Protein AF-A0A8H5FW71-F1 (afdb_monomer)

Sequence (591 aa):
MSFTSYFLPWLNINLIHSKQSQPHPTPDPNVADSILDLLQVSSNEIISQVILNPQKADPLESIQSLLISSVWAPITYGPSADGMRDGYLLLAAALSLASEIQLDKAPEKLIALRKLQAGTTDGQTTVEDDELKEAEDLTRLWVALLNTDSLLCAGARRNPSSHGGRRRGMLAKYFEIFPLSIDVLSPDVMKCRDARLHLFGRVLEEMNLGVSASLNAPGDVDGWYKQIFDALDFLRISKRLVSPLPILVEHDQFYFRMLEIVLCCCRLIVLQQSLHAARLLFTQFAESDASRASLISPSNSHSSKTPNKHDIMYLWGGDARPLSGNILILLLDADPALLGTSPDYVFHMISFTALFLITYKLVVWNAKGPEILEAEDILLKKVMELLEKTSRVRGFRTGLTAGIEHPAKRSSMLIGGVLGLWKNKEKLAHNRRQKDRNSKDGHADMGTSARVHPSQPSQSYTEAVDVTPGTSSESPSEYQLHAHNMHTPAGQFSTHPGLAYDLQTTPSSDLYTSLSPPTPQLPQNPQSIYHPQTGLSQTNHLDMDQTLSNYTAHTENYAANGWMESALFQDPHFWNEMWNYQAPPSDDFTS

Mean predicted aligned error: 14.96 Å

Foldseek 3Di:
DDCVVQQVLLLLADQDDPDDDDDDDDDDPVCPPVVLVVVVVVLVVVLVCCLVPVVVDDLSNNLVSLLSCLQAPRQFDDVPVPVPPHSLVSLVSSVVSCVVVPLLCLLVVLVVLVVVVVVPPPPPDPSPPVSNVVSVNSLSSVLSSQLSQLLSCQLVPDDRPQVDPVNLVVLVSLCVSLPPDPCCQPLDPSNVSSNLSNLSSQLSSLLSQLLPLDDDDPVCCVVSVVSLVVSLVSLVVSLVVLVCSLVSHPPPSLVSLLSSLVSLLSSLSSLVSVLVNLVVVLVVQPPDVVRNCVLQPPPPDPPDDDPPSDLSNCVSVVVNQVSLLVSLVSVLPHDLLSVLSGGLSSLVSNLVSLLVNLVSVLLVCLAVNDPDDCVSVVSLVSQLVSLVSSQVSPVPVDPPRPGRGRSSNVSSVSSVVSVVCSVCVVVVVVVVVVVVVVVVVVVVPPPDDDDDDDDDDDDDDDDDDDDDDDDDDDDDDDDDDDDDDDDDDDDDDDDDDDDDDDDDDDDDDDDDDDDDDDDDDDDDDDDDDDDDDDDDDDDPPVVVVVVVVVVVVVVCVVCVVCPVVPCVSVDNVVSNSNVVPDPDPDDDPPD

Secondary structure (DSSP, 8-state):
--HHHHTGGGTT-----SS----PPPPPGGGHHHHHHHHHHHHHHHHHHHHH-GGGS-HHHHHHHHHHHHHS--S---TT------HHHHHHHHHHHHHHTTGGGHHHHHHHHHHHHHH--SSS----HHHHHHHHHHHHHHHHHHHHHHHHHTTTTPPPGGGSHHHHHHHHHHHHHS---GGGGSS-HHHHHHHHHHHHHHHHHHHHHHHT----SGGGHHHHHHHHHHHHHHHHHHHHHHTTHHHH-SS-HHHHHHHHHHHHHHHHHHHHHHHHHHHHHHHHSTTSHHHHHHHH--SS--S---TT-S-HHHHHHHHHHHHHHHHHHHHHTS-HHHHTTS-HHHHHHHHHHHHHHHHHHHHHHHHH-S---THHHHHHHHHHHHHHHHHTSS----TT-TT---HHHHHHHHHHHHHHHHHTHHHHHHHHHHHHHHHHHTTTSSS----------------------------------------------------------------------PPPPPPP----------------SSHHHHHHHHHHHHHHHHHTT--SS-GGGG-HHHHHHHHS-PPPP------

pLDDT: mean 70.66, std 24.93, range [24.73, 98.5]

Organism: NCBI:txid182062

Structure (mmCIF, N/CA/C/O backbone):
data_AF-A0A8H5FW71-F1
#
_entry.id   AF-A0A8H5FW71-F1
#
loop_
_atom_site.group_PDB
_atom_site.id
_atom_site.type_symbol
_atom_site.label_atom_id
_atom_site.label_alt_id
_atom_site.label_comp_id
_atom_site.label_asym_id
_atom_site.label_entity_id
_atom_site.label_seq_id
_atom_site.pdbx_PDB_ins_code
_atom_site.Cartn_x
_atom_site.Cartn_y
_atom_site.Cartn_z
_atom_site.occupancy
_atom_site.B_iso_or_equiv
_atom_site.auth_seq_id
_atom_site.auth_comp_id
_atom_site.auth_asym_id
_atom_site.auth_atom_id
_atom_site.pdbx_PDB_model_num
ATOM 1 N N . MET A 1 1 ? -24.594 -6.107 0.779 1.00 60.53 1 MET A N 1
ATOM 2 C CA . MET A 1 1 ? -23.332 -6.442 1.480 1.00 60.53 1 MET A CA 1
ATOM 3 C C . MET A 1 1 ? -23.178 -5.488 2.655 1.00 60.53 1 MET A C 1
ATOM 5 O O . MET A 1 1 ? -23.439 -4.309 2.464 1.00 60.53 1 MET A O 1
ATOM 9 N N . SER A 1 2 ? -22.836 -5.975 3.853 1.00 78.25 2 SER A N 1
ATOM 10 C CA . SER A 1 2 ? -22.676 -5.123 5.048 1.00 78.25 2 SER A CA 1
ATOM 11 C C . SER A 1 2 ? -21.324 -4.399 5.040 1.00 78.25 2 SER A C 1
ATOM 13 O O . SER A 1 2 ? -20.301 -5.030 4.784 1.00 78.25 2 SER A O 1
ATOM 15 N N . PHE A 1 3 ? -21.290 -3.099 5.355 1.00 81.56 3 PHE A N 1
ATOM 16 C CA . PHE A 1 3 ? -20.041 -2.330 5.454 1.00 81.56 3 PHE A CA 1
ATOM 17 C C . PHE A 1 3 ? -19.031 -2.996 6.408 1.00 81.56 3 PHE A C 1
ATOM 19 O O . PHE A 1 3 ? -17.863 -3.181 6.064 1.00 81.56 3 PHE A O 1
ATOM 26 N N . THR A 1 4 ? -19.511 -3.468 7.559 1.00 85.31 4 THR A N 1
ATOM 27 C CA . THR A 1 4 ? -18.709 -4.122 8.604 1.00 85.31 4 THR A CA 1
ATOM 28 C C . THR A 1 4 ? -18.036 -5.411 8.133 1.00 85.31 4 THR A C 1
ATOM 30 O O . THR A 1 4 ? -16.944 -5.736 8.588 1.00 85.31 4 THR A O 1
ATOM 33 N N . SER A 1 5 ? -18.667 -6.149 7.217 1.00 84.69 5 SER A N 1
ATOM 34 C CA . SER A 1 5 ? -18.154 -7.444 6.750 1.00 84.69 5 SER A CA 1
ATOM 35 C C . SER A 1 5 ? -17.168 -7.321 5.592 1.00 84.69 5 SER A C 1
ATOM 37 O O . SER A 1 5 ? -16.346 -8.210 5.421 1.00 84.69 5 SER A O 1
ATOM 39 N N . TYR A 1 6 ? -17.252 -6.250 4.794 1.00 87.31 6 TYR A N 1
ATOM 40 C CA . TYR A 1 6 ? -16.520 -6.160 3.525 1.00 87.31 6 TYR A CA 1
ATOM 41 C C . TYR A 1 6 ? -15.562 -4.968 3.420 1.00 87.31 6 TYR A C 1
ATOM 43 O O . TYR A 1 6 ? -14.581 -5.054 2.680 1.00 87.31 6 TYR A O 1
ATOM 51 N N . PHE A 1 7 ? -15.829 -3.867 4.129 1.00 89.56 7 PHE A N 1
ATOM 52 C CA . PHE A 1 7 ? -15.017 -2.644 4.085 1.00 89.56 7 PHE A CA 1
ATOM 53 C C . PHE A 1 7 ? -14.143 -2.516 5.324 1.00 89.56 7 PHE A C 1
ATOM 55 O O . PHE A 1 7 ? -12.932 -2.356 5.217 1.00 89.56 7 PHE A O 1
ATOM 62 N N . LEU A 1 8 ? -14.742 -2.659 6.505 1.00 89.44 8 LEU A N 1
ATOM 63 C CA . LEU A 1 8 ? -14.032 -2.493 7.770 1.00 89.44 8 LEU A CA 1
ATOM 64 C C . LEU A 1 8 ? -12.803 -3.414 7.946 1.00 89.44 8 LEU A C 1
ATOM 66 O O . LEU A 1 8 ? -11.799 -2.936 8.480 1.00 89.44 8 LEU A O 1
ATOM 70 N N . PRO A 1 9 ? -12.788 -4.676 7.457 1.00 92.88 9 PRO A N 1
ATOM 71 C CA . PRO A 1 9 ? -11.599 -5.517 7.582 1.00 92.88 9 PRO A CA 1
ATOM 72 C C . PRO A 1 9 ? -10.356 -4.944 6.883 1.00 92.88 9 PRO A C 1
ATOM 74 O O . PRO A 1 9 ? -9.245 -5.254 7.308 1.00 92.88 9 PRO A O 1
ATOM 77 N N . TRP A 1 10 ? -10.506 -4.069 5.879 1.00 92.75 10 TRP A N 1
ATOM 78 C CA . TRP A 1 10 ? -9.373 -3.383 5.241 1.00 92.75 10 TRP A CA 1
ATOM 79 C C . TRP A 1 10 ? -8.625 -2.440 6.184 1.00 92.75 10 TRP A C 1
ATOM 81 O O . TRP A 1 10 ? -7.425 -2.237 6.013 1.00 92.75 10 TRP A O 1
ATOM 91 N N . LEU A 1 11 ? -9.322 -1.876 7.172 1.00 92.56 11 LEU A N 1
ATOM 92 C CA . LEU A 1 11 ? -8.743 -0.961 8.155 1.00 92.56 11 LEU A CA 1
ATOM 93 C C . LEU A 1 11 ? -8.206 -1.683 9.398 1.00 92.56 11 LEU A C 1
ATOM 95 O O . LEU A 1 11 ? -7.418 -1.101 10.132 1.00 92.56 11 LEU A O 1
ATOM 99 N N . ASN A 1 12 ? -8.593 -2.945 9.621 1.00 91.44 12 ASN A N 1
ATOM 100 C CA . ASN A 1 12 ? -8.240 -3.735 10.812 1.00 91.44 12 ASN A CA 1
ATOM 101 C C . ASN A 1 12 ? -8.678 -3.096 12.143 1.00 91.44 12 ASN A C 1
ATOM 103 O O . ASN A 1 12 ? -8.022 -3.275 13.164 1.00 91.44 12 ASN A O 1
ATOM 107 N N . ILE A 1 13 ? -9.788 -2.355 12.134 1.00 91.88 13 ILE A N 1
ATOM 108 C CA . ILE A 1 13 ? -10.358 -1.719 13.328 1.00 91.88 13 ILE A CA 1
ATOM 109 C C . ILE A 1 13 ? -11.765 -2.245 13.608 1.00 91.88 13 ILE A C 1
ATOM 111 O O . ILE A 1 13 ? -12.431 -2.782 12.719 1.00 91.88 13 ILE A O 1
ATOM 115 N N . ASN A 1 14 ? -12.234 -2.028 14.832 1.00 90.31 14 ASN A N 1
ATOM 116 C CA . ASN A 1 14 ? -13.653 -2.063 15.169 1.00 90.31 14 ASN A CA 1
ATOM 117 C C . ASN A 1 14 ? -14.215 -0.639 15.138 1.00 90.31 14 ASN A C 1
ATOM 119 O O . ASN A 1 14 ? -13.496 0.317 15.429 1.00 90.31 14 ASN A O 1
ATOM 123 N N . LEU A 1 15 ? -15.493 -0.486 14.783 1.00 89.56 15 LEU A N 1
ATOM 124 C CA . LEU A 1 15 ? -16.175 0.797 14.959 1.00 89.56 15 LEU A CA 1
ATOM 125 C C . LEU A 1 15 ? -16.399 1.027 16.454 1.00 89.56 15 LEU A C 1
ATOM 127 O O . LEU A 1 15 ? -16.901 0.139 17.142 1.00 89.56 15 LEU A O 1
ATOM 131 N N . ILE A 1 16 ? -15.998 2.200 16.938 1.00 87.69 16 ILE A N 1
ATOM 132 C CA . ILE A 1 16 ? -16.117 2.583 18.342 1.00 87.69 16 ILE A CA 1
ATOM 133 C C . ILE A 1 16 ? -17.268 3.577 18.391 1.00 87.69 16 ILE A C 1
ATOM 135 O O . ILE A 1 16 ? -17.146 4.707 17.928 1.00 87.69 16 ILE A O 1
ATOM 139 N N . HIS A 1 17 ? -18.417 3.121 18.877 1.00 82.12 17 HIS A N 1
ATOM 140 C CA . HIS A 1 17 ? -19.609 3.952 18.960 1.00 82.12 17 HIS A CA 1
ATOM 141 C C . HIS A 1 17 ? -19.671 4.634 20.318 1.00 82.12 17 HIS A C 1
ATOM 143 O O . HIS A 1 17 ? -19.627 3.972 21.353 1.00 82.12 17 HIS A O 1
ATOM 149 N N . SER A 1 18 ? -19.833 5.952 20.300 1.00 57.56 18 SER A N 1
ATOM 150 C CA . SER A 1 18 ? -19.998 6.751 21.515 1.00 57.56 18 SER A CA 1
ATOM 151 C C . SER A 1 18 ? -21.371 6.550 22.163 1.00 57.56 18 SER A C 1
ATOM 153 O O . SER A 1 18 ? -21.540 6.717 23.372 1.00 57.56 18 SER A O 1
ATOM 155 N N . LYS A 1 19 ? -22.377 6.194 21.349 1.00 55.69 19 LYS A N 1
ATOM 156 C CA . LYS A 1 19 ? -23.772 5.991 21.750 1.00 55.69 19 LYS A CA 1
ATOM 157 C C . LYS A 1 19 ? -24.402 4.870 20.931 1.00 55.69 19 LYS A C 1
ATOM 159 O O . LYS A 1 19 ? -24.166 4.747 19.733 1.00 55.69 19 LYS A O 1
ATOM 164 N N . GLN A 1 20 ? -25.245 4.071 21.582 1.00 45.41 20 GLN A N 1
ATOM 165 C CA . GLN A 1 20 ? -26.021 3.000 20.960 1.00 45.41 20 GLN A CA 1
ATOM 166 C C . GLN A 1 20 ? -27.041 3.616 19.986 1.00 45.41 20 GLN A C 1
ATOM 168 O O . GLN A 1 20 ? -28.139 4.014 20.375 1.00 45.41 20 GLN A O 1
ATOM 173 N N . SER A 1 21 ? -26.650 3.788 18.725 1.00 48.22 21 SER A N 1
ATOM 174 C CA . SER A 1 21 ? -27.516 4.348 17.692 1.00 48.22 21 SER A CA 1
ATOM 175 C C . SER A 1 21 ? -28.618 3.348 17.337 1.00 48.22 21 SER A C 1
ATOM 177 O O . SER A 1 21 ? -28.381 2.146 17.196 1.00 48.22 21 SER A O 1
ATOM 179 N N . GLN A 1 22 ? -29.860 3.834 17.242 1.00 44.75 22 GLN A N 1
ATOM 180 C CA . GLN A 1 22 ? -30.978 2.994 16.819 1.00 44.75 22 GLN A CA 1
ATOM 181 C C . GLN A 1 22 ? -30.773 2.542 15.366 1.00 44.75 22 GLN A C 1
ATOM 183 O O . GLN A 1 22 ? -30.329 3.340 14.537 1.00 44.75 22 GLN A O 1
ATOM 188 N N . PRO A 1 23 ? -31.109 1.285 15.026 1.00 46.34 23 PRO A N 1
ATOM 189 C CA . PRO A 1 23 ? -31.004 0.802 13.658 1.00 46.34 23 PRO A CA 1
ATOM 190 C C . PRO A 1 23 ? -31.942 1.607 12.753 1.00 46.34 23 PRO A C 1
ATOM 192 O O . PRO A 1 23 ? -33.165 1.538 12.883 1.00 46.34 23 PRO A O 1
ATOM 195 N N . HIS A 1 24 ? -31.370 2.378 11.828 1.00 49.53 24 HIS A N 1
ATOM 196 C CA . HIS A 1 24 ? -32.147 3.050 10.793 1.00 49.53 24 HIS A CA 1
ATOM 197 C C . HIS A 1 24 ? -32.652 2.030 9.757 1.00 49.53 24 HIS A C 1
ATOM 199 O O . HIS A 1 24 ? -31.911 1.112 9.390 1.00 49.53 24 HIS A O 1
ATOM 205 N N . PRO A 1 25 ? -33.901 2.168 9.275 1.00 48.47 25 PRO A N 1
ATOM 206 C CA . PRO A 1 25 ? -34.451 1.286 8.255 1.00 48.47 25 PRO A CA 1
ATOM 207 C C . PRO A 1 25 ? -33.627 1.366 6.967 1.00 48.47 25 PRO A C 1
ATOM 209 O O . PRO A 1 25 ? -33.198 2.441 6.545 1.00 48.47 25 PRO A O 1
ATOM 212 N N . THR A 1 26 ? -33.409 0.212 6.339 1.00 53.88 26 THR A N 1
ATOM 213 C CA . THR A 1 26 ? -32.715 0.105 5.057 1.00 53.88 26 THR A CA 1
ATOM 214 C C . THR A 1 26 ? -33.543 0.784 3.959 1.00 53.88 26 THR A C 1
ATOM 216 O O . THR A 1 26 ? -34.717 0.448 3.797 1.00 53.88 26 THR A O 1
ATOM 219 N N . PRO A 1 27 ? -32.978 1.752 3.212 1.00 53.16 27 PRO A N 1
ATOM 220 C CA . PRO A 1 27 ? -33.708 2.437 2.153 1.00 53.16 27 PRO A CA 1
ATOM 221 C C . PRO A 1 27 ? -34.037 1.489 0.991 1.00 53.16 27 PRO A C 1
ATOM 223 O O . PRO A 1 27 ? -33.273 0.578 0.666 1.00 53.16 27 PRO A O 1
ATOM 226 N N . ASP A 1 28 ? -35.191 1.731 0.371 1.00 55.28 28 ASP A N 1
ATOM 227 C CA . ASP A 1 28 ? -35.729 0.983 -0.766 1.00 55.28 28 ASP A CA 1
ATOM 228 C C . ASP A 1 28 ? -34.786 1.109 -1.993 1.00 55.28 28 ASP A C 1
ATOM 230 O O . ASP A 1 28 ? -34.424 2.234 -2.364 1.00 55.28 28 ASP A O 1
ATOM 234 N N . PRO A 1 29 ? -34.356 0.009 -2.649 1.00 55.84 29 PRO A N 1
ATOM 235 C CA . PRO A 1 29 ? -33.345 0.027 -3.717 1.00 55.84 29 PRO A CA 1
ATOM 236 C C . PRO A 1 29 ? -33.683 0.893 -4.942 1.00 55.84 29 PRO A C 1
ATOM 238 O O . PRO A 1 29 ? -32.777 1.256 -5.688 1.00 55.84 29 PRO A O 1
ATOM 241 N N . ASN A 1 30 ? -34.951 1.262 -5.149 1.00 53.75 30 ASN A N 1
ATOM 242 C CA . ASN A 1 30 ? -35.383 2.097 -6.278 1.00 53.75 30 ASN A CA 1
ATOM 243 C C . ASN A 1 30 ? -35.154 3.609 -6.075 1.00 53.75 30 ASN A C 1
ATOM 245 O O . ASN A 1 30 ? -35.297 4.371 -7.028 1.00 53.75 30 ASN A O 1
ATOM 249 N N . VAL A 1 31 ? -34.778 4.051 -4.869 1.00 57.97 31 VAL A N 1
ATOM 250 C CA . VAL A 1 31 ? -34.456 5.464 -4.553 1.00 57.97 31 VAL A CA 1
ATOM 251 C C . VAL A 1 31 ? -32.935 5.663 -4.377 1.00 57.97 31 VAL A C 1
ATOM 253 O O . VAL A 1 31 ? -32.463 6.736 -4.006 1.00 57.97 31 VAL A O 1
ATOM 256 N N . ALA A 1 32 ? -32.145 4.618 -4.644 1.00 57.88 32 ALA A N 1
ATOM 257 C CA . ALA A 1 32 ? -30.748 4.515 -4.232 1.00 57.88 32 ALA A CA 1
ATOM 258 C C . ALA A 1 32 ? -29.822 5.582 -4.836 1.00 57.88 32 ALA A C 1
ATOM 260 O O . ALA A 1 32 ? -28.936 6.055 -4.132 1.00 57.88 32 ALA A O 1
ATOM 261 N N . ASP A 1 33 ? -30.038 5.999 -6.085 1.00 58.31 33 ASP A N 1
ATOM 262 C CA . ASP A 1 33 ? -29.115 6.919 -6.762 1.00 58.31 33 ASP A CA 1
ATOM 263 C C . ASP A 1 33 ? -29.249 8.356 -6.240 1.00 58.31 33 ASP A C 1
ATOM 265 O O . ASP A 1 33 ? -28.259 8.969 -5.849 1.00 58.31 33 ASP A O 1
ATOM 269 N N . SER A 1 34 ? -30.479 8.872 -6.125 1.00 64.12 34 SER A N 1
ATOM 270 C CA . SER A 1 34 ? -30.722 10.199 -5.538 1.00 64.12 34 SER A CA 1
ATOM 271 C C . SER A 1 34 ? -30.380 10.246 -4.047 1.00 64.12 34 SER A C 1
ATOM 273 O O . SER A 1 34 ? -29.944 11.280 -3.545 1.00 64.12 34 SER A O 1
ATOM 275 N N . ILE A 1 35 ? -30.553 9.126 -3.334 1.00 67.69 35 ILE A N 1
ATOM 276 C CA . ILE A 1 35 ? -30.122 9.002 -1.939 1.00 67.69 35 ILE A CA 1
ATOM 277 C C . ILE A 1 35 ? -28.598 8.976 -1.846 1.00 67.69 35 ILE A C 1
ATOM 279 O O . ILE A 1 35 ? -28.064 9.564 -0.914 1.00 67.69 35 ILE A O 1
ATOM 283 N N . LEU A 1 36 ? -27.881 8.337 -2.775 1.00 67.31 36 LEU A N 1
ATOM 284 C CA . LEU A 1 36 ? -26.423 8.278 -2.704 1.00 67.31 36 LEU A CA 1
ATOM 285 C C . LEU A 1 36 ? -25.789 9.654 -2.905 1.00 67.31 36 LEU A C 1
ATOM 287 O O . LEU A 1 36 ? -24.915 10.024 -2.123 1.00 67.31 36 LEU A O 1
ATOM 291 N N . ASP A 1 37 ? -26.257 10.417 -3.894 1.00 67.94 37 ASP A N 1
ATOM 292 C CA . ASP A 1 37 ? -25.783 11.787 -4.113 1.00 67.94 37 ASP A CA 1
ATOM 293 C C . ASP A 1 37 ? -26.062 12.660 -2.881 1.00 67.94 37 ASP A C 1
ATOM 295 O O . ASP A 1 37 ? -25.179 13.379 -2.411 1.00 67.94 37 ASP A O 1
ATOM 299 N N . LEU A 1 38 ? -27.258 12.537 -2.291 1.00 71.50 38 LEU A N 1
ATOM 300 C CA . LEU A 1 38 ? -27.616 13.247 -1.064 1.00 71.50 38 LEU A CA 1
ATOM 301 C C . LEU A 1 38 ? -26.732 12.832 0.120 1.00 71.50 38 LEU A C 1
ATOM 303 O O . LEU A 1 38 ? -26.179 13.692 0.799 1.00 71.50 38 LEU A O 1
ATOM 307 N N . LEU A 1 39 ? -26.558 11.527 0.349 1.00 73.88 39 LEU A N 1
ATOM 308 C CA . LEU A 1 39 ? -25.701 10.993 1.408 1.00 73.88 39 LEU A CA 1
ATOM 309 C C . LEU A 1 39 ? -24.259 11.458 1.239 1.00 73.88 39 LEU A C 1
ATOM 311 O O . LEU A 1 39 ? -23.593 11.740 2.230 1.00 73.88 39 LEU A O 1
ATOM 315 N N . GLN A 1 40 ? -23.776 11.563 0.004 1.00 74.00 40 GLN A N 1
ATOM 316 C CA . GLN A 1 40 ? -22.437 12.054 -0.261 1.00 74.00 40 GLN A CA 1
ATOM 317 C C . GLN A 1 40 ? -22.310 13.551 0.021 1.00 74.00 40 GLN A C 1
ATOM 319 O O . GLN A 1 40 ? -21.344 13.957 0.668 1.00 74.00 40 GLN A O 1
ATOM 324 N N . VAL A 1 41 ? -23.254 14.370 -0.449 1.00 77.19 41 VAL A N 1
ATOM 325 C CA . VAL A 1 41 ? -23.265 15.813 -0.161 1.00 77.19 41 VAL A CA 1
ATOM 326 C C . VAL A 1 41 ? -23.315 16.037 1.347 1.00 77.19 41 VAL A C 1
ATOM 328 O O . VAL A 1 41 ? -22.468 16.752 1.880 1.00 77.19 41 VAL A O 1
ATOM 331 N N . SER A 1 42 ? -24.218 15.350 2.047 1.00 77.38 42 SER A N 1
ATOM 332 C CA . SER A 1 42 ? -24.314 15.409 3.507 1.00 77.38 42 SER A CA 1
ATOM 333 C C . SER A 1 42 ? -23.046 14.899 4.193 1.00 77.38 42 SER A C 1
ATOM 335 O O . SER A 1 42 ? -22.587 15.511 5.150 1.00 77.38 42 SER A O 1
ATOM 337 N N . SER A 1 43 ? -22.433 13.819 3.703 1.00 80.38 43 SER A N 1
ATOM 338 C CA . SER A 1 43 ? -21.175 13.297 4.247 1.00 80.38 43 SER A CA 1
ATOM 339 C C . SER A 1 43 ? -20.042 14.314 4.104 1.00 80.38 43 SER A C 1
ATOM 341 O O . SER A 1 43 ? -19.329 14.576 5.072 1.00 80.38 43 SER A O 1
ATOM 343 N N . ASN A 1 44 ? -19.907 14.940 2.933 1.00 80.75 44 ASN A N 1
ATOM 344 C CA . ASN A 1 44 ? -18.914 15.984 2.698 1.00 80.75 44 ASN A CA 1
ATOM 345 C C . ASN A 1 44 ? -19.162 17.210 3.583 1.00 80.75 44 ASN A C 1
ATOM 347 O O . ASN A 1 44 ? -18.212 17.730 4.161 1.00 80.75 44 ASN A O 1
ATOM 351 N N . GLU A 1 45 ? -20.417 17.635 3.740 1.00 83.12 45 GLU A N 1
ATOM 352 C CA . GLU A 1 45 ? -20.773 18.740 4.631 1.00 83.12 45 GLU A CA 1
ATOM 353 C C . GLU A 1 45 ? -20.414 18.424 6.089 1.00 83.12 45 GLU A C 1
ATOM 355 O O . GLU A 1 45 ? -19.754 19.229 6.744 1.00 83.12 45 GLU A O 1
ATOM 360 N N . ILE A 1 46 ? -20.769 17.231 6.578 1.00 82.69 46 ILE A N 1
ATOM 361 C CA . ILE A 1 46 ? -20.433 16.775 7.933 1.00 82.69 46 ILE A CA 1
ATOM 362 C C . ILE A 1 46 ? -18.916 16.731 8.120 1.00 82.69 46 ILE A C 1
ATOM 364 O O . ILE A 1 46 ? -18.408 17.229 9.118 1.00 82.69 46 ILE A O 1
ATOM 368 N N . ILE A 1 47 ? -18.169 16.199 7.153 1.00 85.25 47 ILE A N 1
ATOM 369 C CA . ILE A 1 47 ? -16.702 16.168 7.204 1.00 85.25 47 ILE A CA 1
ATOM 370 C C . ILE A 1 47 ? -16.122 17.580 7.254 1.00 85.25 47 ILE A C 1
ATOM 372 O O . ILE A 1 47 ? -15.230 17.844 8.058 1.00 85.25 47 ILE A O 1
ATOM 376 N N . SER A 1 48 ? -16.619 18.501 6.428 1.00 85.31 48 SER A N 1
ATOM 377 C CA . SER A 1 48 ? -16.192 19.900 6.471 1.00 85.31 48 SER A CA 1
ATOM 378 C C . SER A 1 48 ? -16.505 20.532 7.826 1.00 85.31 48 SER A C 1
ATOM 380 O O . SER A 1 48 ? -15.661 21.238 8.373 1.00 85.31 48 SER A O 1
ATOM 382 N N . GLN A 1 49 ? -17.671 20.245 8.408 1.00 85.81 49 GLN A N 1
ATOM 383 C CA . GLN A 1 49 ? -18.022 20.713 9.747 1.00 85.81 49 GLN A CA 1
ATOM 384 C C . GLN A 1 49 ? -17.105 20.127 10.824 1.00 85.81 49 GLN A C 1
ATOM 386 O O . GLN A 1 49 ? -16.677 20.879 11.693 1.00 85.81 49 GLN A O 1
ATOM 391 N N . VAL A 1 50 ? -16.759 18.839 10.751 1.00 86.69 50 VAL A N 1
ATOM 392 C CA . VAL A 1 50 ? -15.810 18.182 11.667 1.00 86.69 50 VAL A CA 1
ATOM 393 C C . VAL A 1 50 ? -14.428 18.828 11.574 1.00 86.69 50 VAL A C 1
ATOM 395 O O . VAL A 1 50 ? -13.817 19.114 12.598 1.00 86.69 50 VAL A O 1
ATOM 398 N N . ILE A 1 51 ? -13.947 19.112 10.361 1.00 85.19 51 ILE A N 1
ATOM 399 C CA . ILE A 1 51 ? -12.638 19.749 10.150 1.00 85.19 51 ILE A CA 1
ATOM 400 C C . ILE A 1 51 ? -12.635 21.197 10.665 1.00 85.19 51 ILE A C 1
ATOM 402 O O . ILE A 1 51 ? -11.662 21.627 11.279 1.00 85.19 51 ILE A O 1
ATOM 406 N N . LEU A 1 52 ? -13.710 21.957 10.426 1.00 87.56 52 LEU A N 1
ATOM 407 C CA . LEU A 1 52 ? -13.797 23.375 10.801 1.00 87.56 52 LEU A CA 1
ATOM 408 C C . LEU A 1 52 ? -14.199 23.598 12.268 1.00 87.56 52 LEU A C 1
ATOM 410 O O . LEU A 1 52 ? -13.854 24.626 12.843 1.00 87.56 52 LEU A O 1
ATOM 414 N N . ASN A 1 53 ? -14.958 22.676 12.864 1.00 87.44 53 ASN A N 1
ATOM 415 C CA . ASN A 1 53 ? -15.532 22.789 14.209 1.00 87.44 53 ASN A CA 1
ATOM 416 C C . ASN A 1 53 ? -15.498 21.440 14.957 1.00 87.44 53 ASN A C 1
ATOM 418 O O . ASN A 1 53 ? -16.557 20.911 15.319 1.00 87.44 53 ASN A O 1
ATOM 422 N N . PRO A 1 54 ? -14.310 20.888 15.245 1.00 83.19 54 PRO A N 1
ATOM 423 C CA . PRO A 1 54 ? -14.186 19.543 15.807 1.00 83.19 54 PRO A CA 1
ATOM 424 C C . PRO A 1 54 ? -14.847 19.366 17.178 1.00 83.19 54 PRO A C 1
ATOM 426 O O . PRO A 1 54 ? -15.353 18.295 17.483 1.00 83.19 54 PRO A O 1
ATOM 429 N N . GLN A 1 55 ? -14.949 20.442 17.964 1.00 83.19 55 GLN A N 1
ATOM 430 C CA . GLN A 1 55 ? -15.546 20.445 19.308 1.00 83.19 55 GLN A CA 1
ATOM 431 C C . GLN A 1 55 ? -17.040 20.073 19.345 1.00 83.19 55 GLN A C 1
ATOM 433 O O . GLN A 1 55 ? -17.587 19.821 20.416 1.00 83.19 55 GLN A O 1
ATOM 438 N N . LYS A 1 56 ? -17.739 20.108 18.202 1.00 81.62 56 LYS A N 1
ATOM 439 C CA . LYS A 1 56 ? -19.186 19.840 18.130 1.00 81.62 56 LYS A CA 1
ATOM 440 C C . LYS A 1 56 ? -19.525 18.382 17.827 1.00 81.62 56 LYS A C 1
ATOM 442 O O . LYS A 1 56 ? -20.681 17.999 17.991 1.00 81.62 56 LYS A O 1
ATOM 447 N N . ALA A 1 57 ? -18.561 17.606 17.344 1.00 83.94 57 ALA A N 1
ATOM 448 C CA . ALA A 1 57 ? -18.765 16.228 16.927 1.00 83.94 57 ALA A CA 1
ATOM 449 C C . ALA A 1 57 ? -18.184 15.260 17.960 1.00 83.94 57 ALA A C 1
ATOM 451 O O . ALA A 1 57 ? -17.310 15.626 18.744 1.00 83.94 57 ALA A O 1
ATOM 452 N N . ASP A 1 58 ? -18.656 14.013 17.950 1.00 89.38 58 ASP A N 1
ATOM 453 C CA . ASP A 1 58 ? -17.983 12.970 18.714 1.00 89.38 58 ASP A CA 1
ATOM 454 C C . ASP A 1 58 ? -16.574 12.750 18.135 1.00 89.38 58 ASP A C 1
ATOM 456 O O . ASP A 1 58 ? -16.447 12.513 16.925 1.00 89.38 58 ASP A O 1
ATOM 460 N N . PRO A 1 59 ? -15.508 12.852 18.947 1.00 91.12 59 PRO A N 1
ATOM 461 C CA . PRO A 1 59 ? -14.151 12.825 18.428 1.00 91.12 59 PRO A CA 1
ATOM 462 C C . PRO A 1 59 ? -13.771 11.455 17.856 1.00 91.12 59 PRO A C 1
ATOM 464 O O . PRO A 1 59 ? -13.093 11.404 16.830 1.00 91.12 59 PRO A O 1
ATOM 467 N N . LEU A 1 60 ? -14.221 10.346 18.454 1.00 94.25 60 LEU A N 1
ATOM 468 C CA . LEU A 1 60 ? -13.856 9.001 18.000 1.00 94.25 60 LEU A CA 1
ATOM 469 C C . LEU A 1 60 ? -14.557 8.661 16.686 1.00 94.25 60 LEU A C 1
ATOM 471 O O . LEU A 1 60 ? -13.901 8.231 15.734 1.00 94.25 60 LEU A O 1
ATOM 475 N N . GLU A 1 61 ? -15.857 8.938 16.590 1.00 91.38 61 GLU A N 1
ATOM 476 C CA . GLU A 1 61 ? -16.610 8.729 15.346 1.00 91.38 61 GLU A CA 1
ATOM 477 C C . GLU A 1 61 ? -16.088 9.632 14.219 1.00 91.38 61 GLU A C 1
ATOM 479 O O . GLU A 1 61 ? -15.991 9.203 13.063 1.00 91.38 61 GLU A O 1
ATOM 484 N N . SER A 1 62 ? -15.672 10.858 14.554 1.00 93.31 62 SER A N 1
ATOM 485 C CA . SER A 1 62 ? -15.039 11.791 13.617 1.00 93.31 62 SER A CA 1
ATOM 486 C C . SER A 1 62 ? -13.708 11.260 13.088 1.00 93.31 62 SER A C 1
ATOM 488 O O . SER A 1 62 ? -13.492 11.245 11.874 1.00 93.31 62 SER A O 1
ATOM 490 N N . ILE A 1 63 ? -12.831 10.770 13.971 1.00 95.38 63 ILE A N 1
ATOM 491 C CA . ILE A 1 63 ? -11.542 10.173 13.593 1.00 95.38 63 ILE A CA 1
ATOM 492 C C . ILE A 1 63 ? -11.761 8.967 12.672 1.00 95.38 63 ILE A C 1
ATOM 494 O O . ILE A 1 63 ? -11.130 8.880 11.616 1.00 95.38 63 ILE A O 1
ATOM 498 N N . GLN A 1 64 ? -12.678 8.060 13.028 1.00 94.12 64 GLN A N 1
ATOM 499 C CA . GLN A 1 64 ? -12.986 6.876 12.219 1.00 94.12 64 GLN A CA 1
ATOM 500 C C . GLN A 1 64 ? -13.560 7.252 10.849 1.00 94.12 64 GLN A C 1
ATOM 502 O O . GLN A 1 64 ? -13.147 6.695 9.830 1.00 94.12 64 GLN A O 1
ATOM 507 N N . SER A 1 65 ? -14.457 8.236 10.802 1.00 91.69 65 SER A N 1
ATOM 508 C CA . SER A 1 65 ? -15.065 8.716 9.557 1.00 91.69 65 SER A CA 1
ATOM 509 C C . SER A 1 65 ? -14.043 9.370 8.626 1.00 91.69 65 SER A C 1
ATOM 511 O O . SER A 1 65 ? -14.056 9.123 7.415 1.00 91.69 65 SER A O 1
ATOM 513 N N . LEU A 1 66 ? -13.130 10.177 9.177 1.00 93.50 66 LEU A N 1
ATOM 514 C CA . LEU A 1 66 ? -12.043 10.798 8.418 1.00 93.50 66 LEU A CA 1
ATOM 515 C C . LEU A 1 66 ? -11.040 9.757 7.906 1.00 93.50 66 LEU A C 1
ATOM 517 O O . LEU A 1 66 ? -10.625 9.853 6.753 1.00 93.50 66 LEU A O 1
ATOM 521 N N . LEU A 1 67 ? -10.706 8.743 8.714 1.00 94.69 67 LEU A N 1
ATOM 522 C CA . LEU A 1 67 ? -9.861 7.616 8.305 1.00 94.69 67 LEU A CA 1
ATOM 523 C C . LEU A 1 67 ? -10.494 6.802 7.167 1.00 94.69 67 LEU A C 1
ATOM 525 O O . LEU A 1 67 ? -9.835 6.514 6.174 1.00 94.69 67 LEU A O 1
ATOM 529 N N . ILE A 1 68 ? -11.776 6.447 7.272 1.00 92.75 68 ILE A N 1
ATOM 530 C CA . ILE A 1 68 ? -12.489 5.750 6.188 1.00 92.75 68 ILE A CA 1
ATOM 531 C C . ILE A 1 68 ? -12.455 6.616 4.922 1.00 92.75 68 ILE A C 1
ATOM 533 O O . ILE A 1 68 ? -12.099 6.157 3.838 1.00 92.75 68 ILE A O 1
ATOM 537 N N . SER A 1 69 ? -12.762 7.901 5.057 1.00 90.25 69 SER A N 1
ATOM 538 C CA . SER A 1 69 ? -12.833 8.793 3.902 1.00 90.25 69 SER A CA 1
ATOM 539 C C . SER A 1 69 ? -11.477 9.142 3.283 1.00 90.25 69 SER A C 1
ATOM 541 O O . SER A 1 69 ? -11.446 9.648 2.164 1.00 90.25 69 SER A O 1
ATOM 543 N N . SER A 1 70 ? -10.362 8.934 3.990 1.00 91.56 70 SER A N 1
ATOM 544 C CA . SER A 1 70 ? -9.025 9.197 3.446 1.00 91.56 70 SER A CA 1
ATOM 545 C C . SER A 1 70 ? -8.551 8.108 2.488 1.00 91.56 70 SER A C 1
ATOM 547 O O . SER A 1 70 ? -7.708 8.384 1.635 1.00 91.56 70 SER A O 1
ATOM 549 N N . VAL A 1 71 ? -9.102 6.893 2.594 1.00 91.31 71 VAL A N 1
ATOM 550 C CA . VAL A 1 71 ? -8.676 5.738 1.786 1.00 91.31 71 VAL A CA 1
ATOM 551 C C . VAL A 1 71 ? -9.686 5.31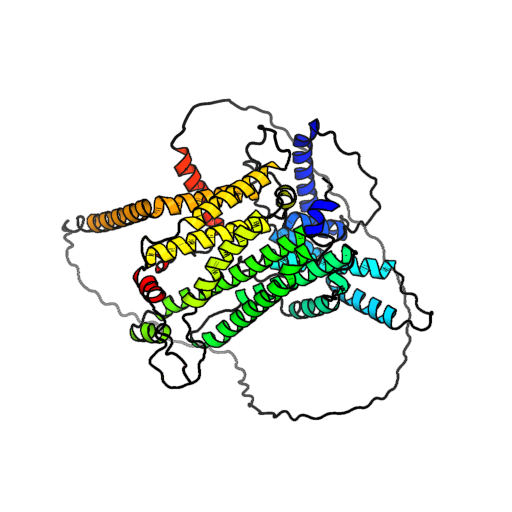0 0.721 1.00 91.31 71 VAL A C 1
ATOM 553 O O . VAL A 1 71 ? -9.304 4.618 -0.223 1.00 91.31 71 VAL A O 1
ATOM 556 N N . TRP A 1 72 ? -10.947 5.729 0.839 1.00 89.62 72 TRP A N 1
ATOM 557 C CA . TRP A 1 72 ? -11.965 5.580 -0.202 1.00 89.62 72 TRP A CA 1
ATOM 558 C C . TRP A 1 72 ? -12.387 6.961 -0.690 1.00 89.62 72 TRP A C 1
ATOM 560 O O . TRP A 1 72 ? -13.065 7.691 0.041 1.00 89.62 72 TRP A O 1
ATOM 570 N N . ALA A 1 73 ? -12.021 7.324 -1.924 1.00 77.12 73 ALA A N 1
ATOM 571 C CA . ALA A 1 73 ? -12.551 8.548 -2.498 1.00 77.12 73 ALA A CA 1
ATOM 572 C C . ALA A 1 73 ? -14.072 8.412 -2.682 1.00 77.12 73 ALA A C 1
ATOM 574 O O . ALA A 1 73 ? -14.578 7.320 -2.981 1.00 77.12 73 ALA A O 1
ATOM 575 N N . PRO A 1 74 ? -14.824 9.515 -2.531 1.00 66.38 74 PRO A N 1
ATOM 576 C CA . PRO A 1 74 ? -16.224 9.527 -2.903 1.00 66.38 74 PRO A CA 1
ATOM 577 C C . PRO A 1 74 ? -16.385 9.093 -4.362 1.00 66.38 74 PRO A C 1
ATOM 579 O O . PRO A 1 74 ? -15.567 9.410 -5.221 1.00 66.38 74 PRO A O 1
ATOM 582 N N . ILE A 1 75 ? -17.454 8.357 -4.644 1.00 58.41 75 ILE A N 1
ATOM 583 C CA . ILE A 1 75 ? -17.632 7.665 -5.925 1.00 58.41 75 ILE A CA 1
ATOM 584 C C . ILE A 1 75 ? -18.018 8.627 -7.067 1.00 58.41 75 ILE A C 1
ATOM 586 O O . ILE A 1 75 ? -18.099 8.200 -8.212 1.00 58.41 75 ILE A O 1
ATOM 590 N N . THR A 1 76 ? -18.195 9.929 -6.827 1.00 53.69 76 THR A N 1
ATOM 591 C CA . THR A 1 76 ? -18.724 10.849 -7.845 1.00 53.69 76 THR A CA 1
ATOM 592 C C . THR A 1 76 ? -17.733 11.898 -8.331 1.00 53.69 76 THR A C 1
ATOM 594 O O . THR A 1 76 ? -17.027 12.538 -7.554 1.00 53.69 76 THR A O 1
ATOM 597 N N . TYR A 1 77 ? -17.762 12.107 -9.649 1.00 51.50 77 TYR A N 1
ATOM 598 C CA . TYR A 1 77 ? -17.279 13.309 -10.309 1.00 51.50 77 TYR A CA 1
ATOM 599 C C . TYR A 1 77 ? -18.426 13.891 -11.136 1.00 51.50 77 TYR A C 1
ATOM 601 O O . TYR A 1 77 ? -18.898 13.290 -12.101 1.00 51.50 77 TYR A O 1
ATOM 609 N N . GLY A 1 78 ? -18.884 15.073 -10.734 1.00 51.12 78 GLY A N 1
ATOM 610 C CA . GLY A 1 78 ? -19.533 16.013 -11.639 1.00 51.12 78 GLY A CA 1
ATOM 611 C C . GLY A 1 78 ? -18.493 17.022 -12.140 1.00 51.12 78 GLY A C 1
ATOM 612 O O . GLY A 1 78 ? -17.492 17.237 -11.456 1.00 51.12 78 GLY A O 1
ATOM 613 N N . PRO A 1 79 ? -18.726 17.697 -13.277 1.00 45.91 79 PRO A N 1
ATOM 614 C CA . PRO A 1 79 ? -17.828 18.725 -13.824 1.00 45.91 79 PRO A CA 1
ATOM 615 C C . PRO A 1 79 ? -17.603 19.936 -12.893 1.00 45.91 79 PRO A C 1
ATOM 617 O O . PRO A 1 79 ? -16.818 20.817 -13.209 1.00 45.91 79 PRO A O 1
ATOM 620 N N . SER A 1 80 ? -18.288 19.994 -11.746 1.00 46.88 80 SER A N 1
ATOM 621 C CA . SER A 1 80 ? -18.138 21.024 -10.707 1.00 46.88 80 SER A CA 1
ATOM 622 C C . SER A 1 80 ? -17.350 20.549 -9.475 1.00 46.88 80 SER A C 1
ATOM 624 O O . SER A 1 80 ? -17.164 21.322 -8.540 1.00 46.88 80 SER A O 1
ATOM 626 N N . ALA A 1 81 ? -16.898 19.291 -9.445 1.00 51.56 81 ALA A N 1
ATOM 627 C CA . ALA A 1 81 ? -16.159 18.688 -8.332 1.00 51.56 81 ALA A CA 1
ATOM 628 C C . ALA A 1 81 ? -14.631 18.771 -8.529 1.00 51.56 81 ALA A C 1
ATOM 630 O O . ALA A 1 81 ? -13.904 17.836 -8.202 1.00 51.56 81 ALA A O 1
ATOM 631 N N . ASP A 1 82 ? -14.144 19.904 -9.043 1.00 45.28 82 ASP A N 1
ATOM 632 C CA . ASP A 1 82 ? -12.712 20.204 -9.238 1.00 45.28 82 ASP A CA 1
ATOM 633 C C . ASP A 1 82 ? -11.915 20.282 -7.919 1.00 45.28 82 ASP A C 1
ATOM 635 O O . ASP A 1 82 ? -10.687 20.350 -7.907 1.00 45.28 82 ASP A O 1
ATOM 639 N N . GLY A 1 83 ? -12.599 20.228 -6.774 1.00 53.72 83 GLY A N 1
ATOM 640 C CA . GLY A 1 83 ? -11.972 20.042 -5.473 1.00 53.72 83 GLY A CA 1
ATOM 641 C C . GLY A 1 83 ? -11.569 18.586 -5.275 1.00 53.72 83 GLY A C 1
ATOM 642 O O . GLY A 1 83 ? -12.267 17.853 -4.574 1.00 53.72 83 GLY A O 1
ATOM 643 N N . MET A 1 84 ? -10.454 18.164 -5.879 1.00 57.44 84 MET A N 1
ATOM 644 C CA . MET A 1 84 ? -9.814 16.882 -5.577 1.00 57.44 84 MET A CA 1
ATOM 645 C C . MET A 1 84 ? -9.600 16.799 -4.060 1.00 57.44 84 MET A C 1
ATOM 647 O O . MET A 1 84 ? -8.731 17.462 -3.495 1.00 57.44 84 MET A O 1
ATOM 651 N N . ARG A 1 85 ? -10.459 16.036 -3.380 1.00 71.19 85 ARG A N 1
ATOM 652 C CA . ARG A 1 85 ? -10.404 15.856 -1.932 1.00 71.19 85 ARG A CA 1
ATOM 653 C C . ARG A 1 85 ? -9.094 15.147 -1.604 1.00 71.19 85 ARG A C 1
ATOM 655 O O . ARG A 1 85 ? -8.940 13.968 -1.908 1.00 71.19 85 ARG A O 1
ATOM 662 N N . ASP A 1 86 ? -8.146 15.874 -1.021 1.00 80.31 86 ASP A N 1
ATOM 663 C CA . ASP A 1 86 ? -6.851 15.310 -0.658 1.00 80.31 86 ASP A CA 1
ATOM 664 C C . ASP A 1 86 ? -7.030 14.355 0.532 1.00 80.31 86 ASP A C 1
ATOM 666 O O . ASP A 1 86 ? -7.269 14.783 1.665 1.00 80.31 86 ASP A O 1
ATOM 670 N N . GLY A 1 87 ? -6.938 13.046 0.275 1.00 86.56 87 GLY A N 1
ATOM 671 C CA . GLY A 1 87 ? -7.014 12.013 1.311 1.00 86.56 87 GLY A CA 1
ATOM 672 C C . GLY A 1 87 ? -5.984 12.232 2.420 1.00 86.56 87 GLY A C 1
ATOM 673 O O . GLY A 1 87 ? -6.275 11.987 3.592 1.00 86.56 87 GLY A O 1
ATOM 674 N N . TYR A 1 88 ? -4.822 12.797 2.079 1.00 87.50 88 TYR A N 1
ATOM 675 C CA . TYR A 1 88 ? -3.800 13.160 3.053 1.00 87.50 88 TYR A CA 1
ATOM 676 C C . TYR A 1 88 ? -4.276 14.266 4.000 1.00 87.50 88 TYR A C 1
ATOM 678 O O . TYR A 1 88 ? -4.052 14.171 5.203 1.00 87.50 88 TYR A O 1
ATOM 686 N N . LEU A 1 89 ? -4.986 15.282 3.498 1.00 88.44 89 LEU A N 1
ATOM 687 C CA . LEU A 1 89 ? -5.529 16.359 4.332 1.00 88.44 89 LEU A CA 1
ATOM 688 C C . LEU A 1 89 ? -6.557 15.827 5.341 1.00 88.44 89 LEU A C 1
ATOM 690 O O . LEU A 1 89 ? -6.541 16.218 6.508 1.00 88.44 89 LEU A O 1
ATOM 694 N N . LEU A 1 90 ? -7.425 14.908 4.912 1.00 91.56 90 LEU A N 1
ATOM 695 C CA . LEU A 1 90 ? -8.398 14.265 5.802 1.00 91.56 90 LEU A CA 1
ATOM 696 C C . LEU A 1 90 ? -7.716 13.448 6.891 1.00 91.56 90 LEU A C 1
ATOM 698 O O . LEU A 1 90 ? -8.115 13.505 8.053 1.00 91.56 90 LEU A O 1
ATOM 702 N N . LEU A 1 91 ? -6.685 12.692 6.516 1.00 93.12 91 LEU A N 1
ATOM 703 C CA . LEU A 1 91 ? -5.930 11.902 7.470 1.00 93.12 91 LEU A CA 1
ATOM 704 C C . LEU A 1 91 ? -5.137 12.789 8.435 1.00 93.12 91 LEU A C 1
ATOM 706 O O . LEU A 1 91 ? -5.099 12.499 9.627 1.00 93.12 91 LEU A O 1
ATOM 710 N N . ALA A 1 92 ? -4.546 13.883 7.955 1.00 91.56 92 ALA A N 1
ATOM 711 C CA . ALA A 1 92 ? -3.871 14.862 8.799 1.00 91.56 92 ALA A CA 1
ATOM 712 C C . ALA A 1 92 ? -4.842 15.475 9.821 1.00 91.56 92 ALA A C 1
ATOM 714 O O . ALA A 1 92 ? -4.498 15.588 10.998 1.00 91.56 92 ALA A O 1
ATOM 715 N N . ALA A 1 93 ? -6.078 15.785 9.408 1.00 92.88 93 ALA A N 1
ATOM 716 C CA . ALA A 1 93 ? -7.133 16.211 10.325 1.00 92.88 93 ALA A CA 1
ATOM 717 C C . ALA A 1 93 ? -7.474 15.111 11.350 1.00 92.88 93 ALA A C 1
ATOM 719 O O . ALA A 1 93 ? -7.526 15.393 12.546 1.00 92.88 93 ALA A O 1
ATOM 720 N N . ALA A 1 94 ? -7.616 13.852 10.919 1.00 94.81 94 ALA A N 1
ATOM 721 C CA . ALA A 1 94 ? -7.863 12.721 11.819 1.00 94.81 94 ALA A CA 1
ATOM 722 C C . ALA A 1 94 ? -6.735 12.536 12.850 1.00 94.81 94 ALA A C 1
ATOM 724 O O . ALA A 1 94 ? -7.002 12.349 14.033 1.00 94.81 94 ALA A O 1
ATOM 725 N N . LEU A 1 95 ? -5.473 12.635 12.422 1.00 93.62 95 LEU A N 1
ATOM 726 C CA . LEU A 1 95 ? -4.296 12.557 13.292 1.00 93.62 95 LEU A CA 1
ATOM 727 C C . LEU A 1 95 ? -4.224 13.729 14.279 1.00 93.62 95 LEU A C 1
ATOM 729 O O . LEU A 1 95 ? -3.790 13.538 15.419 1.00 93.62 95 LEU A O 1
ATOM 733 N N . SER A 1 96 ? -4.643 14.926 13.860 1.00 92.88 96 SER A N 1
ATOM 734 C CA . SER A 1 96 ? -4.732 16.097 14.736 1.00 92.88 96 SER A CA 1
ATOM 735 C C . SER A 1 96 ? -5.767 15.875 15.839 1.00 92.88 96 SER A C 1
ATOM 737 O O . SER A 1 96 ? -5.439 16.041 17.012 1.00 92.88 96 SER A O 1
ATOM 739 N N . LEU A 1 97 ? -6.972 15.416 15.484 1.00 94.06 97 LEU A N 1
ATOM 740 C CA . LEU A 1 97 ? -8.030 15.099 16.453 1.00 94.06 97 LEU A CA 1
ATOM 741 C C . LEU A 1 97 ? -7.634 13.959 17.388 1.00 94.06 97 LEU A C 1
ATOM 743 O O . LEU A 1 97 ? -7.831 14.049 18.596 1.00 94.06 97 LEU A O 1
ATOM 747 N N . ALA A 1 98 ? -7.010 12.915 16.845 1.00 94.81 98 ALA A N 1
ATOM 748 C CA . ALA A 1 98 ? -6.480 11.810 17.630 1.00 94.81 98 ALA A CA 1
ATOM 749 C C . ALA A 1 98 ? -5.438 12.283 18.656 1.00 94.81 98 ALA A C 1
ATOM 751 O O . ALA A 1 98 ? -5.441 11.819 19.793 1.00 94.81 98 ALA A O 1
ATOM 752 N N . SER A 1 99 ? -4.577 13.232 18.279 1.00 92.56 99 SER A N 1
ATOM 753 C CA . SER A 1 99 ? -3.589 13.810 19.199 1.00 92.56 99 SER A CA 1
ATOM 754 C C . SER A 1 99 ? -4.252 14.669 20.287 1.00 92.56 99 SER A C 1
ATOM 756 O O . SER A 1 99 ? -3.807 14.648 21.431 1.00 92.56 99 SER A O 1
ATOM 758 N N . GLU A 1 100 ? -5.330 15.392 19.962 1.00 93.56 100 GLU A N 1
ATOM 759 C CA . GLU A 1 100 ? -6.088 16.211 20.922 1.00 93.56 100 GLU A CA 1
ATOM 760 C C . GLU A 1 100 ? -6.723 15.360 22.032 1.00 93.56 100 GLU A C 1
ATOM 762 O O . GLU A 1 100 ? -6.605 15.695 23.212 1.00 93.56 100 GLU A O 1
ATOM 767 N N . ILE A 1 101 ? -7.303 14.208 21.678 1.00 94.75 101 ILE A N 1
ATOM 768 C CA . ILE A 1 101 ? -7.867 13.254 22.651 1.00 94.75 101 ILE A CA 1
ATOM 769 C C . ILE A 1 101 ? -6.824 12.303 23.263 1.00 94.75 101 ILE A C 1
ATOM 771 O O . ILE A 1 101 ? -7.187 11.366 23.970 1.00 94.75 101 ILE A O 1
ATOM 775 N N . GLN A 1 102 ? -5.533 12.530 22.999 1.00 94.56 102 GLN A N 1
ATOM 776 C CA . GLN A 1 102 ? -4.415 11.717 23.493 1.00 94.56 102 GLN A CA 1
ATOM 777 C C . GLN A 1 102 ? -4.499 10.234 23.095 1.00 94.56 102 GLN A C 1
ATOM 779 O O . GLN A 1 102 ? -4.069 9.347 23.840 1.00 94.56 102 GLN A O 1
ATOM 784 N N . LEU A 1 103 ? -5.042 9.948 21.908 1.00 94.25 103 LEU A N 1
ATOM 785 C CA . LEU A 1 103 ? -5.135 8.588 21.372 1.00 94.25 103 LEU A CA 1
ATOM 786 C C . LEU A 1 103 ? -3.746 7.946 21.206 1.00 94.25 103 LEU A C 1
ATOM 788 O O . LEU A 1 103 ? -3.605 6.729 21.309 1.00 94.25 103 LEU A O 1
ATOM 792 N N . ASP A 1 104 ? -2.704 8.763 21.041 1.00 92.50 104 ASP A N 1
ATOM 793 C CA . ASP A 1 104 ? -1.303 8.343 21.003 1.00 92.50 104 ASP A CA 1
ATOM 794 C C . ASP A 1 104 ? -0.810 7.691 22.307 1.00 92.50 104 ASP A C 1
ATOM 796 O O . ASP A 1 104 ? 0.179 6.956 22.284 1.00 92.50 104 ASP A O 1
ATOM 800 N N . LYS A 1 105 ? -1.519 7.896 23.427 1.00 92.88 105 LYS A N 1
ATOM 801 C CA . LYS A 1 105 ? -1.233 7.264 24.727 1.00 92.88 105 LYS A CA 1
ATOM 802 C C . LYS A 1 105 ? -1.985 5.953 24.963 1.00 92.88 105 LYS A C 1
ATOM 804 O O . LYS A 1 105 ? -1.623 5.215 25.882 1.00 92.88 105 LYS A O 1
ATOM 809 N N . ALA A 1 106 ? -3.000 5.627 24.155 1.00 93.69 106 ALA A N 1
ATOM 810 C CA . ALA A 1 106 ? -3.756 4.374 24.285 1.00 93.69 106 ALA A CA 1
ATOM 811 C C . ALA A 1 106 ? -2.869 3.106 24.294 1.00 93.69 106 ALA A C 1
ATOM 813 O O . ALA A 1 106 ? -3.086 2.242 25.147 1.00 93.69 106 ALA A O 1
ATOM 814 N N . PRO A 1 107 ? -1.810 3.016 23.465 1.00 91.81 107 PRO A N 1
ATOM 815 C CA . PRO A 1 107 ? -0.882 1.889 23.494 1.00 91.81 107 PRO A CA 1
ATOM 816 C C . PRO A 1 107 ? -0.166 1.724 24.846 1.00 91.81 107 PRO A C 1
ATOM 818 O O . PRO A 1 107 ? -0.007 0.611 25.345 1.00 91.81 107 PRO A O 1
ATOM 821 N N . GLU A 1 108 ? 0.245 2.828 25.476 1.00 91.88 108 GLU A N 1
ATOM 822 C CA . GLU A 1 108 ? 0.914 2.798 26.783 1.00 91.88 108 GLU A CA 1
ATOM 823 C C . GLU A 1 108 ? -0.060 2.396 27.899 1.00 91.88 108 GLU A C 1
ATOM 825 O O . GLU A 1 108 ? 0.301 1.587 28.761 1.00 91.88 108 GLU A O 1
ATOM 830 N N . LYS A 1 109 ? -1.311 2.880 27.835 1.00 93.50 109 LYS A N 1
ATOM 831 C CA . LYS A 1 109 ? -2.405 2.450 28.724 1.00 93.50 109 LYS A CA 1
ATOM 832 C C . LYS A 1 109 ? -2.623 0.939 28.620 1.00 93.50 109 LYS A C 1
ATOM 834 O O . LYS A 1 109 ? -2.657 0.258 29.641 1.00 93.50 109 LYS A O 1
ATOM 839 N N . LEU A 1 110 ? -2.695 0.400 27.403 1.00 93.19 110 LEU A N 1
ATOM 840 C CA . LEU A 1 110 ? -2.893 -1.031 27.173 1.00 93.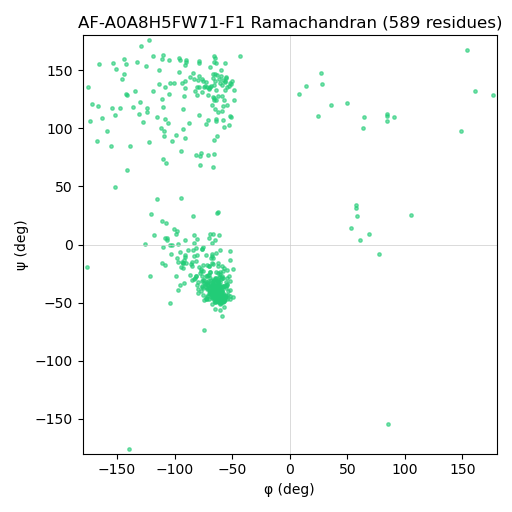19 110 LEU A CA 1
ATOM 841 C C . LEU A 1 110 ? -1.748 -1.885 27.742 1.00 93.19 110 LEU A C 1
ATOM 843 O O . LEU A 1 110 ? -2.000 -2.898 28.396 1.00 93.19 110 LEU A O 1
ATOM 847 N N . ILE A 1 111 ? -0.490 -1.469 27.552 1.00 91.38 111 ILE A N 1
ATOM 848 C CA . ILE A 1 111 ? 0.668 -2.158 28.150 1.00 91.38 111 ILE A CA 1
ATOM 849 C C . ILE A 1 111 ? 0.561 -2.167 29.679 1.00 91.38 111 ILE A C 1
ATOM 851 O O . ILE A 1 111 ? 0.825 -3.195 30.306 1.00 91.38 111 ILE A O 1
ATOM 855 N N . ALA A 1 112 ? 0.192 -1.036 30.287 1.00 92.31 112 ALA A N 1
ATOM 856 C CA . ALA A 1 112 ? 0.038 -0.936 31.734 1.00 92.31 112 ALA A CA 1
ATOM 857 C C . ALA A 1 112 ? -1.072 -1.865 32.252 1.00 92.31 112 ALA A C 1
ATOM 859 O O . ALA A 1 112 ? -0.832 -2.620 33.193 1.00 92.31 112 ALA A O 1
ATOM 860 N N . LEU A 1 113 ? -2.236 -1.883 31.593 1.00 92.81 113 LEU A N 1
ATOM 861 C CA . LEU A 1 113 ? -3.357 -2.758 31.952 1.00 92.81 113 LEU A CA 1
ATOM 862 C C . LEU A 1 113 ? -2.985 -4.242 31.858 1.00 92.81 113 LEU A C 1
ATOM 864 O O . LEU A 1 113 ? -3.248 -4.998 32.790 1.00 92.81 113 LEU A O 1
ATOM 868 N N . ARG A 1 114 ? -2.290 -4.662 30.794 1.00 91.00 114 ARG A N 1
ATOM 869 C CA . ARG A 1 114 ? -1.830 -6.056 30.655 1.00 91.00 114 ARG A CA 1
ATOM 870 C C . ARG A 1 114 ? -0.794 -6.451 31.703 1.00 91.00 114 ARG A C 1
ATOM 872 O O . ARG A 1 114 ? -0.807 -7.582 32.179 1.00 91.00 114 ARG A O 1
ATOM 879 N N . LYS A 1 115 ? 0.095 -5.532 32.095 1.00 90.12 115 LYS A N 1
ATOM 880 C CA . LYS A 1 115 ? 1.052 -5.771 33.191 1.00 90.12 115 LYS A CA 1
ATOM 881 C C . LYS A 1 115 ? 0.349 -5.928 34.534 1.00 90.12 115 LYS A C 1
ATOM 883 O O . LYS A 1 115 ? 0.729 -6.807 35.300 1.00 90.12 115 LYS A O 1
ATOM 888 N N . LEU A 1 116 ? -0.668 -5.108 34.803 1.00 90.06 116 LEU A N 1
ATOM 889 C CA . LEU A 1 116 ? -1.502 -5.251 35.995 1.00 90.06 116 LEU A CA 1
ATOM 890 C C . LEU A 1 116 ? -2.220 -6.603 35.980 1.00 90.06 116 LEU A C 1
ATOM 892 O O . LEU A 1 116 ? -2.099 -7.349 36.943 1.00 90.06 116 LEU A O 1
ATOM 896 N N . GLN A 1 117 ? -2.845 -6.971 34.859 1.00 88.44 117 GLN A N 1
ATOM 897 C CA . GLN A 1 117 ? -3.523 -8.260 34.695 1.00 88.44 117 GLN A CA 1
ATOM 898 C C . GLN A 1 117 ? -2.582 -9.459 34.915 1.00 88.44 117 GLN A C 1
ATOM 900 O O . GLN A 1 117 ? -2.963 -10.418 35.580 1.00 88.44 117 GLN A O 1
ATOM 905 N N . ALA A 1 118 ? -1.345 -9.401 34.411 1.00 86.81 118 ALA A N 1
ATOM 906 C CA . ALA A 1 118 ? -0.344 -10.451 34.618 1.00 86.81 118 ALA A CA 1
ATOM 907 C C . ALA A 1 118 ? 0.215 -10.496 36.055 1.00 86.81 118 ALA A C 1
ATOM 909 O O . ALA A 1 118 ? 0.674 -11.546 36.500 1.00 86.81 118 ALA A O 1
ATOM 910 N N . GLY A 1 119 ? 0.209 -9.363 36.767 1.00 84.38 119 GLY A N 1
ATOM 911 C CA . GLY A 1 119 ? 0.668 -9.243 38.154 1.00 84.38 119 GLY A CA 1
ATOM 912 C C . GLY A 1 119 ? -0.396 -9.577 39.204 1.00 84.38 119 GLY A C 1
ATOM 913 O O . GLY A 1 119 ? -0.047 -9.825 40.358 1.00 84.38 119 GLY A O 1
ATOM 914 N N . THR A 1 120 ? -1.680 -9.611 38.836 1.00 76.12 120 THR A N 1
ATOM 915 C CA . THR A 1 120 ? -2.776 -9.990 39.737 1.00 76.12 120 THR A CA 1
ATOM 916 C C . THR A 1 120 ? -2.834 -11.514 39.914 1.00 76.12 120 THR A C 1
ATOM 918 O O . THR A 1 120 ? -3.705 -12.186 39.369 1.00 76.12 120 THR A O 1
ATOM 921 N N . THR A 1 121 ? -1.925 -12.083 40.706 1.00 66.06 121 THR A N 1
ATOM 922 C CA . THR A 1 121 ? -2.024 -13.483 41.168 1.00 66.06 121 THR A CA 1
ATOM 923 C C . THR A 1 121 ? -2.895 -13.659 42.421 1.00 66.06 121 THR A C 1
ATOM 925 O O . THR A 1 121 ? -3.377 -14.761 42.654 1.00 66.06 121 THR A O 1
ATOM 928 N N . ASP A 1 122 ? -3.165 -12.586 43.181 1.00 58.19 122 ASP A N 1
ATOM 929 C CA . ASP A 1 122 ? -3.783 -12.654 44.525 1.00 58.19 122 ASP A CA 1
ATOM 930 C C . ASP A 1 122 ? -5.223 -12.094 44.626 1.00 58.19 122 ASP A C 1
ATOM 932 O O . ASP A 1 122 ? -5.715 -11.780 45.707 1.00 58.19 122 ASP A O 1
ATOM 936 N N . GLY A 1 123 ? -5.950 -11.987 43.508 1.00 59.38 123 GLY A N 1
ATOM 937 C CA . GLY A 1 123 ? -7.410 -11.784 43.522 1.00 59.38 123 GLY A CA 1
ATOM 938 C C . GLY A 1 123 ? -7.936 -10.426 44.022 1.00 59.38 123 GLY A C 1
ATOM 939 O O . GLY A 1 123 ? -9.146 -10.288 44.182 1.00 59.38 123 GLY A O 1
ATOM 940 N N . GLN A 1 124 ? -7.079 -9.423 44.255 1.00 56.59 124 GLN A N 1
ATOM 941 C CA . GLN A 1 124 ? -7.484 -8.127 44.835 1.00 56.59 124 GLN A CA 1
ATOM 942 C C . GLN A 1 124 ? -7.599 -6.951 43.848 1.00 56.59 124 GLN A C 1
ATOM 944 O O . GLN A 1 124 ? -8.138 -5.910 44.215 1.00 56.59 124 GLN A O 1
ATOM 949 N N . THR A 1 125 ? -7.183 -7.116 42.591 1.00 58.84 125 THR A N 1
ATOM 950 C CA . THR A 1 125 ? -7.327 -6.087 41.544 1.00 58.84 125 THR A CA 1
ATOM 951 C C . THR A 1 125 ? -7.748 -6.736 40.233 1.00 58.84 125 THR A C 1
ATOM 953 O O . THR A 1 125 ? -6.921 -7.080 39.385 1.00 58.84 125 THR A O 1
ATOM 956 N N . THR A 1 126 ? -9.052 -6.950 40.073 1.00 73.56 126 THR A N 1
ATOM 957 C CA . THR A 1 126 ? -9.632 -7.352 38.791 1.00 73.56 126 THR A CA 1
ATOM 958 C C . THR A 1 126 ? -9.604 -6.139 37.870 1.00 73.56 126 THR A C 1
ATOM 960 O O . THR A 1 126 ? -10.384 -5.211 38.059 1.00 73.56 126 THR A O 1
ATOM 963 N N . VAL A 1 127 ? -8.671 -6.117 36.914 1.00 77.94 127 VAL A N 1
ATOM 964 C CA . VAL A 1 127 ? -8.777 -5.214 35.761 1.00 77.94 127 VAL A CA 1
ATOM 965 C C . VAL A 1 127 ? -10.109 -5.531 35.093 1.00 77.94 127 VAL A C 1
ATOM 967 O O . VAL A 1 127 ? -10.367 -6.697 34.796 1.00 77.94 127 VAL A O 1
ATOM 970 N N . GLU A 1 128 ? -10.966 -4.530 34.922 1.00 86.38 128 GLU A N 1
ATOM 971 C CA . GLU A 1 128 ? -12.239 -4.735 34.240 1.00 86.38 128 GLU A CA 1
ATOM 972 C C . GLU A 1 128 ? -11.963 -5.089 32.772 1.00 86.38 128 GLU A C 1
ATOM 974 O O . GLU A 1 128 ? -11.246 -4.371 32.070 1.00 86.38 128 GLU A O 1
ATOM 979 N N . ASP A 1 129 ? -12.522 -6.207 32.301 1.00 87.75 129 ASP A N 1
ATOM 980 C CA . ASP A 1 129 ? -12.317 -6.687 30.926 1.00 87.75 129 ASP A CA 1
ATOM 981 C C . ASP A 1 129 ? -12.752 -5.639 29.880 1.00 87.75 129 ASP A C 1
ATOM 983 O O . ASP A 1 129 ? -12.175 -5.559 28.792 1.00 87.75 129 ASP A O 1
ATOM 987 N N . ASP A 1 130 ? -13.724 -4.790 30.229 1.00 90.81 130 ASP A N 1
ATOM 988 C CA . ASP A 1 130 ? -14.216 -3.700 29.386 1.00 90.81 130 ASP A CA 1
ATOM 989 C C . ASP A 1 130 ? -13.173 -2.584 29.199 1.00 90.81 130 ASP A C 1
ATOM 991 O O . ASP A 1 130 ? -12.979 -2.119 28.073 1.00 90.81 130 ASP A O 1
ATOM 995 N N . GLU A 1 131 ? -12.435 -2.202 30.250 1.00 92.75 131 GLU A N 1
ATOM 996 C CA . GLU A 1 131 ? -11.358 -1.203 30.149 1.00 92.75 131 GLU A CA 1
ATOM 997 C C . GLU A 1 131 ? -10.201 -1.707 29.281 1.00 92.75 131 GLU A C 1
ATOM 999 O O . GLU A 1 131 ? -9.600 -0.947 28.510 1.00 92.75 131 GLU A O 1
ATOM 1004 N N . LEU A 1 132 ? -9.882 -3.000 29.398 1.00 92.00 132 LEU A N 1
ATOM 1005 C CA . LEU A 1 132 ? -8.852 -3.632 28.583 1.00 92.00 132 LEU A CA 1
ATOM 1006 C C . LEU A 1 132 ? -9.266 -3.634 27.110 1.00 92.00 132 LEU A C 1
ATOM 1008 O O . LEU A 1 132 ? -8.486 -3.216 26.252 1.00 92.00 132 LEU A O 1
ATOM 1012 N N . LYS A 1 133 ? -10.502 -4.049 26.821 1.00 92.31 133 LYS A N 1
ATOM 1013 C CA . LYS A 1 133 ? -11.049 -4.084 25.462 1.00 92.31 133 LYS A CA 1
ATOM 1014 C C . LYS A 1 133 ? -11.111 -2.696 24.826 1.00 92.31 133 LYS A C 1
ATOM 1016 O O . LYS A 1 133 ? -10.724 -2.542 23.668 1.00 92.31 133 LYS A O 1
ATOM 1021 N N . GLU A 1 134 ? -11.541 -1.685 25.579 1.00 93.94 134 GLU A N 1
ATOM 1022 C CA . GLU A 1 134 ? -11.533 -0.294 25.123 1.00 93.94 134 GLU A CA 1
ATOM 1023 C C . GLU A 1 134 ? -10.108 0.154 24.760 1.00 93.94 134 GLU A C 1
ATOM 1025 O O . GLU A 1 134 ? -9.874 0.685 23.671 1.00 93.94 134 GLU A O 1
ATOM 1030 N N . ALA A 1 135 ? -9.128 -0.108 25.633 1.00 94.06 135 ALA A N 1
ATOM 1031 C CA . ALA A 1 135 ? -7.733 0.237 25.370 1.00 94.06 135 ALA A CA 1
ATOM 1032 C C . ALA A 1 135 ? -7.175 -0.487 24.129 1.00 94.06 135 ALA A C 1
ATOM 1034 O O . ALA A 1 135 ? -6.390 0.103 23.378 1.00 94.06 135 ALA A O 1
ATOM 1035 N N . GLU A 1 136 ? -7.589 -1.731 23.876 1.00 93.44 136 GLU A N 1
ATOM 1036 C CA . GLU A 1 136 ? -7.247 -2.452 22.648 1.00 93.44 136 GLU A CA 1
ATOM 1037 C C . GLU A 1 136 ? -7.835 -1.807 21.397 1.00 93.44 136 GLU A C 1
ATOM 1039 O O . GLU A 1 136 ? -7.092 -1.560 20.445 1.00 93.44 136 GLU A O 1
ATOM 1044 N N . ASP A 1 137 ? -9.129 -1.495 21.388 1.00 94.44 137 ASP A N 1
ATOM 1045 C CA . ASP A 1 137 ? -9.781 -0.888 20.225 1.00 94.44 137 ASP A CA 1
ATOM 1046 C C . ASP A 1 137 ? -9.220 0.511 19.917 1.00 94.44 137 ASP A C 1
ATOM 1048 O O . ASP A 1 137 ? -8.955 0.830 18.751 1.00 94.44 137 ASP A O 1
ATOM 1052 N N . LEU A 1 138 ? -8.929 1.313 20.946 1.00 95.25 138 LEU A N 1
ATOM 1053 C CA . LEU A 1 138 ? -8.255 2.608 20.796 1.00 95.25 138 LEU A CA 1
ATOM 1054 C C . LEU A 1 138 ? -6.828 2.454 20.246 1.00 95.25 138 LEU A C 1
ATOM 1056 O O . LEU A 1 138 ? -6.416 3.202 19.356 1.00 95.25 138 LEU A O 1
ATOM 1060 N N . THR A 1 139 ? -6.082 1.451 20.717 1.00 93.88 139 THR A N 1
ATOM 1061 C CA . THR A 1 139 ? -4.739 1.145 20.198 1.00 93.88 139 THR A CA 1
ATOM 1062 C C . THR A 1 139 ? -4.805 0.708 18.731 1.00 93.88 139 THR A C 1
ATOM 1064 O O . THR A 1 139 ? -4.016 1.196 17.918 1.00 93.88 139 THR A O 1
ATOM 1067 N N . ARG A 1 140 ? -5.759 -0.156 18.352 1.00 94.12 140 ARG A N 1
ATOM 1068 C CA . ARG A 1 140 ? -5.972 -0.572 16.952 1.00 94.12 140 ARG A CA 1
ATOM 1069 C C . ARG A 1 140 ? -6.265 0.630 16.059 1.00 94.12 140 ARG A C 1
ATOM 1071 O O . ARG A 1 140 ? -5.660 0.755 14.995 1.00 94.12 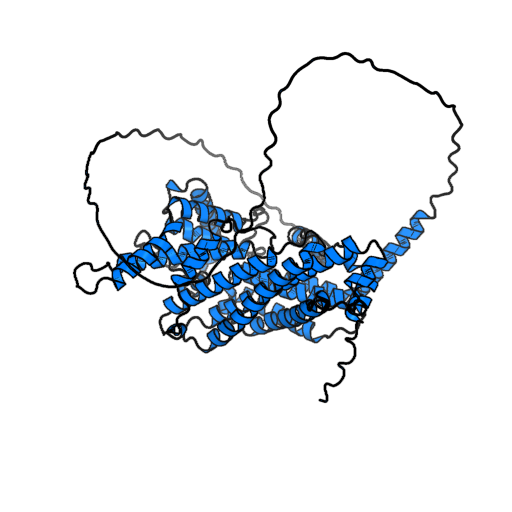140 ARG A O 1
ATOM 1078 N N . LEU A 1 141 ? -7.144 1.534 16.502 1.00 95.75 141 LEU A N 1
ATOM 1079 C CA . LEU A 1 141 ? -7.472 2.756 15.767 1.00 95.75 141 LEU A CA 1
ATOM 1080 C C . LEU A 1 141 ? -6.237 3.639 15.554 1.00 95.75 141 LEU A C 1
ATOM 1082 O O . LEU A 1 141 ? -5.995 4.098 14.436 1.00 95.75 141 LEU A O 1
ATOM 1086 N N . TRP A 1 142 ? -5.430 3.832 16.597 1.00 94.56 142 TRP A N 1
ATOM 1087 C CA . TRP A 1 142 ? -4.190 4.595 16.496 1.00 94.56 142 TRP A CA 1
ATOM 1088 C C . TRP A 1 142 ? -3.213 3.987 15.486 1.00 94.56 142 TRP A C 1
ATOM 1090 O O . TRP A 1 142 ? -2.735 4.679 14.588 1.00 94.56 142 TRP A O 1
ATOM 1100 N N . VAL A 1 143 ? -2.953 2.680 15.573 1.00 92.50 143 VAL A N 1
ATOM 1101 C CA . VAL A 1 143 ? -2.039 1.994 14.646 1.00 92.50 143 VAL A CA 1
ATOM 1102 C C . VAL A 1 143 ? -2.580 2.031 13.212 1.00 92.50 143 VAL A C 1
ATOM 1104 O O . VAL A 1 143 ? -1.813 2.255 12.276 1.00 92.50 143 VAL A O 1
ATOM 1107 N N . ALA A 1 144 ? -3.894 1.896 13.015 1.00 94.81 144 ALA A N 1
ATOM 1108 C CA . ALA A 1 144 ? -4.514 2.018 11.697 1.00 94.81 144 ALA A CA 1
ATOM 1109 C C . ALA A 1 144 ? -4.324 3.416 11.078 1.00 94.81 144 ALA A C 1
ATOM 1111 O O . ALA A 1 144 ? -4.036 3.512 9.881 1.00 94.81 144 ALA A O 1
ATOM 1112 N N . LEU A 1 145 ? -4.409 4.492 11.873 1.00 95.06 145 LEU A N 1
ATOM 1113 C CA . LEU A 1 145 ? -4.104 5.855 11.412 1.00 95.06 145 LEU A CA 1
ATOM 1114 C C . LEU A 1 145 ? -2.645 5.982 10.950 1.00 95.06 145 LEU A C 1
ATOM 1116 O O . LEU A 1 145 ? -2.388 6.518 9.874 1.00 95.06 145 LEU A O 1
ATOM 1120 N N . LEU A 1 146 ? -1.694 5.457 11.729 1.00 92.69 146 LEU A N 1
ATOM 1121 C CA . LEU A 1 146 ? -0.262 5.524 11.403 1.00 92.69 146 LEU A CA 1
ATOM 1122 C C . LEU A 1 146 ? 0.100 4.693 10.165 1.00 92.69 146 LEU A C 1
ATOM 1124 O O . LEU A 1 146 ? 0.890 5.133 9.323 1.00 92.69 146 LEU A O 1
ATOM 1128 N N . ASN A 1 147 ? -0.501 3.511 10.030 1.00 93.25 147 ASN A N 1
ATOM 1129 C CA . ASN A 1 147 ? -0.348 2.676 8.844 1.00 93.25 147 ASN A CA 1
ATOM 1130 C C . ASN A 1 147 ? -0.908 3.393 7.614 1.00 93.25 147 ASN A C 1
ATOM 1132 O O . ASN A 1 147 ? -0.262 3.429 6.571 1.00 93.25 147 ASN A O 1
ATOM 1136 N N . THR A 1 148 ? -2.072 4.027 7.742 1.00 94.12 148 THR A N 1
ATOM 1137 C CA . THR A 1 148 ? -2.676 4.784 6.640 1.00 94.12 148 THR A CA 1
ATOM 1138 C C . THR A 1 148 ? -1.832 6.001 6.253 1.00 94.12 148 THR A C 1
ATOM 1140 O O . THR A 1 148 ? -1.680 6.274 5.067 1.00 94.12 148 THR A O 1
ATOM 1143 N N . ASP A 1 149 ? -1.209 6.685 7.217 1.00 92.62 149 ASP A N 1
ATOM 1144 C CA . ASP A 1 149 ? -0.308 7.825 6.960 1.00 92.62 149 ASP A CA 1
ATOM 1145 C C . ASP A 1 149 ? 0.919 7.378 6.174 1.00 92.62 149 ASP A C 1
ATOM 1147 O O . ASP A 1 149 ? 1.234 7.917 5.114 1.00 92.62 149 ASP A O 1
ATOM 1151 N N . SER A 1 150 ? 1.546 6.298 6.635 1.00 90.19 150 SER A N 1
ATOM 1152 C CA . SER A 1 150 ? 2.693 5.687 5.961 1.00 90.19 150 SER A CA 1
ATOM 1153 C C . SER A 1 150 ? 2.354 5.242 4.539 1.00 90.19 150 SER A C 1
ATOM 1155 O O . SER A 1 150 ? 3.143 5.428 3.615 1.00 90.19 150 SER A O 1
ATOM 1157 N N . LEU A 1 151 ? 1.163 4.679 4.356 1.00 90.44 151 LEU A N 1
ATOM 1158 C CA . LEU A 1 151 ? 0.682 4.175 3.081 1.00 90.44 151 LEU A CA 1
ATOM 1159 C C . LEU A 1 151 ? 0.347 5.286 2.082 1.00 90.44 151 LEU A C 1
ATOM 1161 O O . LEU A 1 151 ? 0.720 5.175 0.918 1.00 90.44 151 LEU A O 1
ATOM 1165 N N . LEU A 1 152 ? -0.331 6.355 2.510 1.00 87.50 152 LEU A N 1
ATOM 1166 C CA . LEU A 1 152 ? -0.637 7.496 1.639 1.00 87.50 152 LEU A CA 1
ATOM 1167 C C . LEU A 1 152 ? 0.624 8.291 1.268 1.00 87.50 152 LEU A C 1
ATOM 1169 O O . LEU A 1 152 ? 0.659 8.942 0.224 1.00 87.50 152 LEU A O 1
ATOM 1173 N N . CYS A 1 153 ? 1.678 8.213 2.082 1.00 83.88 153 CYS A N 1
ATOM 1174 C CA . CYS A 1 153 ? 2.991 8.766 1.757 1.00 83.88 153 CYS A CA 1
ATOM 1175 C C . CYS A 1 153 ? 3.839 7.864 0.844 1.00 83.88 153 CYS A C 1
ATOM 1177 O O . CYS A 1 153 ? 4.821 8.342 0.263 1.00 83.88 153 CYS A O 1
ATOM 1179 N N . ALA A 1 154 ? 3.469 6.589 0.673 1.00 81.31 154 ALA A N 1
ATOM 1180 C CA . ALA A 1 154 ? 4.218 5.636 -0.137 1.00 81.31 154 ALA A CA 1
ATOM 1181 C C . ALA A 1 154 ? 4.357 6.132 -1.587 1.00 81.31 154 ALA A C 1
ATOM 1183 O O . ALA A 1 154 ? 3.376 6.341 -2.297 1.00 81.31 154 ALA A O 1
ATOM 1184 N N . GLY A 1 155 ? 5.597 6.339 -2.037 1.00 69.81 155 GLY A N 1
ATOM 1185 C CA . GLY A 1 155 ? 5.896 6.803 -3.397 1.00 69.81 155 GLY A CA 1
ATOM 1186 C C . GLY A 1 155 ? 5.680 8.302 -3.651 1.00 69.81 155 GLY A C 1
ATOM 1187 O O . GLY A 1 155 ? 6.121 8.796 -4.685 1.00 69.81 155 GLY A O 1
ATOM 1188 N N . ALA A 1 156 ? 5.101 9.057 -2.711 1.00 72.25 156 ALA A N 1
ATOM 1189 C CA . ALA A 1 156 ? 4.869 10.500 -2.859 1.00 72.25 156 ALA A CA 1
ATOM 1190 C C . ALA A 1 156 ? 6.095 11.369 -2.506 1.00 72.25 156 ALA A C 1
ATOM 1192 O O . ALA A 1 156 ? 6.000 12.595 -2.513 1.00 72.25 156 ALA A O 1
ATOM 1193 N N . ARG A 1 157 ? 7.231 10.751 -2.135 1.00 68.94 157 ARG A N 1
ATOM 1194 C CA . ARG A 1 157 ? 8.439 11.413 -1.585 1.00 68.94 157 ARG A CA 1
ATOM 1195 C C . ARG A 1 157 ? 8.169 12.313 -0.370 1.00 68.94 157 ARG A C 1
ATOM 1197 O O . ARG A 1 157 ? 9.018 13.113 0.016 1.00 68.94 157 ARG A O 1
ATOM 1204 N N . ARG A 1 158 ? 6.993 12.186 0.242 1.00 72.50 158 ARG A N 1
ATOM 1205 C CA . ARG A 1 158 ? 6.638 12.853 1.490 1.00 72.50 158 ARG A CA 1
ATOM 1206 C C . ARG A 1 158 ? 7.024 11.929 2.628 1.00 72.50 158 ARG A C 1
ATOM 1208 O O . ARG A 1 158 ? 6.740 10.736 2.578 1.00 72.50 158 ARG A O 1
ATOM 1215 N N . ASN A 1 159 ? 7.654 12.486 3.653 1.00 74.31 159 ASN A N 1
ATOM 1216 C CA . ASN A 1 159 ? 7.804 11.758 4.900 1.00 74.31 159 ASN A CA 1
ATOM 1217 C C . ASN A 1 159 ? 6.441 11.746 5.601 1.00 74.31 159 ASN A C 1
ATOM 1219 O O . ASN A 1 159 ? 5.800 12.801 5.652 1.00 74.31 159 ASN A O 1
ATOM 1223 N N . PRO A 1 160 ? 5.999 10.602 6.142 1.00 73.38 160 PRO A N 1
ATOM 1224 C CA . PRO A 1 160 ? 4.763 10.556 6.905 1.00 73.38 160 PRO A CA 1
ATOM 1225 C C . PRO A 1 160 ? 4.826 11.552 8.064 1.00 73.38 160 PRO A C 1
ATOM 1227 O O . PRO A 1 160 ? 5.859 11.677 8.731 1.00 73.38 160 PRO A O 1
ATOM 1230 N N . SER A 1 161 ? 3.723 12.251 8.335 1.00 71.69 161 SER A N 1
ATOM 1231 C CA . SER A 1 161 ? 3.656 13.198 9.463 1.00 71.69 161 SER A CA 1
ATOM 1232 C C . SER A 1 161 ? 3.904 12.490 10.797 1.00 71.69 161 SER A C 1
ATOM 1234 O O . SER A 1 161 ? 4.444 13.056 11.751 1.00 71.69 161 SER A O 1
ATOM 1236 N N . SER A 1 162 ? 3.561 11.206 10.847 1.00 58.47 162 SER A N 1
ATOM 1237 C CA . SER A 1 162 ? 3.865 10.299 11.941 1.00 58.47 162 SER A CA 1
ATOM 1238 C C . SER A 1 162 ? 5.344 9.965 12.123 1.00 58.47 162 SER A C 1
ATOM 1240 O O . SER A 1 162 ? 5.657 9.368 13.137 1.00 58.47 162 SER A O 1
ATOM 1242 N N . HIS A 1 163 ? 6.259 10.311 11.218 1.00 58.09 163 HIS A N 1
ATOM 1243 C CA . HIS A 1 163 ? 7.659 9.861 11.270 1.00 58.09 163 HIS A CA 1
ATOM 1244 C C . HIS A 1 163 ? 8.649 10.899 11.826 1.00 58.09 163 HIS A C 1
ATOM 1246 O O . HIS A 1 163 ? 9.863 10.700 11.752 1.00 58.09 163 HIS A O 1
ATOM 1252 N N . GLY A 1 164 ? 8.174 11.979 12.459 1.00 58.41 164 GLY A N 1
ATOM 1253 C CA . GLY A 1 164 ? 9.045 12.806 13.302 1.00 58.41 164 GLY A CA 1
ATOM 1254 C C . GLY A 1 164 ? 9.773 11.924 14.328 1.00 58.41 164 GLY A C 1
ATOM 1255 O O . GLY A 1 164 ? 9.149 11.041 14.912 1.00 58.41 164 GLY A O 1
ATOM 1256 N N . GLY A 1 165 ? 11.080 12.127 14.547 1.00 56.75 165 GLY A N 1
ATOM 1257 C CA . GLY A 1 165 ? 11.977 11.165 15.223 1.00 56.75 165 GLY A CA 1
ATOM 1258 C C . GLY A 1 165 ? 11.503 10.583 16.568 1.00 56.75 165 GLY A C 1
ATOM 1259 O O . GLY A 1 165 ? 11.931 9.496 16.942 1.00 56.75 165 GLY A O 1
ATOM 1260 N N . ARG A 1 166 ? 10.564 11.237 17.268 1.00 57.34 166 ARG A N 1
ATOM 1261 C CA . ARG A 1 166 ? 9.906 10.702 18.477 1.00 57.34 166 ARG A CA 1
ATOM 1262 C C . ARG A 1 166 ? 8.980 9.506 18.221 1.00 57.34 166 ARG A C 1
ATOM 1264 O O . ARG A 1 166 ? 8.821 8.673 19.105 1.00 57.34 166 ARG A O 1
ATOM 1271 N N . ARG A 1 167 ? 8.348 9.414 17.051 1.00 60.56 167 ARG A N 1
ATOM 1272 C CA . ARG A 1 167 ? 7.280 8.442 16.760 1.00 60.56 167 ARG A CA 1
ATOM 1273 C C . ARG A 1 167 ? 7.782 7.135 16.128 1.00 60.56 167 ARG A C 1
ATOM 1275 O O . ARG A 1 167 ? 7.120 6.115 16.287 1.00 60.56 167 ARG A O 1
ATOM 1282 N N . ARG A 1 168 ? 8.984 7.106 15.529 1.00 62.06 168 ARG A N 1
ATOM 1283 C CA . ARG A 1 168 ? 9.616 5.853 15.046 1.00 62.06 168 ARG A CA 1
ATOM 1284 C C . ARG A 1 168 ? 9.849 4.854 16.189 1.00 62.06 168 ARG A C 1
ATOM 1286 O O . ARG A 1 168 ? 9.524 3.683 16.061 1.00 62.06 168 ARG A O 1
ATOM 1293 N N . GLY A 1 169 ? 10.315 5.323 17.349 1.00 65.44 169 GLY A N 1
ATOM 1294 C CA . GLY A 1 169 ? 10.459 4.469 18.539 1.00 65.44 169 GLY A CA 1
ATOM 1295 C C . GLY A 1 169 ? 9.126 3.968 19.115 1.00 65.44 169 GLY A C 1
ATOM 1296 O O . GLY A 1 169 ? 9.106 3.019 19.892 1.00 65.44 169 GLY A O 1
ATOM 1297 N N . MET A 1 170 ? 8.008 4.589 18.733 1.00 65.44 170 MET A N 1
ATOM 1298 C CA . MET A 1 170 ? 6.668 4.237 19.200 1.00 65.44 170 MET A CA 1
ATOM 1299 C C . MET A 1 170 ? 6.112 3.023 18.439 1.00 65.44 170 MET A C 1
ATOM 1301 O O . MET A 1 170 ? 5.487 2.165 19.053 1.00 65.44 170 MET A O 1
ATOM 1305 N N . LEU A 1 171 ? 6.429 2.892 17.143 1.00 67.62 171 LEU A N 1
ATOM 1306 C CA . LEU A 1 171 ? 6.098 1.710 16.335 1.00 67.62 171 LEU A CA 1
ATOM 1307 C C . LEU A 1 171 ? 6.712 0.430 16.901 1.00 67.62 171 LEU A C 1
ATOM 1309 O O . LEU A 1 171 ? 6.001 -0.560 17.062 1.00 67.62 171 LEU A O 1
ATOM 1313 N N . ALA A 1 172 ? 7.979 0.484 17.321 1.00 72.25 172 ALA A N 1
ATOM 1314 C CA . ALA A 1 172 ? 8.640 -0.625 18.010 1.00 72.25 172 ALA A CA 1
ATOM 1315 C C . ALA A 1 172 ? 7.826 -1.140 19.213 1.00 72.25 172 ALA A C 1
ATOM 1317 O O . ALA A 1 172 ? 7.619 -2.346 19.334 1.00 72.25 172 ALA A O 1
ATOM 1318 N N . LYS A 1 173 ? 7.286 -0.229 20.037 1.00 73.62 173 LYS A N 1
ATOM 1319 C CA . LYS A 1 173 ? 6.421 -0.581 21.175 1.00 73.62 173 LYS A CA 1
ATOM 1320 C C . LYS A 1 173 ? 5.093 -1.204 20.729 1.00 73.62 173 LYS A C 1
ATOM 1322 O O . LYS A 1 173 ? 4.588 -2.089 21.407 1.00 73.62 173 LYS A O 1
ATOM 1327 N N . TYR A 1 174 ? 4.515 -0.795 19.597 1.00 71.75 174 TYR A N 1
ATOM 1328 C CA . TYR A 1 174 ? 3.255 -1.383 19.107 1.00 71.75 174 TYR A CA 1
ATOM 1329 C C . TYR A 1 174 ? 3.401 -2.838 18.690 1.00 71.75 174 TYR A C 1
ATOM 1331 O O . TYR A 1 174 ? 2.484 -3.635 18.888 1.00 71.75 174 TYR A O 1
ATOM 1339 N N . PHE A 1 175 ? 4.558 -3.201 18.148 1.00 75.06 175 PHE A N 1
ATOM 1340 C CA . PHE A 1 175 ? 4.830 -4.581 17.767 1.00 75.06 175 PHE A CA 1
ATOM 1341 C C . PHE A 1 175 ? 4.968 -5.510 18.977 1.00 75.06 175 PHE A C 1
ATOM 1343 O O . PHE A 1 175 ? 4.700 -6.702 18.850 1.00 75.06 175 PHE A O 1
ATOM 1350 N N . GLU A 1 176 ? 5.316 -4.969 20.148 1.00 79.56 176 GLU A N 1
ATOM 1351 C CA . GLU A 1 176 ? 5.267 -5.697 21.421 1.00 79.56 176 GLU A CA 1
ATOM 1352 C C . GLU A 1 176 ? 3.828 -5.871 21.931 1.00 79.56 176 GLU A C 1
ATOM 1354 O O . GLU A 1 176 ? 3.523 -6.865 22.586 1.00 79.56 176 GLU A O 1
ATOM 1359 N N . ILE A 1 177 ? 2.931 -4.927 21.621 1.00 79.69 177 ILE A N 1
ATOM 1360 C CA . ILE A 1 177 ? 1.527 -4.967 22.051 1.00 79.69 177 ILE A CA 1
ATOM 1361 C C . ILE A 1 177 ? 0.744 -6.027 21.284 1.00 79.69 177 ILE A C 1
ATOM 1363 O O . ILE A 1 177 ? 0.010 -6.800 21.889 1.00 79.69 177 ILE A O 1
ATOM 1367 N N . PHE A 1 178 ? 0.871 -6.091 19.966 1.00 80.62 178 PHE A N 1
ATOM 1368 C CA . PHE A 1 178 ? 0.195 -7.120 19.175 1.00 80.62 178 PHE A CA 1
ATOM 1369 C C . PHE A 1 178 ? 1.238 -8.094 18.645 1.00 80.62 178 PHE A C 1
ATOM 1371 O O . PHE A 1 178 ? 1.580 -8.008 17.467 1.00 80.62 178 PHE A O 1
ATOM 1378 N N . PRO A 1 179 ? 1.817 -8.975 19.483 1.00 75.69 179 PRO A N 1
ATOM 1379 C CA . PRO A 1 179 ? 2.853 -9.876 19.017 1.00 75.69 179 PRO A CA 1
ATOM 1380 C C . PRO A 1 179 ? 2.293 -10.779 17.919 1.00 75.69 179 PRO A C 1
ATOM 1382 O O . PRO A 1 179 ? 1.158 -11.253 17.994 1.00 75.69 179 PRO A O 1
ATOM 1385 N N . LEU A 1 180 ? 3.124 -11.055 16.915 1.00 77.00 180 LEU A N 1
ATOM 1386 C CA . LEU A 1 180 ? 2.911 -12.151 15.976 1.00 77.00 180 LEU A CA 1
ATOM 1387 C C . LEU A 1 180 ? 3.021 -13.475 16.749 1.00 77.00 180 LEU A C 1
ATOM 1389 O O . LEU A 1 180 ? 4.065 -14.123 16.747 1.00 77.00 180 LEU A O 1
ATOM 1393 N N . SER A 1 181 ? 1.972 -13.839 17.486 1.00 67.25 181 SER A N 1
ATOM 1394 C CA . SER A 1 181 ? 1.891 -15.139 18.148 1.00 67.25 181 SER A CA 1
ATOM 1395 C C . SER A 1 181 ? 1.722 -16.238 17.098 1.00 67.25 181 SER A C 1
ATOM 1397 O O . SER A 1 181 ? 1.135 -16.015 16.043 1.00 67.25 181 SER A O 1
ATOM 1399 N N . ILE A 1 182 ? 2.162 -17.460 17.401 1.00 60.94 182 ILE A N 1
ATOM 1400 C CA . ILE A 1 182 ? 1.809 -18.659 16.614 1.00 60.94 182 ILE A CA 1
ATOM 1401 C C . ILE A 1 182 ? 0.274 -18.829 16.545 1.00 60.94 182 ILE A C 1
ATOM 1403 O O . ILE A 1 182 ? -0.254 -19.421 15.604 1.00 60.94 182 ILE A O 1
ATOM 1407 N N . ASP A 1 183 ? -0.451 -18.199 17.473 1.00 65.25 183 ASP A N 1
ATOM 1408 C CA . ASP A 1 183 ? -1.912 -18.130 17.520 1.00 65.25 183 ASP A CA 1
ATOM 1409 C C . ASP A 1 183 ? -2.563 -17.328 16.376 1.00 65.25 183 ASP A C 1
ATOM 1411 O O . ASP A 1 183 ? -3.771 -17.114 16.420 1.00 65.25 183 ASP A O 1
ATOM 1415 N N . VAL A 1 184 ? -1.842 -16.898 15.327 1.00 66.81 184 VAL A N 1
ATOM 1416 C CA . VAL A 1 184 ? -2.496 -16.431 14.078 1.00 66.81 184 VAL A CA 1
ATOM 1417 C C . VAL A 1 184 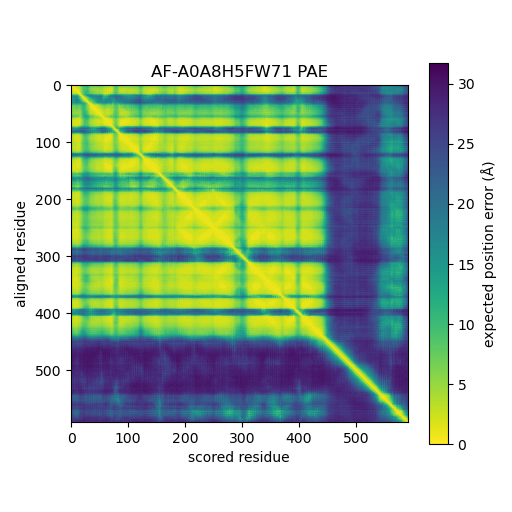? -3.395 -17.524 13.479 1.00 66.81 184 VAL A C 1
ATOM 1419 O O . VAL A 1 184 ? -4.352 -17.219 12.778 1.00 66.81 184 VAL A O 1
ATOM 1422 N N . LEU A 1 185 ? -3.135 -18.795 13.804 1.00 75.69 185 LEU A N 1
ATOM 1423 C CA . LEU A 1 185 ? -3.995 -19.932 13.455 1.00 75.69 185 LEU A CA 1
ATOM 1424 C C . LEU A 1 185 ? -5.204 -20.099 14.393 1.00 75.69 185 LEU A C 1
ATOM 1426 O O . LEU A 1 185 ? -5.933 -21.081 14.292 1.00 75.69 185 LEU A O 1
ATOM 1430 N N . SER A 1 186 ? -5.403 -19.182 15.341 1.00 78.25 186 SER A N 1
ATOM 1431 C CA . SER A 1 186 ? -6.577 -19.183 16.207 1.00 78.25 186 SER A CA 1
ATOM 1432 C C . SER A 1 186 ? -7.839 -18.893 15.382 1.00 78.25 186 SER A C 1
ATOM 1434 O O . SER A 1 186 ? -7.801 -18.027 14.507 1.00 78.25 186 SER A O 1
ATOM 1436 N N . PRO A 1 187 ? -8.985 -19.520 15.705 1.00 80.38 187 PRO A N 1
ATOM 1437 C CA . PRO A 1 187 ? -10.274 -19.196 15.081 1.00 80.38 187 PRO A CA 1
ATOM 1438 C C . PRO A 1 187 ? -10.787 -17.786 15.446 1.00 80.38 187 PRO A C 1
ATOM 1440 O O . PRO A 1 187 ? -11.872 -17.381 15.042 1.00 80.38 187 PRO A O 1
ATOM 1443 N N . ASP A 1 188 ? -10.040 -17.012 16.237 1.00 88.50 188 ASP A N 1
ATOM 1444 C CA . ASP A 1 188 ? -10.407 -15.650 16.600 1.00 88.50 188 ASP A CA 1
ATOM 1445 C C . ASP A 1 188 ? -10.091 -14.655 15.467 1.00 88.50 188 ASP A C 1
ATOM 1447 O O . ASP A 1 188 ? -8.935 -14.328 15.172 1.00 88.50 188 ASP A O 1
ATOM 1451 N N . VAL A 1 189 ? -11.154 -14.121 14.859 1.00 88.50 189 VAL A N 1
ATOM 1452 C CA . VAL A 1 189 ? -11.094 -13.097 13.804 1.00 88.50 189 VAL A CA 1
ATOM 1453 C C . VAL A 1 189 ? -10.315 -11.857 14.255 1.00 88.50 189 VAL A C 1
ATOM 1455 O O . VAL A 1 189 ? -9.604 -11.257 13.444 1.00 88.50 189 VAL A O 1
ATOM 1458 N N . MET A 1 190 ? -10.412 -11.460 15.527 1.00 88.56 190 MET A N 1
ATOM 1459 C CA . MET A 1 190 ? -9.721 -10.265 16.019 1.00 88.56 190 MET A CA 1
ATOM 1460 C C . MET A 1 190 ? -8.210 -10.465 16.064 1.00 88.56 190 MET A C 1
ATOM 1462 O O . MET A 1 190 ? -7.475 -9.587 15.617 1.00 88.56 190 MET A O 1
ATOM 1466 N N . LYS A 1 191 ? -7.737 -11.647 16.469 1.00 87.81 191 LYS A N 1
ATOM 1467 C CA . LYS A 1 191 ? -6.303 -11.976 16.425 1.00 87.81 191 LYS A CA 1
ATOM 1468 C C . LYS A 1 191 ? -5.758 -11.979 15.000 1.00 87.81 191 LYS A C 1
ATOM 1470 O O . LYS A 1 191 ? -4.653 -11.490 14.766 1.00 87.81 191 LYS A O 1
ATOM 1475 N N . CYS A 1 192 ? -6.541 -12.462 14.032 1.00 89.56 192 CYS A N 1
ATOM 1476 C CA . CYS A 1 192 ? -6.176 -12.388 12.614 1.00 89.56 192 CYS A CA 1
ATOM 1477 C C . CYS A 1 192 ? -6.017 -10.932 12.142 1.00 89.56 192 CYS A C 1
ATOM 1479 O O . CYS A 1 192 ? -5.063 -10.607 11.428 1.00 89.56 192 CYS A O 1
ATOM 1481 N N . ARG A 1 193 ? -6.929 -10.044 12.554 1.00 90.81 193 ARG A N 1
ATOM 1482 C CA . ARG A 1 193 ? -6.862 -8.607 12.239 1.00 90.81 193 ARG A CA 1
ATOM 1483 C C . ARG A 1 193 ? -5.678 -7.925 12.910 1.00 90.81 193 ARG A C 1
ATOM 1485 O O . ARG A 1 193 ? -4.993 -7.157 12.241 1.00 90.81 193 ARG A O 1
ATOM 1492 N N . ASP A 1 194 ? -5.394 -8.247 14.167 1.00 91.00 194 ASP A N 1
ATOM 1493 C CA . ASP A 1 194 ? -4.248 -7.707 14.907 1.00 91.00 194 ASP A CA 1
ATOM 1494 C C . ASP A 1 194 ? -2.925 -8.133 14.262 1.00 91.00 194 ASP A C 1
ATOM 1496 O O . ASP A 1 194 ? -2.040 -7.304 14.037 1.00 91.00 194 ASP A O 1
ATOM 1500 N N . ALA A 1 195 ? -2.817 -9.400 13.851 1.00 91.00 195 ALA A N 1
ATOM 1501 C CA . ALA A 1 195 ? -1.667 -9.898 13.104 1.00 91.00 195 ALA A CA 1
ATOM 1502 C C . ALA A 1 195 ? -1.512 -9.194 11.749 1.00 91.00 195 ALA A C 1
ATOM 1504 O O . ALA A 1 195 ? -0.405 -8.790 11.384 1.00 91.00 195 ALA A O 1
ATOM 1505 N N . ARG A 1 196 ? -2.611 -8.996 11.008 1.00 92.44 196 ARG A N 1
ATOM 1506 C CA . ARG A 1 196 ? -2.587 -8.250 9.742 1.00 92.44 196 ARG A CA 1
ATOM 1507 C C . ARG A 1 196 ? -2.176 -6.795 9.963 1.00 92.44 196 ARG A C 1
ATOM 1509 O O . ARG A 1 196 ? -1.333 -6.304 9.219 1.00 92.44 196 ARG A O 1
ATOM 1516 N N . LEU A 1 197 ? -2.709 -6.129 10.987 1.00 91.75 197 LEU A N 1
ATOM 1517 C CA . LEU A 1 197 ? -2.369 -4.751 11.346 1.00 91.75 197 LEU A CA 1
ATOM 1518 C C . LEU A 1 197 ? -0.883 -4.611 11.716 1.00 91.75 197 LEU A C 1
ATOM 1520 O O . LEU A 1 197 ? -0.225 -3.680 11.244 1.00 91.75 197 LEU A O 1
ATOM 1524 N N . HIS A 1 198 ? -0.345 -5.565 12.486 1.00 91.56 198 HIS A N 1
ATOM 1525 C CA . HIS A 1 198 ? 1.079 -5.651 12.818 1.00 91.56 198 HIS A CA 1
ATOM 1526 C C . HIS A 1 198 ? 1.937 -5.801 11.559 1.00 91.56 198 HIS A C 1
ATOM 1528 O O . HIS A 1 198 ? 2.849 -5.005 11.326 1.00 91.56 198 HIS A O 1
ATOM 1534 N N . LEU A 1 199 ? 1.663 -6.829 10.748 1.00 93.12 199 LEU A N 1
ATOM 1535 C CA . LEU A 1 199 ? 2.442 -7.131 9.544 1.00 93.12 199 LEU A CA 1
ATOM 1536 C C . LEU A 1 199 ? 2.402 -5.967 8.558 1.00 93.12 199 LEU A C 1
ATOM 1538 O O . LEU A 1 199 ? 3.425 -5.611 7.980 1.00 93.12 199 LEU A O 1
ATOM 1542 N N . PHE A 1 200 ? 1.234 -5.346 8.406 1.00 93.31 200 PHE A N 1
ATOM 1543 C CA . PHE A 1 200 ? 1.057 -4.184 7.552 1.00 93.31 200 PHE A CA 1
ATOM 1544 C C . PHE A 1 200 ? 1.912 -3.002 8.017 1.00 93.31 200 PHE A C 1
ATOM 1546 O O . PHE A 1 200 ? 2.643 -2.431 7.211 1.00 93.31 200 PHE A O 1
ATOM 1553 N N . GLY A 1 201 ? 1.901 -2.692 9.317 1.00 91.56 201 GLY A N 1
ATOM 1554 C CA . GLY A 1 201 ? 2.742 -1.634 9.879 1.00 91.56 201 GLY A CA 1
ATOM 1555 C C . GLY A 1 201 ? 4.237 -1.891 9.687 1.00 91.56 201 GLY A C 1
ATOM 1556 O O . GLY A 1 201 ? 4.955 -0.996 9.243 1.00 91.56 201 GLY A O 1
ATOM 1557 N N . ARG A 1 202 ? 4.701 -3.128 9.923 1.00 91.56 202 ARG A N 1
ATOM 1558 C CA . ARG A 1 202 ? 6.105 -3.525 9.691 1.00 91.56 202 ARG A CA 1
ATOM 1559 C C . ARG A 1 202 ? 6.534 -3.356 8.239 1.00 91.56 202 ARG A C 1
ATOM 1561 O O . ARG A 1 202 ? 7.596 -2.809 7.965 1.00 91.56 202 ARG A O 1
ATOM 1568 N N . VAL A 1 203 ? 5.704 -3.815 7.305 1.00 94.31 203 VAL A N 1
ATOM 1569 C CA . VAL A 1 203 ? 5.977 -3.695 5.866 1.00 94.31 203 VAL A CA 1
ATOM 1570 C C . VAL A 1 203 ? 6.112 -2.229 5.453 1.00 94.31 203 VAL A C 1
ATOM 1572 O O . VAL A 1 203 ? 7.012 -1.891 4.684 1.00 94.31 203 VAL A O 1
ATOM 1575 N N . LEU A 1 204 ? 5.242 -1.357 5.965 1.00 92.88 204 LEU A N 1
ATOM 1576 C CA . LEU A 1 204 ? 5.263 0.064 5.624 1.00 92.88 204 LEU A CA 1
ATOM 1577 C C . LEU A 1 204 ? 6.453 0.804 6.245 1.00 92.88 204 LEU A C 1
ATOM 1579 O O . LEU A 1 204 ? 7.053 1.645 5.578 1.00 92.88 204 LEU A O 1
ATOM 1583 N N . GLU A 1 205 ? 6.828 0.471 7.482 1.00 90.38 205 GLU A N 1
ATOM 1584 C CA . GLU A 1 205 ? 8.018 1.023 8.143 1.00 90.38 205 GLU A CA 1
ATOM 1585 C C . GLU A 1 205 ? 9.292 0.732 7.337 1.00 90.38 205 GLU A C 1
ATOM 1587 O O . GLU A 1 205 ? 10.101 1.628 7.084 1.00 90.38 205 GLU A O 1
ATOM 1592 N N . GLU A 1 206 ? 9.436 -0.504 6.873 1.00 92.94 206 GLU A N 1
ATOM 1593 C CA . GLU A 1 206 ? 10.632 -0.977 6.169 1.00 92.94 206 GLU A CA 1
ATOM 1594 C C . GLU A 1 206 ? 10.686 -0.469 4.730 1.00 92.94 206 GLU A C 1
ATOM 1596 O O . GLU A 1 206 ? 11.737 -0.063 4.230 1.00 92.94 206 GLU A O 1
ATOM 1601 N N . MET A 1 207 ? 9.527 -0.362 4.080 1.00 94.50 207 MET A N 1
ATOM 1602 C CA . MET A 1 207 ? 9.412 0.383 2.831 1.00 94.50 207 MET A CA 1
ATOM 1603 C C . MET A 1 207 ? 9.865 1.838 3.007 1.00 94.50 207 MET A C 1
ATOM 1605 O O . MET A 1 207 ? 10.658 2.321 2.199 1.00 94.50 207 MET A O 1
ATOM 1609 N N . ASN A 1 208 ? 9.394 2.538 4.044 1.00 90.56 208 ASN A N 1
ATOM 1610 C CA . ASN A 1 208 ? 9.795 3.922 4.302 1.00 90.56 208 ASN A CA 1
ATOM 1611 C C . ASN A 1 208 ? 11.303 4.022 4.566 1.00 90.56 208 ASN A C 1
ATOM 1613 O O . ASN A 1 208 ? 11.957 4.900 4.010 1.00 90.56 208 ASN A O 1
ATOM 1617 N N . LEU A 1 209 ? 11.880 3.100 5.343 1.00 90.31 209 LEU A N 1
ATOM 1618 C CA . LEU A 1 209 ? 13.328 3.014 5.561 1.00 90.31 209 LEU A CA 1
ATOM 1619 C C . LEU A 1 209 ? 14.114 2.892 4.250 1.00 90.31 209 LEU A C 1
ATOM 1621 O O . LEU A 1 209 ? 15.101 3.611 4.076 1.00 90.31 209 LEU A O 1
ATOM 1625 N N . GLY A 1 210 ? 13.668 2.030 3.334 1.00 93.06 210 GLY A N 1
ATOM 1626 C CA . GLY A 1 210 ? 14.299 1.853 2.026 1.00 93.06 210 GLY A CA 1
ATOM 1627 C C . GLY A 1 210 ? 14.127 3.063 1.101 1.00 93.06 210 GLY A C 1
ATOM 1628 O O . GLY A 1 210 ? 15.080 3.481 0.451 1.00 93.06 210 GLY A O 1
ATOM 1629 N N . VAL A 1 211 ? 12.934 3.665 1.058 1.00 91.00 211 VAL A N 1
ATOM 1630 C CA . VAL A 1 211 ? 12.635 4.832 0.202 1.00 91.00 211 VAL A CA 1
ATOM 1631 C C . VAL A 1 211 ? 13.332 6.103 0.696 1.00 91.00 211 VAL A C 1
ATOM 1633 O O . VAL A 1 211 ? 13.753 6.923 -0.121 1.00 91.00 211 VAL A O 1
ATOM 1636 N N . SER A 1 212 ? 13.480 6.269 2.012 1.00 90.00 212 SER A N 1
ATOM 1637 C CA . SER A 1 212 ? 14.184 7.403 2.621 1.00 90.00 212 SER A CA 1
ATOM 1638 C C . SER A 1 212 ? 15.710 7.300 2.529 1.00 90.00 212 SER A C 1
ATOM 1640 O O . SER A 1 212 ? 16.393 8.228 2.959 1.00 90.00 212 SER A O 1
ATOM 1642 N N . ALA A 1 213 ? 16.263 6.204 1.999 1.00 90.75 213 ALA A N 1
ATOM 1643 C CA . ALA A 1 213 ? 17.696 6.087 1.762 1.00 90.75 213 ALA A CA 1
ATOM 1644 C C . ALA A 1 213 ? 18.130 7.128 0.716 1.00 90.75 213 ALA A C 1
ATOM 1646 O O . ALA A 1 213 ? 17.838 7.008 -0.476 1.00 90.75 213 ALA A O 1
ATOM 1647 N N . SER A 1 214 ? 18.818 8.175 1.172 1.00 87.88 214 SER A N 1
ATOM 1648 C CA . SER A 1 214 ? 19.311 9.251 0.314 1.00 87.88 214 SER A CA 1
ATOM 1649 C C . SER A 1 214 ? 20.717 8.957 -0.176 1.00 87.88 214 SER A C 1
ATOM 1651 O O . SER A 1 214 ? 21.563 8.506 0.593 1.00 87.88 214 SER A O 1
ATOM 1653 N N . LEU A 1 215 ? 20.973 9.298 -1.431 1.00 85.44 215 LEU A N 1
ATOM 1654 C CA . LEU A 1 215 ? 22.267 9.146 -2.068 1.00 85.44 215 LEU A CA 1
ATOM 1655 C C . LEU A 1 215 ? 22.722 10.519 -2.559 1.00 85.44 215 LEU A C 1
ATOM 1657 O O . LEU A 1 215 ? 22.369 10.934 -3.660 1.00 85.44 215 LEU A O 1
ATOM 1661 N N . ASN A 1 216 ? 23.412 11.254 -1.684 1.00 85.12 216 ASN A N 1
ATOM 1662 C CA . ASN A 1 216 ? 23.740 12.665 -1.908 1.00 85.12 216 ASN A CA 1
ATOM 1663 C C . ASN A 1 216 ? 25.138 12.836 -2.507 1.00 85.12 216 ASN A C 1
ATOM 1665 O O . ASN A 1 216 ? 25.352 13.731 -3.323 1.00 85.12 216 ASN A O 1
ATOM 1669 N N . ALA A 1 217 ? 26.080 11.974 -2.119 1.00 83.12 217 ALA A N 1
ATOM 1670 C CA . ALA A 1 217 ? 27.438 11.971 -2.637 1.00 83.12 217 ALA A CA 1
ATOM 1671 C C . ALA A 1 217 ? 27.895 10.553 -3.032 1.00 83.12 217 ALA A C 1
ATOM 1673 O O . ALA A 1 217 ? 27.413 9.566 -2.473 1.00 83.12 217 ALA A O 1
ATOM 1674 N N . PRO A 1 218 ? 28.891 10.420 -3.930 1.00 79.44 218 PRO A N 1
ATOM 1675 C CA . PRO A 1 218 ? 29.482 9.124 -4.273 1.00 79.44 218 PRO A CA 1
ATOM 1676 C C . PRO A 1 218 ? 30.088 8.385 -3.071 1.00 79.44 218 PRO A C 1
ATOM 1678 O O . PRO A 1 218 ? 30.148 7.161 -3.067 1.00 79.44 218 PRO A O 1
ATOM 1681 N N . GLY A 1 219 ? 30.524 9.116 -2.038 1.00 82.69 219 GLY A N 1
ATOM 1682 C CA . GLY A 1 219 ? 31.029 8.530 -0.793 1.00 82.69 219 GLY A CA 1
ATOM 1683 C C . GLY A 1 219 ? 29.952 7.854 0.062 1.00 82.69 219 GLY A C 1
ATOM 1684 O O . GLY A 1 219 ? 30.284 7.017 0.896 1.00 82.69 219 GLY A O 1
ATOM 1685 N N . ASP A 1 220 ? 28.672 8.161 -0.173 1.00 86.38 220 ASP A N 1
ATOM 1686 C CA . ASP A 1 220 ? 27.548 7.621 0.601 1.00 86.38 220 ASP A CA 1
ATOM 1687 C C . ASP A 1 220 ? 27.028 6.288 0.039 1.00 86.38 220 ASP A C 1
ATOM 1689 O O . ASP A 1 220 ? 26.139 5.675 0.634 1.00 86.38 220 ASP A O 1
ATOM 1693 N N . VAL A 1 221 ? 27.561 5.827 -1.103 1.00 85.19 221 VAL A N 1
ATOM 1694 C CA . VAL A 1 221 ? 27.052 4.660 -1.847 1.00 85.19 221 VAL A CA 1
ATOM 1695 C C . VAL A 1 221 ? 26.974 3.411 -0.971 1.00 85.19 221 VAL A C 1
ATOM 1697 O O . VAL A 1 221 ? 25.959 2.720 -1.009 1.00 85.19 221 VAL A O 1
ATOM 1700 N N . ASP A 1 222 ? 27.988 3.138 -0.148 1.00 85.88 222 ASP A N 1
ATOM 1701 C CA . ASP A 1 222 ? 28.005 1.947 0.711 1.00 85.88 222 ASP A CA 1
ATOM 1702 C C . ASP A 1 222 ? 26.912 1.993 1.790 1.00 85.88 222 ASP A C 1
ATOM 1704 O O . ASP A 1 222 ? 26.228 0.995 2.034 1.00 85.88 222 ASP A O 1
ATOM 1708 N N . GLY A 1 223 ? 26.721 3.155 2.424 1.00 89.06 223 GLY A N 1
ATOM 1709 C CA . GLY A 1 223 ? 25.695 3.354 3.451 1.00 89.06 223 GLY A CA 1
ATOM 1710 C C . GLY A 1 223 ? 24.285 3.281 2.870 1.00 89.06 223 GLY A C 1
ATOM 1711 O O . GLY A 1 223 ? 23.426 2.577 3.403 1.00 89.06 223 GLY A O 1
ATOM 1712 N N . TRP A 1 224 ? 24.076 3.944 1.733 1.00 91.31 224 TRP A N 1
ATOM 1713 C CA . TRP A 1 224 ? 22.828 3.908 0.977 1.00 91.31 224 TRP A CA 1
ATOM 1714 C C . TRP A 1 224 ? 22.479 2.493 0.497 1.00 91.31 224 TRP A C 1
ATOM 1716 O O . TRP A 1 224 ? 21.360 2.024 0.721 1.00 91.31 224 TRP A O 1
ATOM 1726 N N . TYR A 1 225 ? 23.440 1.786 -0.109 1.00 91.06 225 TYR A N 1
ATOM 1727 C CA . TYR A 1 225 ? 23.248 0.416 -0.583 1.00 91.06 225 TYR A CA 1
ATOM 1728 C C . TYR A 1 225 ? 22.884 -0.512 0.570 1.00 91.06 225 TYR A C 1
ATOM 1730 O O . TYR A 1 225 ? 21.922 -1.270 0.459 1.00 91.06 225 TYR A O 1
ATOM 1738 N N . LYS A 1 226 ? 23.619 -0.430 1.686 1.00 91.88 226 LYS A N 1
ATOM 1739 C CA . LYS A 1 226 ? 23.334 -1.226 2.880 1.00 91.88 226 LYS A CA 1
ATOM 1740 C C . LYS A 1 226 ? 21.917 -0.971 3.392 1.00 91.88 226 LYS A C 1
ATOM 1742 O O . LYS A 1 226 ? 21.187 -1.926 3.616 1.00 91.88 226 LYS A O 1
ATOM 1747 N N . GLN A 1 227 ? 21.509 0.292 3.512 1.00 93.25 227 GLN A N 1
ATOM 1748 C CA . GLN A 1 227 ? 20.170 0.642 3.988 1.00 93.25 227 GLN A CA 1
ATOM 1749 C C . GLN A 1 227 ? 19.063 0.068 3.090 1.00 93.25 227 GLN A C 1
ATOM 1751 O O . GLN A 1 227 ? 18.080 -0.473 3.594 1.00 93.25 227 GLN A O 1
ATOM 1756 N N . ILE A 1 228 ? 19.219 0.149 1.765 1.00 94.06 228 ILE A N 1
ATOM 1757 C CA . ILE A 1 228 ? 18.258 -0.450 0.827 1.00 94.06 228 ILE A CA 1
ATOM 1758 C C . ILE A 1 228 ? 18.283 -1.971 0.905 1.00 94.06 228 ILE A C 1
ATOM 1760 O O . ILE A 1 228 ? 17.225 -2.595 0.901 1.00 94.06 228 ILE A O 1
ATOM 1764 N N . PHE A 1 229 ? 19.470 -2.572 0.959 1.00 94.38 229 PHE A N 1
ATOM 1765 C CA . PHE A 1 229 ? 19.621 -4.018 1.043 1.00 94.38 229 PHE A CA 1
ATOM 1766 C C . PHE A 1 229 ? 18.946 -4.571 2.301 1.00 94.38 229 PHE A C 1
ATOM 1768 O O . PHE A 1 229 ? 18.165 -5.513 2.190 1.00 94.38 229 PHE A O 1
ATOM 1775 N N . ASP A 1 230 ? 19.183 -3.949 3.457 1.00 95.12 230 ASP A N 1
ATOM 1776 C CA . ASP A 1 230 ? 18.583 -4.334 4.736 1.00 95.12 230 ASP A CA 1
ATOM 1777 C C . ASP A 1 230 ? 17.043 -4.247 4.660 1.00 95.12 230 ASP A C 1
ATOM 1779 O O . ASP A 1 230 ? 16.349 -5.209 5.000 1.00 95.12 230 ASP A O 1
ATOM 1783 N N . ALA A 1 231 ? 16.501 -3.157 4.101 1.00 95.62 231 ALA A N 1
ATOM 1784 C CA . ALA A 1 231 ? 15.057 -2.996 3.895 1.00 95.62 231 ALA A CA 1
ATOM 1785 C C . ALA A 1 231 ? 14.473 -4.052 2.930 1.00 95.62 231 ALA A C 1
ATOM 1787 O O . ALA A 1 231 ? 13.422 -4.649 3.186 1.00 95.62 231 ALA A O 1
ATOM 1788 N N . LEU A 1 232 ? 15.149 -4.323 1.808 1.00 96.50 232 LEU A N 1
ATOM 1789 C CA . LEU A 1 232 ? 14.721 -5.335 0.835 1.00 96.50 232 LEU A CA 1
ATOM 1790 C C . LEU A 1 232 ? 14.781 -6.752 1.411 1.00 96.50 232 LEU A C 1
ATOM 1792 O O . LEU A 1 232 ? 13.896 -7.565 1.115 1.00 96.50 232 LEU A O 1
ATOM 1796 N N . ASP A 1 233 ? 15.798 -7.058 2.217 1.00 96.31 233 ASP A N 1
ATOM 1797 C CA . ASP A 1 233 ? 15.927 -8.353 2.877 1.00 96.31 233 ASP A CA 1
ATOM 1798 C C . ASP A 1 233 ? 14.819 -8.560 3.908 1.00 96.31 233 ASP A C 1
ATOM 1800 O O . ASP A 1 233 ? 14.152 -9.601 3.899 1.00 96.31 233 ASP A O 1
ATOM 1804 N N . PHE A 1 234 ? 14.521 -7.537 4.711 1.00 95.88 234 PHE A N 1
ATOM 1805 C CA . PHE A 1 234 ? 13.399 -7.589 5.640 1.00 95.88 234 PHE A CA 1
ATOM 1806 C C . PHE A 1 234 ? 12.069 -7.824 4.914 1.00 95.88 234 PHE A C 1
ATOM 1808 O O . PHE A 1 234 ? 11.293 -8.707 5.296 1.00 95.88 234 PHE A O 1
ATOM 1815 N N . LEU A 1 235 ? 11.795 -7.083 3.836 1.00 97.12 235 LEU A N 1
ATOM 1816 C CA . LEU A 1 235 ? 10.573 -7.267 3.045 1.00 97.12 235 LEU A CA 1
ATOM 1817 C C . LEU A 1 235 ? 10.509 -8.672 2.428 1.00 97.12 235 LEU A C 1
ATOM 1819 O O . LEU A 1 235 ? 9.441 -9.286 2.367 1.00 97.12 235 LEU A O 1
ATOM 1823 N N . ARG A 1 236 ? 11.650 -9.234 2.015 1.00 96.50 236 ARG A N 1
ATOM 1824 C CA . ARG A 1 236 ? 11.745 -10.618 1.530 1.00 96.50 236 ARG A CA 1
ATOM 1825 C C . ARG A 1 236 ? 11.420 -11.635 2.626 1.00 96.50 236 ARG A C 1
ATOM 1827 O O . ARG A 1 236 ? 10.681 -12.584 2.355 1.00 96.50 236 ARG A O 1
ATOM 1834 N N . ILE A 1 237 ? 11.940 -11.450 3.837 1.00 95.19 237 ILE A N 1
ATOM 1835 C CA . ILE A 1 237 ? 11.637 -12.303 4.997 1.00 95.19 237 ILE A CA 1
ATOM 1836 C C . ILE A 1 237 ? 10.154 -12.187 5.361 1.00 95.19 237 ILE A C 1
ATOM 1838 O O . ILE A 1 237 ? 9.472 -13.203 5.495 1.00 95.19 237 ILE A O 1
ATOM 1842 N N . SER A 1 238 ? 9.622 -10.967 5.403 1.00 94.81 238 SER A N 1
ATOM 1843 C CA . SER A 1 238 ? 8.204 -10.702 5.660 1.00 94.81 238 SER A CA 1
ATOM 1844 C C . SER A 1 238 ? 7.304 -11.385 4.634 1.00 94.81 238 SER A C 1
ATOM 1846 O O . SER A 1 238 ? 6.281 -11.958 4.998 1.00 94.81 238 SER A O 1
ATOM 1848 N N . LYS A 1 239 ? 7.702 -11.428 3.353 1.00 95.94 239 LYS A N 1
ATOM 1849 C CA . LYS A 1 239 ? 6.956 -12.176 2.331 1.00 95.94 239 LYS A CA 1
ATOM 1850 C C . LYS A 1 239 ? 6.853 -13.659 2.678 1.00 95.94 239 LYS A C 1
ATOM 1852 O O . LYS A 1 239 ? 5.783 -14.236 2.526 1.00 95.94 239 LYS A O 1
ATOM 1857 N N . ARG A 1 240 ? 7.946 -14.279 3.138 1.00 95.31 240 ARG A N 1
ATOM 1858 C CA . ARG A 1 240 ? 7.948 -15.702 3.530 1.00 95.31 240 ARG A CA 1
ATOM 1859 C C . ARG A 1 240 ? 7.002 -15.970 4.698 1.00 95.31 240 ARG A C 1
ATOM 1861 O O . ARG A 1 240 ? 6.426 -17.049 4.753 1.00 95.31 240 ARG A O 1
ATOM 1868 N N . LEU A 1 241 ? 6.831 -14.990 5.584 1.00 92.56 241 LEU A N 1
ATOM 1869 C CA . LEU A 1 241 ? 5.887 -15.061 6.694 1.00 92.56 241 LEU A CA 1
ATOM 1870 C C . LEU A 1 241 ? 4.432 -14.864 6.240 1.00 92.56 241 LEU A C 1
ATOM 1872 O O . LEU A 1 241 ? 3.561 -15.607 6.674 1.00 92.56 241 LEU A O 1
ATOM 1876 N N . VAL A 1 242 ? 4.167 -13.895 5.357 1.00 95.19 242 VAL A N 1
ATOM 1877 C CA . VAL A 1 242 ? 2.805 -13.540 4.914 1.00 95.19 242 VAL A CA 1
ATOM 1878 C C . VAL A 1 242 ? 2.240 -14.528 3.891 1.00 95.19 242 VAL A C 1
ATOM 1880 O O . VAL A 1 242 ? 1.066 -14.866 3.963 1.00 95.19 242 VAL A O 1
ATOM 1883 N N . SER A 1 243 ? 3.053 -15.011 2.948 1.00 95.88 243 SER A N 1
ATOM 1884 C CA . SER A 1 243 ? 2.607 -15.844 1.819 1.00 95.88 243 SER A CA 1
ATOM 1885 C C . SER A 1 243 ? 1.829 -17.123 2.194 1.00 95.88 243 SER A C 1
ATOM 1887 O O . SER A 1 243 ? 0.864 -17.436 1.493 1.00 95.88 243 SER A O 1
ATOM 1889 N N . PRO A 1 244 ? 2.156 -17.864 3.277 1.00 95.38 244 PRO A N 1
ATOM 1890 C CA . PRO A 1 244 ? 1.350 -19.017 3.681 1.00 95.38 244 PRO A CA 1
ATOM 1891 C C . PRO A 1 244 ? 0.044 -18.636 4.398 1.00 95.38 244 PRO A C 1
ATOM 1893 O O . PRO A 1 244 ? -0.883 -19.445 4.419 1.00 95.38 244 PRO A O 1
ATOM 1896 N N . LEU A 1 245 ? -0.075 -17.427 4.963 1.00 93.94 245 LEU A N 1
ATOM 1897 C CA . LEU A 1 245 ? -1.225 -17.046 5.794 1.00 93.94 245 LEU A CA 1
ATOM 1898 C C . LEU A 1 245 ? -2.573 -17.146 5.072 1.00 93.94 245 LEU A C 1
ATOM 1900 O O . LEU A 1 245 ? -3.456 -17.751 5.662 1.00 93.94 245 LEU A O 1
ATOM 1904 N N . PRO A 1 246 ? -2.757 -16.690 3.814 1.00 94.50 246 PRO A N 1
ATOM 1905 C CA . PRO A 1 246 ? -4.025 -16.839 3.093 1.00 94.50 246 PRO A CA 1
ATOM 1906 C C . PRO A 1 246 ? -4.547 -18.278 3.002 1.00 94.50 246 PRO A C 1
ATOM 1908 O O . PRO A 1 246 ? -5.727 -18.472 2.742 1.00 94.50 246 PRO A O 1
ATOM 1911 N N . ILE A 1 247 ? -3.666 -19.271 3.150 1.00 94.38 247 ILE A N 1
ATOM 1912 C CA . ILE A 1 247 ? -4.000 -20.697 3.082 1.00 94.38 247 ILE A CA 1
ATOM 1913 C C . ILE A 1 247 ? -4.202 -21.270 4.489 1.00 94.38 247 ILE A C 1
ATOM 1915 O O . ILE A 1 247 ? -5.075 -22.108 4.688 1.00 94.38 247 ILE A O 1
ATOM 1919 N N . LEU A 1 248 ? -3.375 -20.846 5.449 1.00 92.75 248 LEU A N 1
ATOM 1920 C CA . LEU A 1 248 ? -3.361 -21.408 6.799 1.00 92.75 248 LEU A CA 1
ATOM 1921 C C . LEU A 1 248 ? -4.456 -20.849 7.715 1.00 92.75 248 LEU A C 1
ATOM 1923 O O . LEU A 1 248 ? -4.852 -21.532 8.654 1.00 92.75 248 LEU A O 1
ATOM 1927 N N . VAL A 1 249 ? -4.921 -19.621 7.481 1.00 91.50 249 VAL A N 1
ATOM 1928 C CA . VAL A 1 249 ? -5.943 -18.992 8.329 1.00 91.50 249 VAL A CA 1
ATOM 1929 C C . VAL A 1 249 ? -7.354 -19.432 7.938 1.00 91.50 249 VAL A C 1
ATOM 1931 O O . VAL A 1 249 ? -7.700 -19.547 6.759 1.00 91.50 249 VAL A O 1
ATOM 1934 N N . GLU A 1 250 ? -8.211 -19.611 8.938 1.00 90.31 250 GLU A N 1
ATOM 1935 C CA . GLU A 1 250 ? -9.630 -19.932 8.728 1.00 90.31 250 GLU A CA 1
ATOM 1936 C C . GLU A 1 250 ? -10.446 -18.701 8.298 1.00 90.31 250 GLU A C 1
ATOM 1938 O O . GLU A 1 250 ? -11.458 -18.815 7.604 1.00 90.31 250 GLU A O 1
ATOM 1943 N N . HIS A 1 251 ? -9.991 -17.505 8.683 1.00 90.38 251 HIS A N 1
ATOM 1944 C CA . HIS A 1 251 ? -10.694 -16.241 8.480 1.00 90.38 251 HIS A CA 1
ATOM 1945 C C . HIS A 1 251 ? -9.837 -15.224 7.734 1.00 90.38 251 HIS A C 1
ATOM 1947 O O . HIS A 1 251 ? -8.615 -15.238 7.804 1.00 90.38 251 HIS A O 1
ATOM 1953 N N . ASP A 1 252 ? -10.486 -14.297 7.028 1.00 91.25 252 ASP A N 1
ATOM 1954 C CA . ASP A 1 252 ? -9.819 -13.189 6.342 1.00 91.25 252 ASP A CA 1
ATOM 1955 C C . ASP A 1 252 ? -8.754 -13.594 5.288 1.00 91.25 252 ASP A C 1
ATOM 1957 O O . ASP A 1 252 ? -7.878 -12.797 4.942 1.00 91.25 252 ASP A O 1
ATOM 1961 N N . GLN A 1 253 ? -8.848 -14.799 4.711 1.00 95.00 253 GLN A N 1
ATOM 1962 C CA . GLN A 1 253 ? -7.911 -15.320 3.696 1.00 95.00 253 GLN A CA 1
ATOM 1963 C C . GLN A 1 253 ? -7.650 -14.326 2.552 1.00 95.00 253 GLN A C 1
ATOM 1965 O O . GLN A 1 253 ? -6.504 -14.061 2.182 1.00 95.00 253 GLN A O 1
ATOM 1970 N N . PHE A 1 254 ? -8.720 -13.714 2.034 1.00 96.19 254 PHE A N 1
ATOM 1971 C CA . PHE A 1 254 ? -8.642 -12.680 1.004 1.00 96.19 254 PHE A CA 1
ATOM 1972 C C . PHE A 1 254 ? -7.812 -11.469 1.459 1.00 96.19 254 PHE A C 1
ATOM 1974 O O . PHE A 1 254 ? -6.952 -10.995 0.723 1.00 96.19 254 PHE A O 1
ATOM 1981 N N . TYR A 1 255 ? -8.005 -10.983 2.684 1.00 95.94 255 TYR A N 1
ATOM 1982 C CA . TYR A 1 255 ? -7.291 -9.807 3.182 1.00 95.94 255 TYR A CA 1
ATOM 1983 C C . TYR A 1 255 ? -5.809 -10.093 3.448 1.00 95.94 255 TYR A C 1
ATOM 1985 O O . TYR A 1 255 ? -4.975 -9.215 3.230 1.00 95.94 255 TYR A O 1
ATOM 1993 N N . PHE A 1 256 ? -5.449 -11.319 3.842 1.00 96.19 256 PHE A N 1
ATOM 1994 C CA . PHE A 1 256 ? -4.043 -11.734 3.876 1.00 96.19 256 PHE A CA 1
ATOM 1995 C C . PHE A 1 256 ? -3.433 -11.826 2.473 1.00 96.19 256 PHE A C 1
ATOM 1997 O O . PHE A 1 256 ? -2.275 -11.448 2.291 1.00 96.19 256 PHE A O 1
ATOM 2004 N N . ARG A 1 257 ? -4.202 -12.254 1.460 1.00 97.00 257 ARG A N 1
ATOM 2005 C CA . ARG A 1 257 ? -3.736 -12.225 0.063 1.00 97.00 257 ARG A CA 1
ATOM 2006 C C . ARG A 1 257 ? -3.476 -10.792 -0.392 1.00 97.00 257 ARG A C 1
ATOM 2008 O O . ARG A 1 257 ? -2.461 -10.513 -1.023 1.00 97.00 257 ARG A O 1
ATOM 2015 N N . MET A 1 258 ? -4.360 -9.868 -0.030 1.00 97.38 258 MET A N 1
ATOM 2016 C CA . MET A 1 258 ? -4.179 -8.453 -0.342 1.00 97.38 258 MET A CA 1
ATOM 2017 C C . MET A 1 258 ? -2.995 -7.842 0.415 1.00 97.38 258 MET A C 1
ATOM 2019 O O . MET A 1 258 ? -2.256 -7.053 -0.169 1.00 97.38 258 MET A O 1
ATOM 2023 N N . LEU A 1 259 ? -2.742 -8.258 1.662 1.00 97.00 259 LEU A N 1
ATOM 2024 C CA . LEU A 1 259 ? -1.521 -7.896 2.388 1.00 97.00 259 LEU A CA 1
ATOM 2025 C C . LEU A 1 259 ? -0.260 -8.386 1.654 1.00 97.00 259 LEU A C 1
ATOM 2027 O O . LEU A 1 259 ? 0.704 -7.631 1.548 1.00 97.00 259 LEU A O 1
ATOM 2031 N N . GLU A 1 260 ? -0.258 -9.608 1.110 1.00 97.62 260 GLU A N 1
ATOM 2032 C CA . GLU A 1 260 ? 0.859 -10.119 0.297 1.00 97.62 260 GLU A CA 1
ATOM 2033 C C . GLU A 1 260 ? 1.098 -9.259 -0.954 1.00 97.62 260 GLU A C 1
ATOM 2035 O O . GLU A 1 260 ? 2.248 -8.946 -1.281 1.00 97.62 260 GLU A O 1
ATOM 2040 N N . ILE A 1 261 ? 0.021 -8.849 -1.633 1.00 97.75 261 ILE A N 1
ATOM 2041 C CA . ILE A 1 261 ? 0.088 -7.939 -2.782 1.00 97.75 261 ILE A CA 1
ATOM 2042 C C . ILE A 1 261 ? 0.699 -6.601 -2.358 1.00 97.75 261 ILE A C 1
ATOM 2044 O O . ILE A 1 261 ? 1.665 -6.165 -2.984 1.00 97.75 261 ILE A O 1
ATOM 2048 N N . VAL A 1 262 ? 0.205 -5.977 -1.280 1.00 96.25 262 VAL A N 1
ATOM 2049 C CA . VAL A 1 262 ? 0.750 -4.695 -0.801 1.00 96.25 262 VAL A CA 1
ATOM 2050 C C . VAL A 1 262 ? 2.218 -4.833 -0.404 1.00 96.25 262 VAL A C 1
ATOM 2052 O O . VAL A 1 262 ? 3.028 -4.008 -0.810 1.00 96.25 262 VAL A O 1
ATOM 2055 N N . LEU A 1 263 ? 2.601 -5.905 0.291 1.00 97.56 263 LEU A N 1
ATOM 2056 C CA . LEU A 1 263 ? 3.997 -6.183 0.629 1.00 97.56 263 LEU A CA 1
ATOM 2057 C C . LEU A 1 263 ? 4.881 -6.248 -0.618 1.00 97.56 263 LEU A C 1
ATOM 2059 O O . LEU A 1 263 ? 5.949 -5.631 -0.666 1.00 97.56 263 LEU A O 1
ATOM 2063 N N . CYS A 1 264 ? 4.441 -6.974 -1.645 1.00 98.12 264 CYS A N 1
ATOM 2064 C CA . CYS A 1 264 ? 5.185 -7.058 -2.895 1.00 98.12 264 CYS A CA 1
ATOM 2065 C C . CYS A 1 264 ? 5.269 -5.690 -3.597 1.00 98.12 264 CYS A C 1
ATOM 2067 O O . CYS A 1 264 ? 6.337 -5.348 -4.108 1.00 98.12 264 CYS A O 1
ATOM 2069 N N . CYS A 1 265 ? 4.200 -4.888 -3.573 1.00 97.62 265 CYS A N 1
ATOM 2070 C CA . CYS A 1 265 ? 4.201 -3.514 -4.082 1.00 97.62 265 CYS A CA 1
ATOM 2071 C C . CYS A 1 265 ? 5.175 -2.615 -3.309 1.00 97.62 265 CYS A C 1
ATOM 2073 O O . CYS A 1 265 ? 5.956 -1.901 -3.930 1.00 97.62 265 CYS A O 1
ATOM 2075 N N . CYS A 1 266 ? 5.202 -2.690 -1.978 1.00 97.19 266 CYS A N 1
ATOM 2076 C CA . CYS A 1 266 ? 6.155 -1.973 -1.130 1.00 97.19 266 CYS A CA 1
ATOM 2077 C C . CYS A 1 266 ? 7.605 -2.315 -1.500 1.00 97.19 266 CYS A C 1
ATOM 2079 O O . CYS A 1 266 ? 8.422 -1.415 -1.696 1.00 97.19 266 CYS A O 1
ATOM 2081 N N . ARG A 1 267 ? 7.916 -3.604 -1.699 1.00 97.75 267 ARG A N 1
ATOM 2082 C CA . ARG A 1 267 ? 9.237 -4.032 -2.193 1.00 97.75 267 ARG A CA 1
ATOM 2083 C C . ARG A 1 267 ? 9.537 -3.469 -3.585 1.00 97.75 267 ARG A C 1
ATOM 2085 O O . ARG A 1 267 ? 10.658 -3.027 -3.827 1.00 97.75 267 ARG A O 1
ATOM 2092 N N . LEU A 1 268 ? 8.556 -3.457 -4.489 1.00 97.50 268 LEU A N 1
ATOM 2093 C CA . LEU A 1 268 ? 8.714 -2.882 -5.827 1.00 97.50 268 LEU A CA 1
ATOM 2094 C C . LEU A 1 268 ? 8.958 -1.365 -5.783 1.00 97.50 268 LEU A C 1
ATOM 2096 O O . LEU A 1 268 ? 9.771 -0.870 -6.557 1.00 97.50 268 LEU A O 1
ATOM 2100 N N . ILE A 1 269 ? 8.311 -0.635 -4.870 1.00 95.31 269 ILE A N 1
ATOM 2101 C CA . ILE A 1 269 ? 8.530 0.806 -4.665 1.00 95.31 269 ILE A CA 1
ATOM 2102 C C . ILE A 1 269 ? 9.970 1.071 -4.213 1.00 95.31 269 ILE A C 1
ATOM 2104 O O . ILE A 1 269 ? 10.623 1.946 -4.782 1.00 95.31 269 ILE A O 1
ATOM 2108 N N . VAL A 1 270 ? 10.490 0.297 -3.249 1.00 96.00 270 VAL A N 1
ATOM 2109 C CA . VAL A 1 270 ? 11.891 0.417 -2.801 1.00 96.00 270 VAL A CA 1
ATOM 2110 C C . VAL A 1 270 ? 12.853 0.159 -3.963 1.00 96.00 270 VAL A C 1
ATOM 2112 O O . VAL A 1 270 ? 13.740 0.975 -4.203 1.00 96.00 270 VAL A O 1
ATOM 2115 N N . LEU A 1 271 ? 12.640 -0.919 -4.731 1.00 95.81 271 LEU A N 1
ATOM 2116 C CA . LEU A 1 271 ? 13.454 -1.236 -5.914 1.00 95.81 271 LEU A CA 1
ATOM 2117 C C . LEU A 1 271 ? 13.385 -0.135 -6.979 1.00 95.81 271 LEU A C 1
ATOM 2119 O O . LEU A 1 271 ? 14.396 0.241 -7.559 1.00 95.81 271 LEU A O 1
ATOM 2123 N N . GLN A 1 272 ? 12.199 0.404 -7.255 1.00 93.69 272 GLN A N 1
ATOM 2124 C CA . GLN A 1 272 ? 12.048 1.461 -8.251 1.00 93.69 272 GLN A CA 1
ATOM 2125 C C . GLN A 1 272 ? 12.752 2.750 -7.813 1.00 93.69 272 GLN A C 1
ATOM 2127 O O . GLN A 1 272 ? 13.439 3.384 -8.617 1.00 93.69 272 GLN A O 1
ATOM 2132 N N . GLN A 1 273 ? 12.606 3.139 -6.546 1.00 92.00 273 GLN A N 1
ATOM 2133 C CA . GLN A 1 273 ? 13.274 4.322 -6.011 1.00 92.00 273 GLN A CA 1
ATOM 2134 C C . GLN A 1 273 ? 14.796 4.151 -6.026 1.00 92.00 273 GLN A C 1
ATOM 2136 O O . GLN A 1 273 ? 15.515 5.084 -6.387 1.00 92.00 273 GLN A O 1
ATOM 2141 N N . SER A 1 274 ? 15.290 2.960 -5.692 1.00 91.25 274 SER A N 1
ATOM 2142 C CA . SER A 1 274 ? 16.720 2.682 -5.679 1.00 91.25 274 SER A CA 1
ATOM 2143 C C . SER A 1 274 ? 17.326 2.649 -7.086 1.00 91.25 274 SER A C 1
ATOM 2145 O O . SER A 1 274 ? 18.370 3.260 -7.313 1.00 91.25 274 SER A O 1
ATOM 2147 N N . LEU A 1 275 ? 16.631 2.052 -8.061 1.00 90.19 275 LEU A N 1
ATOM 2148 C CA . LEU A 1 275 ? 17.000 2.101 -9.482 1.00 90.19 275 LEU A CA 1
ATOM 2149 C C . LEU A 1 275 ? 17.004 3.534 -10.026 1.00 90.19 275 LEU A C 1
ATOM 2151 O O . LEU A 1 275 ? 17.855 3.898 -10.838 1.00 90.19 275 LEU A O 1
ATOM 2155 N N . HIS A 1 276 ? 16.054 4.363 -9.592 1.00 88.19 276 HIS A N 1
ATOM 2156 C CA . HIS A 1 276 ? 16.015 5.770 -9.971 1.00 88.19 276 HIS A CA 1
ATOM 2157 C C . HIS A 1 276 ? 17.190 6.558 -9.375 1.00 88.19 276 HIS A C 1
ATOM 2159 O O . HIS A 1 276 ? 17.852 7.292 -10.107 1.00 88.19 276 HIS A O 1
ATOM 2165 N N . ALA A 1 277 ? 17.485 6.383 -8.084 1.00 87.50 277 ALA A N 1
ATOM 2166 C CA . ALA A 1 277 ? 18.608 7.045 -7.418 1.00 87.50 277 ALA A CA 1
ATOM 2167 C C . ALA A 1 277 ? 19.962 6.632 -8.019 1.00 87.50 277 ALA A C 1
ATOM 2169 O O . ALA A 1 277 ? 20.778 7.496 -8.340 1.00 87.50 277 ALA A O 1
ATOM 2170 N N . ALA A 1 278 ? 20.162 5.332 -8.262 1.00 84.88 278 ALA A N 1
ATOM 2171 C CA . ALA A 1 278 ? 21.344 4.819 -8.950 1.00 84.88 278 ALA A CA 1
ATOM 2172 C C . ALA A 1 278 ? 21.502 5.466 -10.330 1.00 84.88 278 ALA A C 1
ATOM 2174 O O . ALA A 1 278 ? 22.574 5.966 -10.666 1.00 84.88 278 ALA A O 1
ATOM 2175 N N . ARG A 1 279 ? 20.417 5.538 -11.113 1.00 80.38 279 ARG A N 1
ATOM 2176 C CA . ARG A 1 279 ? 20.436 6.188 -12.429 1.00 80.38 279 ARG A CA 1
ATOM 2177 C C . ARG A 1 279 ? 20.840 7.656 -12.337 1.00 80.38 279 ARG A C 1
ATOM 2179 O O . ARG A 1 279 ? 21.681 8.082 -13.117 1.00 80.38 279 ARG A O 1
ATOM 2186 N N . LEU A 1 280 ? 20.275 8.420 -11.401 1.00 83.62 280 LEU A N 1
ATOM 2187 C CA . LEU A 1 280 ? 20.641 9.829 -11.234 1.00 83.62 280 LEU A CA 1
ATOM 2188 C C . LEU A 1 280 ? 22.136 9.986 -10.946 1.00 83.62 280 LEU A C 1
ATOM 2190 O O . LEU A 1 280 ? 22.787 10.778 -11.628 1.00 83.62 280 LEU A O 1
ATOM 2194 N N . LEU A 1 281 ? 22.698 9.176 -10.043 1.00 79.06 281 LEU A N 1
ATOM 2195 C CA . LEU A 1 281 ? 24.139 9.179 -9.793 1.00 79.06 281 LEU A CA 1
ATOM 2196 C C . LEU A 1 281 ? 24.954 8.902 -11.052 1.00 79.06 281 LEU A C 1
ATOM 2198 O O . LEU A 1 281 ? 25.835 9.691 -11.390 1.00 79.06 281 LEU A O 1
ATOM 2202 N N . PHE A 1 282 ? 24.670 7.800 -11.755 1.00 72.62 282 PHE A N 1
ATOM 2203 C CA . PHE A 1 282 ? 25.451 7.429 -12.938 1.00 72.62 282 PHE A CA 1
ATOM 2204 C C . PHE A 1 282 ? 25.506 8.563 -13.953 1.00 72.62 282 PHE A C 1
ATOM 2206 O O . PHE A 1 282 ? 26.485 8.696 -14.668 1.00 72.62 282 PHE A O 1
ATOM 2213 N N . THR A 1 283 ? 24.478 9.400 -13.988 1.00 74.19 283 THR A N 1
ATOM 2214 C CA . THR A 1 283 ? 24.341 10.441 -14.998 1.00 74.19 283 THR A CA 1
ATOM 2215 C C . THR A 1 283 ? 24.931 11.773 -14.573 1.00 74.19 283 THR A C 1
ATOM 2217 O O . THR A 1 283 ? 25.511 12.458 -15.405 1.00 74.19 283 THR A O 1
ATOM 2220 N N . GLN A 1 284 ? 24.880 12.099 -13.282 1.00 78.12 284 GLN A N 1
ATOM 2221 C CA . GLN A 1 284 ? 25.531 13.290 -12.730 1.00 78.12 284 GLN A CA 1
ATOM 2222 C C . GLN A 1 284 ? 27.055 13.132 -12.659 1.00 78.12 284 GLN A C 1
ATOM 2224 O O . GLN A 1 284 ? 27.785 14.096 -12.855 1.00 78.12 284 GLN A O 1
ATOM 2229 N N . PHE A 1 285 ? 27.550 11.915 -12.411 1.00 67.56 285 PHE A N 1
ATOM 2230 C CA . PHE A 1 285 ? 28.985 11.645 -12.255 1.00 67.56 285 PHE A CA 1
ATOM 2231 C C . PHE A 1 285 ? 29.662 11.121 -13.537 1.00 67.56 285 PHE A C 1
ATOM 2233 O O . PHE A 1 285 ? 30.869 10.873 -13.539 1.00 67.56 285 PHE A O 1
ATOM 2240 N N . ALA A 1 286 ? 28.918 10.980 -14.642 1.00 58.50 286 ALA A N 1
ATOM 2241 C CA . ALA A 1 286 ? 29.432 10.507 -15.933 1.00 58.50 286 ALA A CA 1
ATOM 2242 C C . ALA A 1 286 ? 30.148 11.571 -16.783 1.00 58.50 286 ALA A C 1
ATOM 2244 O O . ALA A 1 286 ? 30.663 11.223 -17.843 1.00 58.50 286 ALA A O 1
ATOM 2245 N N . GLU A 1 287 ? 30.214 12.837 -16.360 1.00 58.00 287 GLU A N 1
ATOM 2246 C CA . GLU A 1 287 ? 30.816 13.914 -17.170 1.00 58.00 287 GLU A CA 1
ATOM 2247 C C . GLU A 1 287 ? 32.344 13.800 -17.345 1.00 58.00 287 GLU A C 1
ATOM 2249 O O . GLU A 1 287 ? 32.916 14.461 -18.207 1.00 58.00 287 GLU A O 1
ATOM 2254 N N . SER A 1 288 ? 33.019 12.923 -16.593 1.00 57.81 288 SER A N 1
ATOM 2255 C CA . SER A 1 288 ? 34.415 12.551 -16.854 1.00 57.81 288 SER A CA 1
ATOM 2256 C C . SER A 1 288 ? 34.481 11.103 -17.349 1.00 57.81 288 SER A C 1
ATOM 2258 O O . SER A 1 288 ? 34.117 10.176 -16.617 1.00 57.81 288 SER A O 1
ATOM 2260 N N . ASP A 1 289 ? 34.975 10.905 -18.577 1.00 54.78 289 ASP A N 1
ATOM 2261 C CA . ASP A 1 289 ? 35.122 9.597 -19.244 1.00 54.78 289 ASP A CA 1
ATOM 2262 C C . ASP A 1 289 ? 35.881 8.565 -18.387 1.00 54.78 289 ASP A C 1
ATOM 2264 O O . ASP A 1 289 ? 35.573 7.373 -18.412 1.00 54.78 289 ASP A O 1
ATOM 2268 N N . ALA A 1 290 ? 36.824 9.015 -17.552 1.00 57.59 290 ALA A N 1
ATOM 2269 C CA . ALA A 1 290 ? 37.576 8.149 -16.640 1.00 57.59 290 ALA A CA 1
ATOM 2270 C C . ALA A 1 290 ? 36.725 7.607 -15.468 1.00 57.59 290 ALA A C 1
ATOM 2272 O O . ALA A 1 290 ? 37.007 6.535 -14.930 1.00 57.59 290 ALA A O 1
ATOM 2273 N N . SER A 1 291 ? 35.667 8.325 -15.083 1.00 53.12 291 SER A N 1
ATOM 2274 C CA . SER A 1 291 ? 34.746 7.974 -13.985 1.00 53.12 291 SER A CA 1
ATOM 2275 C C . SER A 1 291 ? 33.635 7.024 -14.433 1.00 53.12 291 SER A C 1
ATOM 2277 O O . SER A 1 291 ? 33.211 6.180 -13.643 1.00 53.12 291 SER A O 1
ATOM 2279 N N . ARG A 1 292 ? 33.208 7.091 -15.706 1.00 52.81 292 ARG A N 1
ATOM 2280 C CA . ARG A 1 292 ? 32.249 6.127 -16.287 1.00 52.81 292 ARG A CA 1
ATOM 2281 C C . ARG A 1 292 ? 32.791 4.701 -16.212 1.00 52.81 292 ARG A C 1
ATOM 2283 O O . ARG A 1 292 ? 32.093 3.794 -15.765 1.00 52.81 292 ARG A O 1
ATOM 2290 N N . ALA A 1 293 ? 34.062 4.519 -16.571 1.00 51.38 293 ALA A N 1
ATOM 2291 C CA . ALA A 1 293 ? 34.715 3.214 -16.543 1.00 51.38 293 ALA A CA 1
ATOM 2292 C C . ALA A 1 293 ? 34.899 2.658 -15.117 1.00 51.38 293 ALA A C 1
ATOM 2294 O O . ALA A 1 293 ? 34.833 1.445 -14.937 1.00 51.38 293 ALA A O 1
ATOM 2295 N N . SER A 1 294 ? 35.103 3.504 -14.097 1.00 53.44 294 SER A N 1
ATOM 2296 C CA . SER A 1 294 ? 35.341 3.034 -12.719 1.00 53.44 294 SER A CA 1
ATOM 2297 C C . SER A 1 294 ? 34.060 2.661 -11.960 1.00 53.44 294 SER A C 1
ATOM 2299 O O . SER A 1 294 ? 34.110 1.807 -11.074 1.00 53.44 294 SER A O 1
ATOM 2301 N N . LEU A 1 295 ? 32.924 3.267 -12.326 1.00 52.69 295 LEU A N 1
ATOM 2302 C CA . LEU A 1 295 ? 31.613 2.987 -11.734 1.00 52.69 295 LEU A CA 1
ATOM 2303 C C . LEU A 1 295 ? 30.922 1.766 -12.362 1.00 52.69 295 LEU A C 1
ATOM 2305 O O . LEU A 1 295 ? 30.167 1.087 -11.672 1.00 52.69 295 LEU A O 1
ATOM 2309 N N . ILE A 1 296 ? 31.183 1.486 -13.645 1.00 50.62 296 ILE A N 1
ATOM 2310 C CA . ILE A 1 296 ? 30.536 0.396 -14.398 1.00 50.62 296 ILE A CA 1
ATOM 2311 C C . ILE A 1 296 ? 31.425 -0.856 -14.470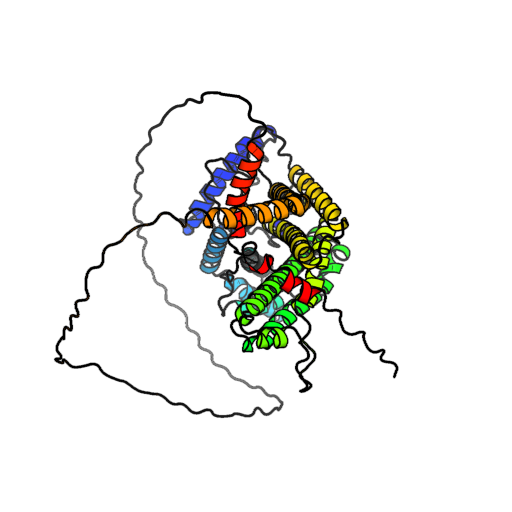 1.00 50.62 296 ILE A C 1
ATOM 2313 O O . ILE A 1 296 ? 30.900 -1.961 -14.559 1.00 50.62 296 ILE A O 1
ATOM 2317 N N . SER A 1 297 ? 32.760 -0.733 -14.403 1.00 44.31 297 SER A N 1
ATOM 2318 C CA . SER A 1 297 ? 33.660 -1.887 -14.538 1.00 44.31 297 SER A CA 1
ATOM 2319 C C . SER A 1 297 ? 34.032 -2.518 -13.187 1.00 44.31 297 SER A C 1
ATOM 2321 O O . SER A 1 297 ? 34.749 -1.901 -12.388 1.00 44.31 297 SER A O 1
ATOM 2323 N N . PRO A 1 298 ? 33.655 -3.786 -12.929 1.00 48.50 298 PRO A N 1
ATOM 2324 C CA . PRO A 1 298 ? 34.061 -4.499 -11.721 1.00 48.50 298 PRO A CA 1
ATOM 2325 C C . PRO A 1 298 ? 35.544 -4.911 -11.723 1.00 48.50 298 PRO A C 1
ATOM 2327 O O . PRO A 1 298 ? 36.030 -5.389 -10.700 1.00 48.50 298 PRO A O 1
ATOM 2330 N N . SER A 1 299 ? 36.276 -4.778 -12.841 1.00 44.19 299 SER A N 1
ATOM 2331 C CA . SER A 1 299 ? 37.385 -5.708 -13.110 1.00 44.19 299 SER A CA 1
ATOM 2332 C C . SER A 1 299 ? 38.806 -5.271 -12.745 1.00 44.19 299 SER A C 1
ATOM 2334 O O . SER A 1 299 ? 39.660 -6.145 -12.697 1.00 44.19 299 SER A O 1
ATOM 2336 N N . ASN A 1 300 ? 39.125 -3.998 -12.472 1.00 42.94 300 ASN A N 1
ATOM 2337 C CA . ASN A 1 300 ? 40.550 -3.588 -12.495 1.00 42.94 300 ASN A CA 1
ATOM 2338 C C . ASN A 1 300 ? 41.159 -3.065 -11.184 1.00 42.94 300 ASN A C 1
ATOM 2340 O O . ASN A 1 300 ? 42.308 -2.629 -11.193 1.00 42.94 300 ASN A O 1
ATOM 2344 N N . SER A 1 301 ? 40.468 -3.152 -10.043 1.00 44.22 301 SER A N 1
ATOM 2345 C CA . SER A 1 301 ? 41.126 -2.925 -8.747 1.00 44.22 301 SER A CA 1
ATOM 2346 C C . SER A 1 301 ? 41.249 -4.228 -7.970 1.00 44.22 301 SER A C 1
ATOM 2348 O O . SER A 1 301 ? 40.355 -4.619 -7.223 1.00 44.22 301 SER A O 1
ATOM 2350 N N . HIS A 1 302 ? 42.397 -4.885 -8.129 1.00 46.50 302 HIS A N 1
ATOM 2351 C CA . HIS A 1 302 ? 42.826 -6.020 -7.310 1.00 46.50 302 HIS A CA 1
ATOM 2352 C C . HIS A 1 302 ? 43.074 -5.657 -5.831 1.00 46.50 302 HIS A C 1
ATOM 2354 O O . HIS A 1 302 ? 43.447 -6.530 -5.047 1.00 46.50 302 HIS A O 1
ATOM 2360 N N . SER A 1 303 ? 42.822 -4.415 -5.390 1.00 46.66 303 SER A N 1
ATOM 2361 C CA . SER A 1 303 ? 42.775 -4.090 -3.962 1.00 46.66 303 SER A CA 1
ATOM 2362 C C . SER A 1 303 ? 41.406 -4.466 -3.382 1.00 46.66 303 SER A C 1
ATOM 2364 O O . SER A 1 303 ? 40.516 -3.642 -3.190 1.00 46.66 303 SER A O 1
ATOM 2366 N N . SER A 1 304 ? 41.260 -5.768 -3.167 1.00 43.72 304 SER A N 1
ATOM 2367 C CA . SER A 1 304 ? 40.484 -6.439 -2.126 1.00 43.72 304 SER A CA 1
ATOM 2368 C C . SER A 1 304 ? 39.555 -5.583 -1.233 1.00 43.72 304 SER A C 1
ATOM 2370 O O . SER A 1 304 ? 40.027 -4.707 -0.506 1.00 43.72 304 SER A O 1
ATOM 2372 N N . LYS A 1 305 ? 38.295 -6.044 -1.131 1.00 45.00 305 LYS A N 1
ATOM 2373 C CA . LYS A 1 305 ? 37.339 -5.897 -0.003 1.00 45.00 305 LYS A CA 1
ATOM 2374 C C . LYS A 1 305 ? 36.165 -4.909 -0.122 1.00 45.00 305 LYS A C 1
ATOM 2376 O O . LYS A 1 305 ? 35.606 -4.554 0.909 1.00 45.00 305 LYS A O 1
ATOM 2381 N N . THR A 1 306 ? 35.680 -4.564 -1.314 1.00 44.06 306 THR A N 1
ATOM 2382 C CA . THR A 1 306 ? 34.276 -4.112 -1.439 1.00 44.06 306 THR A CA 1
ATOM 2383 C C . THR A 1 306 ? 33.441 -5.174 -2.165 1.00 44.06 306 THR A C 1
ATOM 2385 O O . THR A 1 306 ? 33.480 -5.256 -3.390 1.00 44.06 306 THR A O 1
ATOM 2388 N N . PRO A 1 307 ? 32.711 -6.041 -1.432 1.00 42.91 307 PRO A N 1
ATOM 2389 C CA . PRO A 1 307 ? 31.968 -7.175 -1.998 1.00 42.91 307 PRO A CA 1
ATOM 2390 C C . PRO A 1 307 ? 30.723 -6.793 -2.829 1.00 42.91 307 PRO A C 1
ATOM 2392 O O . PRO A 1 307 ? 30.009 -7.680 -3.278 1.00 42.91 307 PRO A O 1
ATOM 2395 N N . ASN A 1 308 ? 30.468 -5.503 -3.083 1.00 47.91 308 ASN A N 1
ATOM 2396 C CA . ASN A 1 308 ? 29.180 -5.004 -3.586 1.00 47.91 308 ASN A CA 1
ATOM 2397 C C . ASN A 1 308 ? 29.253 -4.277 -4.944 1.00 47.91 308 ASN A C 1
ATOM 2399 O O . ASN A 1 308 ? 28.403 -3.447 -5.239 1.00 47.91 308 ASN A O 1
ATOM 2403 N N . LYS A 1 309 ? 30.236 -4.578 -5.803 1.00 51.03 309 LYS A N 1
ATOM 2404 C CA . LYS A 1 309 ? 30.307 -4.014 -7.173 1.00 51.03 309 LYS A CA 1
ATOM 2405 C C . LYS A 1 309 ? 29.471 -4.782 -8.204 1.00 51.03 309 LYS A C 1
ATOM 2407 O O . LYS A 1 309 ? 29.814 -4.811 -9.382 1.00 51.03 309 LYS A O 1
ATOM 2412 N N . HIS A 1 310 ? 28.430 -5.488 -7.773 1.00 53.91 310 HIS A N 1
ATOM 2413 C CA . HIS A 1 310 ? 27.453 -5.988 -8.737 1.00 53.91 310 HIS A CA 1
ATOM 2414 C C . HIS A 1 310 ? 26.718 -4.781 -9.300 1.00 53.91 310 HIS A C 1
ATOM 2416 O O . HIS A 1 310 ? 26.386 -3.873 -8.541 1.00 53.91 310 HIS A O 1
ATOM 2422 N N . ASP A 1 311 ? 26.503 -4.761 -10.615 1.00 68.94 311 ASP A N 1
ATOM 2423 C CA . ASP A 1 311 ? 25.726 -3.713 -11.261 1.00 68.94 311 ASP A CA 1
ATOM 2424 C C . ASP A 1 311 ? 24.336 -3.681 -10.611 1.00 68.94 311 ASP A C 1
ATOM 2426 O O . ASP A 1 311 ? 23.484 -4.543 -10.838 1.00 68.94 311 ASP A O 1
ATOM 2430 N N . ILE A 1 312 ? 24.155 -2.713 -9.714 1.00 75.69 312 ILE A N 1
ATOM 2431 C CA . ILE A 1 312 ? 22.962 -2.525 -8.891 1.00 75.69 312 ILE A CA 1
ATOM 2432 C C . ILE A 1 312 ? 21.726 -2.456 -9.791 1.00 75.69 312 ILE A C 1
ATOM 2434 O O . ILE A 1 312 ? 20.663 -2.974 -9.441 1.00 75.69 312 ILE A O 1
ATOM 2438 N N . MET A 1 313 ? 21.882 -1.873 -10.982 1.00 79.50 313 MET A N 1
ATOM 2439 C CA . MET A 1 313 ? 20.818 -1.760 -11.968 1.00 79.50 313 MET A CA 1
ATOM 2440 C C . MET A 1 313 ? 20.444 -3.117 -12.558 1.00 79.50 313 MET A C 1
ATOM 2442 O O . MET A 1 313 ? 19.255 -3.414 -12.691 1.00 79.50 313 MET A O 1
ATOM 2446 N N . TYR A 1 314 ? 21.437 -3.957 -12.856 1.00 81.56 314 TYR A N 1
ATOM 2447 C CA . TYR A 1 314 ? 21.209 -5.320 -13.322 1.00 81.56 314 TYR A CA 1
ATOM 2448 C C . TYR A 1 314 ? 20.546 -6.179 -12.241 1.00 81.56 314 TYR A C 1
ATOM 2450 O O . TYR A 1 314 ? 19.520 -6.808 -12.500 1.00 81.56 314 TYR A O 1
ATOM 2458 N N . LEU A 1 315 ? 21.087 -6.172 -11.018 1.00 86.12 315 LEU A N 1
ATOM 2459 C CA . LEU A 1 315 ? 20.596 -7.004 -9.917 1.00 86.12 315 LEU A CA 1
ATOM 2460 C C . LEU A 1 315 ? 19.169 -6.615 -9.510 1.00 86.12 315 LEU A C 1
ATOM 2462 O O . LEU A 1 315 ? 18.260 -7.445 -9.529 1.00 86.12 315 LEU A O 1
ATOM 2466 N N . TRP A 1 316 ? 18.945 -5.346 -9.169 1.00 90.88 316 TRP A N 1
ATOM 2467 C CA . TRP A 1 316 ? 17.633 -4.889 -8.707 1.00 90.88 316 TRP A CA 1
ATOM 2468 C C . TRP A 1 316 ? 16.629 -4.749 -9.849 1.00 90.88 316 TRP A C 1
ATOM 2470 O O . TRP A 1 316 ? 15.442 -4.991 -9.641 1.00 90.88 316 TRP A O 1
ATOM 2480 N N . GLY A 1 317 ? 17.077 -4.433 -11.067 1.00 89.56 317 GLY A N 1
ATOM 2481 C CA . GLY A 1 317 ? 16.223 -4.448 -12.255 1.00 89.56 317 GLY A CA 1
ATOM 2482 C C . GLY A 1 317 ? 15.784 -5.866 -12.627 1.00 89.56 317 GLY A C 1
ATOM 2483 O O . GLY A 1 317 ? 14.617 -6.079 -12.968 1.00 89.56 317 GLY A O 1
ATOM 2484 N N . GLY A 1 318 ? 16.698 -6.832 -12.502 1.00 90.31 318 GLY A N 1
ATOM 2485 C CA . GLY A 1 318 ? 16.440 -8.260 -12.669 1.00 90.31 318 GLY A CA 1
ATOM 2486 C C . GLY A 1 318 ? 15.447 -8.816 -11.650 1.00 90.31 318 GLY A C 1
ATOM 2487 O O . GLY A 1 318 ? 14.645 -9.671 -12.010 1.00 90.31 318 GLY A O 1
ATOM 2488 N N . ASP A 1 319 ? 15.429 -8.278 -10.428 1.00 93.44 319 ASP A N 1
ATOM 2489 C CA . ASP A 1 319 ? 14.453 -8.618 -9.383 1.00 93.44 319 ASP A CA 1
ATOM 2490 C C . ASP A 1 319 ? 13.099 -7.907 -9.565 1.00 93.44 319 ASP A C 1
ATOM 2492 O O . ASP A 1 319 ? 12.036 -8.505 -9.368 1.00 93.44 319 ASP A O 1
ATOM 2496 N N . ALA A 1 320 ? 13.111 -6.623 -9.935 1.00 95.50 320 ALA A N 1
ATOM 2497 C CA . ALA A 1 320 ? 11.908 -5.794 -9.997 1.00 95.50 320 ALA A CA 1
ATOM 2498 C C . ALA A 1 320 ? 10.938 -6.240 -11.101 1.00 95.50 320 ALA A C 1
ATOM 2500 O O . ALA A 1 320 ? 9.722 -6.277 -10.888 1.00 95.50 320 ALA A O 1
ATOM 2501 N N . ARG A 1 321 ? 11.461 -6.630 -12.270 1.00 94.56 321 ARG A N 1
ATOM 2502 C CA . ARG A 1 321 ? 10.647 -7.126 -13.390 1.00 94.56 321 ARG A CA 1
ATOM 2503 C C . ARG A 1 321 ? 9.811 -8.366 -13.019 1.00 94.56 321 ARG A C 1
ATOM 2505 O O . ARG A 1 321 ? 8.583 -8.262 -13.086 1.00 94.56 321 ARG A O 1
ATOM 2512 N N . PRO A 1 322 ? 10.388 -9.521 -12.623 1.00 96.25 322 PRO A N 1
ATOM 2513 C CA . PRO A 1 322 ? 9.602 -10.698 -12.260 1.00 96.25 322 PRO A CA 1
ATOM 2514 C C . PRO A 1 322 ? 8.710 -10.435 -11.045 1.00 96.25 322 PRO A C 1
ATOM 2516 O O . PRO A 1 322 ? 7.602 -10.966 -10.990 1.00 96.25 322 PRO A O 1
ATOM 2519 N N . LEU A 1 323 ? 9.132 -9.576 -10.108 1.00 97.81 323 LEU A N 1
ATOM 2520 C CA . LEU A 1 323 ? 8.286 -9.162 -8.989 1.00 97.81 323 LEU A CA 1
ATOM 2521 C C . LEU A 1 323 ? 7.007 -8.464 -9.471 1.00 97.81 323 LEU A C 1
ATOM 2523 O O . LEU A 1 323 ? 5.922 -8.841 -9.028 1.00 97.81 323 LEU A O 1
ATOM 2527 N N . SER A 1 324 ? 7.112 -7.505 -10.397 1.00 97.88 324 SER A N 1
ATOM 2528 C CA . SER A 1 324 ? 5.937 -6.830 -10.968 1.00 97.88 324 SER A CA 1
ATOM 2529 C C . SER A 1 324 ? 4.984 -7.803 -11.672 1.00 97.88 324 SER A C 1
ATOM 2531 O O . SER A 1 324 ? 3.781 -7.769 -11.419 1.00 97.88 324 SER A O 1
ATOM 2533 N N . GLY A 1 325 ? 5.509 -8.745 -12.464 1.00 97.50 325 GLY A N 1
ATOM 2534 C CA . GLY A 1 325 ? 4.700 -9.798 -13.082 1.00 97.50 325 GLY A CA 1
ATOM 2535 C C . GLY A 1 325 ? 4.004 -10.679 -12.040 1.00 97.50 325 GLY A C 1
ATOM 2536 O O . GLY A 1 325 ? 2.809 -10.942 -12.148 1.00 97.50 325 GLY A O 1
ATOM 2537 N N . ASN A 1 326 ? 4.720 -11.072 -10.983 1.00 97.94 326 ASN A N 1
ATOM 2538 C CA . ASN A 1 326 ? 4.169 -11.879 -9.896 1.00 97.94 326 ASN A CA 1
ATOM 2539 C C . ASN A 1 326 ? 3.045 -11.160 -9.134 1.00 97.94 326 ASN A C 1
ATOM 2541 O O . ASN A 1 326 ? 2.059 -11.796 -8.782 1.00 97.94 326 ASN A O 1
ATOM 2545 N N . ILE A 1 327 ? 3.165 -9.851 -8.885 1.00 98.50 327 ILE A N 1
ATOM 2546 C CA . ILE A 1 327 ? 2.096 -9.052 -8.257 1.00 98.50 327 ILE A CA 1
ATOM 2547 C C . ILE A 1 327 ? 0.821 -9.103 -9.104 1.00 98.50 327 ILE A C 1
ATOM 2549 O O . ILE A 1 327 ? -0.262 -9.355 -8.581 1.00 98.50 327 ILE A O 1
ATOM 2553 N N . LEU A 1 328 ? 0.954 -8.895 -10.416 1.00 98.38 328 LEU A N 1
ATOM 2554 C CA . LEU A 1 328 ? -0.176 -8.933 -11.341 1.00 98.38 328 LEU A CA 1
ATOM 2555 C C . LEU A 1 328 ? -0.798 -10.333 -11.439 1.00 98.38 328 LEU A C 1
ATOM 2557 O O . LEU A 1 328 ? -2.012 -10.440 -11.554 1.00 98.38 328 LEU A O 1
ATOM 2561 N N . ILE A 1 329 ? 0.006 -11.397 -11.357 1.00 98.12 329 ILE A N 1
ATOM 2562 C CA . ILE A 1 329 ? -0.493 -12.779 -11.303 1.00 98.12 329 ILE A CA 1
ATOM 2563 C C . ILE A 1 329 ? -1.269 -13.024 -10.003 1.00 98.12 329 ILE A C 1
ATOM 2565 O O . ILE A 1 329 ? -2.395 -13.500 -10.070 1.00 98.12 329 ILE A O 1
ATOM 2569 N N . LEU A 1 330 ? -0.724 -12.636 -8.843 1.00 97.44 330 LEU A N 1
ATOM 2570 C CA . LEU A 1 330 ? -1.419 -12.759 -7.552 1.00 97.44 330 LEU A CA 1
ATOM 2571 C C . LEU A 1 330 ? -2.761 -12.019 -7.546 1.00 97.44 330 LEU A C 1
ATOM 2573 O O . LEU A 1 330 ? -3.726 -12.487 -6.947 1.00 97.44 330 LEU A O 1
ATOM 2577 N N . LEU A 1 331 ? -2.831 -10.871 -8.224 1.00 97.81 331 LEU A N 1
ATOM 2578 C CA . LEU A 1 331 ? -4.072 -10.123 -8.383 1.00 97.81 331 LEU A CA 1
ATOM 2579 C C . LEU A 1 331 ? -5.120 -10.897 -9.195 1.00 97.81 331 LEU A C 1
ATOM 2581 O O . LEU A 1 331 ? -6.303 -10.793 -8.887 1.00 97.81 331 LEU A O 1
ATOM 2585 N N . LEU A 1 332 ? -4.716 -11.666 -10.213 1.00 97.94 332 LEU A N 1
ATOM 2586 C CA . LEU A 1 332 ? -5.651 -12.445 -11.035 1.00 97.94 332 LEU A CA 1
ATOM 2587 C C . LEU A 1 332 ? -6.390 -1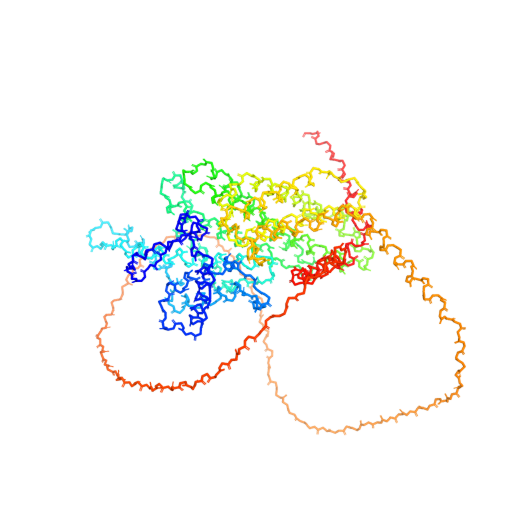3.536 -10.251 1.00 97.94 332 LEU A C 1
ATOM 2589 O O . LEU A 1 332 ? -7.493 -13.910 -10.650 1.00 97.94 332 LEU A O 1
ATOM 2593 N N . ASP A 1 333 ? -5.821 -13.990 -9.135 1.00 95.94 333 ASP A N 1
ATOM 2594 C CA . ASP A 1 333 ? -6.440 -14.967 -8.236 1.00 95.94 333 ASP A CA 1
ATOM 2595 C C . ASP A 1 333 ? -7.403 -14.321 -7.218 1.00 95.94 333 ASP A C 1
ATOM 2597 O O . ASP A 1 333 ? -8.066 -15.022 -6.450 1.00 95.94 333 ASP A O 1
ATOM 2601 N N . ALA A 1 334 ? -7.499 -12.986 -7.181 1.00 95.44 334 ALA A N 1
ATOM 2602 C CA . ALA A 1 334 ? -8.353 -12.268 -6.241 1.00 95.44 334 ALA A CA 1
ATOM 2603 C C . ALA A 1 334 ? -9.838 -12.338 -6.639 1.00 95.44 334 ALA A C 1
ATOM 2605 O O . ALA A 1 334 ? -10.198 -12.184 -7.808 1.00 95.44 334 ALA A O 1
ATOM 2606 N N . ASP A 1 335 ? -10.726 -12.494 -5.648 1.00 95.44 335 ASP A N 1
ATOM 2607 C CA . ASP A 1 335 ? -12.173 -12.415 -5.865 1.00 95.44 335 ASP A CA 1
ATOM 2608 C C . ASP A 1 335 ? -12.561 -10.989 -6.312 1.00 95.44 335 ASP A C 1
ATOM 2610 O O . ASP A 1 335 ? -12.412 -10.047 -5.525 1.00 95.44 335 ASP A O 1
ATOM 2614 N N . PRO A 1 336 ? -13.105 -10.799 -7.532 1.00 94.25 336 PRO A N 1
ATOM 2615 C CA . PRO A 1 336 ? -13.505 -9.482 -8.026 1.00 94.25 336 PRO A CA 1
ATOM 2616 C C . PRO A 1 336 ? -14.547 -8.786 -7.141 1.00 94.25 336 PRO A C 1
ATOM 2618 O O . PRO A 1 336 ? -14.609 -7.557 -7.118 1.00 94.25 336 PRO A O 1
ATOM 2621 N N . ALA A 1 337 ? -15.390 -9.545 -6.431 1.00 91.50 337 ALA A N 1
ATOM 2622 C CA . ALA A 1 337 ? -16.423 -8.977 -5.574 1.00 91.50 337 ALA A CA 1
ATOM 2623 C C . ALA A 1 337 ? -15.838 -8.334 -4.317 1.00 91.50 337 ALA A C 1
ATOM 2625 O O . ALA A 1 337 ? -16.211 -7.212 -3.970 1.00 91.50 337 ALA A O 1
ATOM 2626 N N . LEU A 1 338 ? -14.884 -9.014 -3.681 1.00 93.38 338 LEU A N 1
ATOM 2627 C CA . LEU A 1 338 ? -14.144 -8.480 -2.539 1.00 93.38 338 LEU A CA 1
ATOM 2628 C C . LEU A 1 338 ? -13.151 -7.398 -2.977 1.00 93.38 338 LEU A C 1
ATOM 2630 O O . LEU A 1 338 ? -13.010 -6.377 -2.309 1.00 93.38 338 LEU A O 1
ATOM 2634 N N . LEU A 1 339 ? -12.523 -7.555 -4.147 1.00 94.94 339 LEU A N 1
ATOM 2635 C CA . LEU A 1 339 ? -11.635 -6.538 -4.707 1.00 94.94 339 LEU A CA 1
ATOM 2636 C C . LEU A 1 339 ? -12.381 -5.214 -4.950 1.00 94.94 339 LEU A C 1
ATOM 2638 O O . LEU A 1 339 ? -11.800 -4.151 -4.750 1.00 94.94 339 LEU A O 1
ATOM 2642 N N . GLY A 1 340 ? -13.675 -5.247 -5.285 1.00 91.62 340 GLY A N 1
ATOM 2643 C CA . GLY A 1 340 ? -14.517 -4.052 -5.459 1.00 91.62 340 GLY A CA 1
ATOM 2644 C C . GLY A 1 340 ? -14.800 -3.250 -4.177 1.00 91.62 340 GLY A C 1
ATOM 2645 O O . GLY A 1 340 ? -15.374 -2.155 -4.245 1.00 91.62 340 GLY A O 1
ATOM 2646 N N . THR A 1 341 ? -14.414 -3.766 -3.004 1.00 91.56 341 THR A N 1
ATOM 2647 C CA . THR A 1 341 ? -14.463 -3.031 -1.726 1.00 91.56 341 THR A CA 1
ATOM 2648 C C . THR A 1 341 ? -13.097 -2.515 -1.285 1.00 91.56 341 THR A C 1
ATOM 2650 O O . THR A 1 341 ? -13.009 -1.845 -0.256 1.00 91.56 341 THR A O 1
ATOM 2653 N N . SER A 1 342 ? -12.045 -2.780 -2.067 1.00 93.88 342 SER A N 1
ATOM 2654 C CA . SER A 1 342 ? -10.689 -2.324 -1.762 1.00 93.88 342 SER A CA 1
ATOM 2655 C C . SER A 1 342 ? -10.608 -0.803 -1.675 1.00 93.88 342 SER A C 1
ATOM 2657 O O . SER A 1 342 ? -11.280 -0.113 -2.446 1.00 93.88 342 SER A O 1
ATOM 2659 N N . PRO A 1 343 ? -9.769 -0.274 -0.776 1.00 92.62 343 PRO A N 1
ATOM 2660 C CA . PRO A 1 343 ? -9.361 1.120 -0.799 1.00 92.62 343 PRO A CA 1
ATOM 2661 C C . PRO A 1 343 ? -8.733 1.543 -2.130 1.00 92.62 343 PRO A C 1
ATOM 2663 O O . PRO A 1 343 ? -8.122 0.736 -2.837 1.00 92.62 343 PRO A O 1
ATOM 2666 N N . ASP A 1 344 ? -8.789 2.837 -2.426 1.00 89.88 344 ASP A N 1
ATOM 2667 C CA . ASP A 1 344 ? -8.309 3.405 -3.689 1.00 89.88 344 ASP A CA 1
ATOM 2668 C C . ASP A 1 344 ? -6.803 3.197 -3.892 1.00 89.88 344 ASP A C 1
ATOM 2670 O O . ASP A 1 344 ? -6.348 2.942 -5.010 1.00 89.88 344 ASP A O 1
ATOM 2674 N N . TYR A 1 345 ? -6.019 3.229 -2.807 1.00 89.12 345 TYR A N 1
ATOM 2675 C CA . TYR A 1 345 ? -4.569 3.018 -2.868 1.00 89.12 345 TYR A CA 1
ATOM 2676 C C . TYR A 1 345 ? -4.193 1.646 -3.444 1.00 89.12 345 TYR A C 1
ATOM 2678 O O . TYR A 1 345 ? -3.147 1.525 -4.082 1.00 89.12 345 TYR A O 1
ATOM 2686 N N . VAL A 1 346 ? -5.033 0.617 -3.265 1.00 94.06 346 VAL A N 1
ATOM 2687 C CA . VAL A 1 346 ? -4.782 -0.723 -3.818 1.00 94.06 346 VAL A CA 1
ATOM 2688 C C . VAL A 1 346 ? -4.752 -0.639 -5.342 1.00 94.06 346 VAL A C 1
ATOM 2690 O O . VAL A 1 346 ? -3.842 -1.158 -5.985 1.00 94.06 346 VAL A O 1
ATOM 2693 N N . PHE A 1 347 ? -5.702 0.088 -5.926 1.00 94.06 347 PHE A N 1
ATOM 2694 C CA . PHE A 1 347 ? -5.778 0.304 -7.367 1.00 94.06 347 PHE A CA 1
ATOM 2695 C C . PHE A 1 347 ? -4.637 1.189 -7.887 1.00 94.06 347 PHE A C 1
ATOM 2697 O O . PHE A 1 347 ? -4.104 0.925 -8.968 1.00 94.06 347 PHE A O 1
ATOM 2704 N N . HIS A 1 348 ? -4.183 2.170 -7.098 1.00 90.69 348 HIS A N 1
ATOM 2705 C CA . HIS A 1 348 ? -2.970 2.930 -7.413 1.00 90.69 348 HIS A CA 1
ATOM 2706 C C . HIS A 1 348 ? -1.720 2.036 -7.433 1.00 90.69 348 HIS A C 1
ATOM 2708 O O . HIS A 1 348 ? -0.933 2.121 -8.374 1.00 90.69 348 HIS A O 1
ATOM 2714 N N . MET A 1 349 ? -1.556 1.134 -6.461 1.00 94.44 349 MET A N 1
ATOM 2715 C CA . MET A 1 349 ? -0.435 0.185 -6.423 1.00 94.44 349 MET A CA 1
ATOM 2716 C C . MET A 1 349 ? -0.463 -0.810 -7.592 1.00 94.44 349 MET A C 1
ATOM 2718 O O . MET A 1 349 ? 0.580 -1.110 -8.180 1.00 94.44 349 MET A O 1
ATOM 2722 N N . ILE A 1 350 ? -1.649 -1.293 -7.971 1.00 96.56 350 ILE A N 1
ATOM 2723 C CA . ILE A 1 350 ? -1.833 -2.160 -9.145 1.00 96.56 350 ILE A CA 1
ATOM 2724 C C . ILE A 1 350 ? -1.457 -1.408 -10.426 1.00 96.56 350 ILE A C 1
ATOM 2726 O O . ILE A 1 350 ? -0.685 -1.921 -11.239 1.00 96.56 350 ILE A O 1
ATOM 2730 N N . SER A 1 351 ? -1.958 -0.180 -10.584 1.00 95.69 351 SER A N 1
ATOM 2731 C CA . SER A 1 351 ? -1.627 0.681 -11.722 1.00 95.69 351 SER A CA 1
ATOM 2732 C C . SER A 1 351 ? -0.128 0.940 -11.800 1.00 95.69 351 SER A C 1
ATOM 2734 O O . SER A 1 351 ? 0.474 0.724 -12.847 1.00 95.69 351 SER A O 1
ATOM 2736 N N . PHE A 1 352 ? 0.494 1.321 -10.682 1.00 95.19 352 PHE A N 1
ATOM 2737 C CA . PHE A 1 352 ? 1.940 1.504 -10.581 1.00 95.19 352 PHE A CA 1
ATOM 2738 C C . PHE A 1 352 ? 2.704 0.252 -11.021 1.00 95.19 352 PHE A C 1
ATOM 2740 O O . PHE A 1 352 ? 3.620 0.353 -11.830 1.00 95.19 352 PHE A O 1
ATOM 2747 N N . THR A 1 353 ? 2.299 -0.929 -10.552 1.00 97.81 353 THR A N 1
ATOM 2748 C CA . THR A 1 353 ? 2.938 -2.205 -10.910 1.00 97.81 353 THR A CA 1
ATOM 2749 C C . THR A 1 353 ? 2.863 -2.476 -12.414 1.00 97.81 353 THR A C 1
ATOM 2751 O O . THR A 1 353 ? 3.869 -2.817 -13.040 1.00 97.81 353 THR A O 1
ATOM 2754 N N . ALA A 1 354 ? 1.685 -2.297 -13.012 1.00 97.88 354 ALA A N 1
ATOM 2755 C CA . ALA A 1 354 ? 1.485 -2.481 -14.446 1.00 97.88 354 ALA A CA 1
ATOM 2756 C C . ALA A 1 354 ? 2.285 -1.460 -15.274 1.00 97.88 354 ALA A C 1
ATOM 2758 O O . ALA A 1 354 ? 2.945 -1.829 -16.247 1.00 97.88 354 ALA A O 1
ATOM 2759 N N . LEU A 1 355 ? 2.282 -0.190 -14.863 1.00 95.81 355 LEU A N 1
ATOM 2760 C CA . LEU A 1 355 ? 3.037 0.880 -15.518 1.00 95.81 355 LEU A CA 1
ATOM 2761 C C . LEU A 1 355 ? 4.545 0.669 -15.392 1.00 95.81 355 LEU A C 1
ATOM 2763 O O . LEU A 1 355 ? 5.264 0.883 -16.368 1.00 95.81 355 LEU A O 1
ATOM 2767 N N . PHE A 1 356 ? 5.028 0.219 -14.233 1.00 95.56 356 PHE A N 1
ATOM 2768 C CA . PHE A 1 356 ? 6.424 -0.159 -14.038 1.00 95.56 356 PHE A CA 1
ATOM 2769 C C . PHE A 1 356 ? 6.824 -1.249 -15.034 1.00 95.56 356 PHE A C 1
ATOM 2771 O O . PHE A 1 356 ? 7.824 -1.088 -15.729 1.00 95.56 356 PHE A O 1
ATOM 2778 N N . LEU A 1 357 ? 6.021 -2.313 -15.163 1.00 95.56 357 LEU A N 1
ATOM 2779 C CA . LEU A 1 357 ? 6.300 -3.403 -16.099 1.00 95.56 357 LEU A CA 1
ATOM 2780 C C . LEU A 1 357 ? 6.367 -2.897 -17.548 1.00 95.56 357 LEU A C 1
ATOM 2782 O O . LEU A 1 357 ? 7.331 -3.188 -18.251 1.00 95.56 357 LEU A O 1
ATOM 2786 N N . ILE A 1 358 ? 5.406 -2.075 -17.986 1.00 94.75 358 ILE A N 1
ATOM 2787 C CA . ILE A 1 358 ? 5.421 -1.496 -19.342 1.00 94.75 358 ILE A CA 1
ATOM 2788 C C . ILE A 1 358 ? 6.635 -0.573 -19.543 1.00 94.75 358 ILE A C 1
ATOM 2790 O O . ILE A 1 358 ? 7.295 -0.622 -20.582 1.00 94.75 358 ILE A O 1
ATOM 2794 N N . THR A 1 359 ? 6.966 0.243 -18.542 1.00 91.62 359 THR A N 1
ATOM 2795 C CA . THR A 1 359 ? 8.119 1.155 -18.583 1.00 91.62 359 THR A CA 1
ATOM 2796 C C . THR A 1 359 ? 9.426 0.378 -18.665 1.00 91.62 359 THR A C 1
ATOM 2798 O O . THR A 1 359 ? 10.302 0.723 -19.455 1.00 91.62 359 THR A O 1
ATOM 2801 N N . TYR A 1 360 ? 9.549 -0.711 -17.908 1.00 90.38 360 TYR A N 1
ATOM 2802 C CA . TYR A 1 360 ? 10.695 -1.607 -17.973 1.00 90.38 360 TYR A CA 1
ATOM 2803 C C . TYR A 1 360 ? 10.865 -2.181 -19.387 1.00 90.38 360 TYR A C 1
ATOM 2805 O O . TYR A 1 360 ? 11.967 -2.143 -19.933 1.00 90.38 360 TYR A O 1
ATOM 2813 N N . LYS A 1 361 ? 9.775 -2.620 -20.035 1.00 90.94 361 LYS A N 1
ATOM 2814 C CA . LYS A 1 361 ? 9.810 -3.067 -21.440 1.00 90.94 361 LYS A CA 1
ATOM 2815 C C . LYS A 1 361 ? 10.285 -1.964 -22.383 1.00 90.94 361 LYS A C 1
ATOM 2817 O O . LYS A 1 361 ? 11.117 -2.230 -23.241 1.00 90.94 361 LYS A O 1
ATOM 2822 N N . LEU A 1 362 ? 9.795 -0.733 -22.223 1.00 89.12 362 LEU A N 1
ATOM 2823 C CA . LEU A 1 362 ? 10.244 0.419 -23.019 1.00 89.12 362 LEU A CA 1
ATOM 2824 C C . LEU A 1 362 ? 11.745 0.675 -22.862 1.00 89.12 362 LEU A C 1
ATOM 2826 O O . LEU A 1 362 ? 12.438 0.876 -23.858 1.00 89.12 362 LEU A O 1
ATOM 2830 N N . VAL A 1 363 ? 12.253 0.612 -21.631 1.00 85.06 363 VAL A N 1
ATOM 2831 C CA . VAL A 1 363 ? 13.683 0.769 -21.341 1.00 85.06 363 VAL A CA 1
ATOM 2832 C C . VAL A 1 363 ? 14.501 -0.332 -22.011 1.00 85.06 363 VAL A C 1
ATOM 2834 O O . VAL A 1 363 ? 15.458 -0.033 -22.721 1.00 85.06 363 VAL A O 1
ATOM 2837 N N . VAL A 1 364 ? 14.105 -1.597 -21.847 1.00 84.88 364 VAL A N 1
ATOM 2838 C CA . VAL A 1 364 ? 14.800 -2.731 -22.476 1.00 84.88 364 VAL A CA 1
ATOM 2839 C C . VAL A 1 364 ? 14.727 -2.651 -23.999 1.00 84.88 364 VAL A C 1
ATOM 2841 O O . VAL A 1 364 ? 15.705 -2.981 -24.661 1.00 84.88 364 VAL A O 1
ATOM 2844 N N . TRP A 1 365 ? 13.617 -2.170 -24.561 1.00 86.81 365 TRP A N 1
ATOM 2845 C CA . TRP A 1 365 ? 13.455 -2.016 -26.006 1.00 86.81 365 TRP A CA 1
ATOM 2846 C C . TRP A 1 365 ?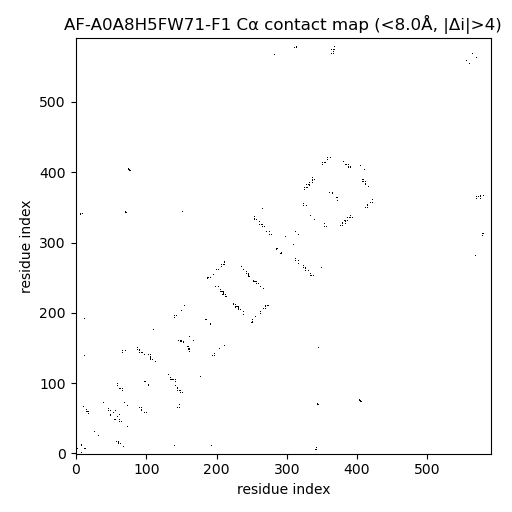 14.414 -0.968 -26.566 1.00 86.81 365 TRP A C 1
ATOM 2848 O O . TRP A 1 365 ? 15.074 -1.208 -27.574 1.00 86.81 365 TRP A O 1
ATOM 2858 N N . ASN A 1 366 ? 14.526 0.176 -25.884 1.00 83.94 366 ASN A N 1
ATOM 2859 C CA . ASN A 1 366 ? 15.482 1.223 -26.242 1.00 83.94 366 ASN A CA 1
ATOM 2860 C C . ASN A 1 366 ? 16.932 0.743 -26.117 1.00 83.94 366 ASN A C 1
ATOM 2862 O O . ASN A 1 366 ? 17.787 1.200 -26.869 1.00 83.94 366 ASN A O 1
ATOM 2866 N N . ALA A 1 367 ? 17.195 -0.167 -25.177 1.00 80.44 367 ALA A N 1
ATOM 2867 C CA . ALA A 1 367 ? 18.496 -0.782 -24.975 1.00 80.44 367 ALA A CA 1
ATOM 2868 C C . ALA A 1 367 ? 18.801 -1.815 -26.067 1.00 80.44 367 ALA A C 1
ATOM 2870 O O . ALA A 1 367 ? 19.578 -1.559 -26.976 1.00 80.44 367 ALA A O 1
ATOM 2871 N N . LYS A 1 368 ? 18.144 -2.975 -26.001 1.00 79.62 368 LYS A N 1
ATOM 2872 C CA . LYS A 1 368 ? 18.488 -4.197 -26.739 1.00 79.62 368 LYS A CA 1
ATOM 2873 C C . LYS A 1 368 ? 17.792 -4.325 -28.090 1.00 79.62 368 LYS A C 1
ATOM 2875 O O . LYS A 1 368 ? 18.106 -5.232 -28.855 1.00 79.62 368 LYS A O 1
ATOM 2880 N N . GLY A 1 369 ? 16.826 -3.460 -28.387 1.00 79.00 369 GLY A N 1
ATOM 2881 C CA . GLY A 1 369 ? 15.994 -3.574 -29.578 1.00 79.00 369 GLY A CA 1
ATOM 2882 C C . GLY A 1 369 ? 14.774 -4.498 -29.391 1.00 79.00 369 GLY A C 1
ATOM 2883 O O . GLY A 1 369 ? 14.243 -4.624 -28.287 1.00 79.00 369 GLY A O 1
ATOM 2884 N N . PRO A 1 370 ? 14.243 -5.087 -30.478 1.00 75.25 370 PRO A N 1
ATOM 2885 C CA . PRO A 1 370 ? 12.868 -5.597 -30.548 1.00 75.25 370 PRO A CA 1
ATOM 2886 C C . PRO A 1 370 ? 12.582 -6.934 -29.837 1.00 75.25 370 PRO A C 1
ATOM 2888 O O . PRO A 1 370 ? 11.421 -7.336 -29.798 1.00 75.25 370 PRO A O 1
ATOM 2891 N N . GLU A 1 371 ? 13.572 -7.619 -29.259 1.00 71.19 371 GLU A N 1
ATOM 2892 C CA . GLU A 1 371 ? 13.394 -8.947 -28.641 1.00 71.19 371 GLU A CA 1
ATOM 2893 C C . GLU A 1 371 ? 12.740 -8.892 -27.247 1.00 71.19 371 GLU A C 1
ATOM 2895 O O . GLU A 1 371 ? 13.365 -9.176 -26.224 1.00 71.19 371 GLU A O 1
ATOM 2900 N N . ILE A 1 372 ? 11.459 -8.521 -27.176 1.00 71.38 372 ILE A N 1
ATOM 2901 C CA . ILE A 1 372 ? 10.709 -8.495 -25.911 1.00 71.38 372 ILE A CA 1
ATOM 2902 C C . ILE A 1 372 ? 9.518 -9.447 -25.959 1.00 71.38 372 ILE A C 1
ATOM 2904 O O . ILE A 1 372 ? 8.727 -9.447 -26.896 1.00 71.38 372 ILE A O 1
ATOM 2908 N N . LEU A 1 373 ? 9.392 -10.242 -24.896 1.00 74.38 373 LEU A N 1
ATOM 2909 C CA . LEU A 1 373 ? 8.396 -11.299 -24.737 1.00 74.38 373 LEU A CA 1
ATOM 2910 C C . LEU A 1 373 ? 6.953 -10.755 -24.707 1.00 74.38 373 LEU A C 1
ATOM 2912 O O . LEU A 1 373 ? 6.621 -9.839 -23.949 1.00 74.38 373 LEU A O 1
ATOM 2916 N N . GLU A 1 374 ? 6.067 -11.389 -25.480 1.00 85.69 374 GLU A N 1
ATOM 2917 C CA . GLU A 1 374 ? 4.639 -11.038 -25.591 1.00 85.69 374 GLU A CA 1
ATOM 2918 C C . GLU A 1 374 ? 3.790 -11.472 -24.380 1.00 85.69 374 GLU A C 1
ATOM 2920 O O . GLU A 1 374 ? 2.692 -10.957 -24.172 1.00 85.69 374 GLU A O 1
ATOM 2925 N N . ALA A 1 375 ? 4.283 -12.396 -23.546 1.00 92.06 375 ALA A N 1
ATOM 2926 C CA . ALA A 1 375 ? 3.523 -12.966 -22.426 1.00 92.06 375 ALA A CA 1
ATOM 2927 C C . ALA A 1 375 ? 3.022 -11.905 -21.425 1.00 92.06 375 ALA A C 1
ATOM 2929 O O . ALA A 1 375 ? 1.907 -11.999 -20.911 1.00 92.06 375 ALA A O 1
ATOM 2930 N N . GLU A 1 376 ? 3.813 -10.856 -21.192 1.00 94.00 376 GLU A N 1
ATOM 2931 C CA . GLU A 1 376 ? 3.451 -9.742 -20.307 1.00 94.00 376 GLU A CA 1
ATOM 2932 C C . GLU A 1 376 ? 2.265 -8.930 -20.857 1.00 94.00 376 GLU A C 1
ATOM 2934 O O . GLU A 1 376 ? 1.453 -8.433 -20.081 1.00 94.00 376 GLU A O 1
ATOM 2939 N N . ASP A 1 377 ? 2.098 -8.846 -22.182 1.00 95.31 377 ASP A N 1
ATOM 2940 C CA . ASP A 1 377 ? 0.955 -8.145 -22.784 1.00 95.31 377 ASP A CA 1
ATOM 2941 C C . ASP A 1 377 ? -0.345 -8.933 -22.585 1.00 95.31 377 ASP A C 1
ATOM 2943 O O . ASP A 1 377 ? -1.415 -8.341 -22.432 1.00 95.31 377 ASP A O 1
ATOM 2947 N N . ILE A 1 378 ? -0.267 -10.269 -22.563 1.00 96.50 378 ILE A N 1
ATOM 2948 C CA . ILE A 1 378 ? -1.402 -11.141 -22.228 1.00 96.50 378 ILE A CA 1
ATOM 2949 C C . ILE A 1 378 ? -1.772 -10.970 -20.752 1.00 96.50 378 ILE A C 1
ATOM 2951 O O . ILE A 1 378 ? -2.953 -10.835 -20.432 1.00 96.50 378 ILE A O 1
ATOM 2955 N N . LEU A 1 379 ? -0.774 -10.936 -19.863 1.00 97.56 379 LEU A N 1
ATOM 2956 C CA . LEU A 1 379 ? -0.980 -10.692 -18.435 1.00 97.56 379 LEU A CA 1
ATOM 2957 C C . LEU A 1 379 ? -1.672 -9.343 -18.190 1.00 97.56 379 LEU A C 1
ATOM 2959 O O . LEU A 1 379 ? -2.694 -9.299 -17.508 1.00 97.56 379 LEU A O 1
ATOM 2963 N N . LEU A 1 380 ? -1.172 -8.264 -18.799 1.00 97.81 380 LEU A N 1
ATOM 2964 C CA . LEU A 1 380 ? -1.755 -6.924 -18.668 1.00 97.81 380 LEU A CA 1
ATOM 2965 C C . LEU A 1 380 ? -3.207 -6.872 -19.163 1.00 97.81 380 LEU A C 1
ATOM 2967 O O . LEU A 1 380 ? -4.055 -6.294 -18.487 1.00 97.81 380 LEU A O 1
ATOM 2971 N N . LYS A 1 381 ? -3.523 -7.527 -20.290 1.00 97.94 381 LYS A N 1
ATOM 2972 C CA . LYS A 1 381 ? -4.909 -7.639 -20.782 1.00 97.94 381 LYS A CA 1
ATOM 2973 C C . LYS A 1 381 ? -5.825 -8.334 -19.771 1.00 97.94 381 LYS A C 1
ATOM 2975 O O . LYS A 1 381 ? -6.891 -7.810 -19.469 1.00 97.94 381 LYS A O 1
ATOM 2980 N N . LYS A 1 382 ? -5.397 -9.465 -19.198 1.00 98.50 382 LYS A N 1
ATOM 2981 C CA . LYS A 1 382 ? -6.183 -10.179 -18.175 1.00 98.50 382 LYS A CA 1
ATOM 2982 C C . LYS A 1 382 ? -6.410 -9.332 -16.921 1.00 98.50 382 LYS A C 1
ATOM 2984 O O . LYS A 1 382 ? -7.496 -9.362 -16.349 1.00 98.50 382 LYS A O 1
ATOM 2989 N N . VAL A 1 383 ? -5.408 -8.557 -16.502 1.00 98.50 383 VAL A N 1
ATOM 2990 C CA . VAL A 1 383 ? -5.542 -7.632 -15.365 1.00 98.50 383 VAL A CA 1
ATOM 2991 C C . VAL A 1 383 ? -6.559 -6.534 -15.674 1.00 98.50 383 VAL A C 1
ATOM 2993 O O . VAL A 1 383 ? -7.412 -6.249 -14.838 1.00 98.50 383 VAL A O 1
ATOM 2996 N N . MET A 1 384 ? -6.520 -5.950 -16.874 1.00 97.88 384 MET A N 1
ATOM 2997 C CA . MET A 1 384 ? -7.518 -4.966 -17.309 1.00 97.88 384 MET A CA 1
ATOM 2998 C C . MET A 1 384 ? -8.937 -5.550 -17.289 1.00 97.88 384 MET A C 1
ATOM 3000 O O . MET A 1 384 ? -9.845 -4.938 -16.728 1.00 97.88 384 MET A O 1
ATOM 3004 N N . GLU A 1 385 ? -9.124 -6.761 -17.822 1.00 97.88 385 GLU A N 1
ATOM 3005 C CA . GLU A 1 385 ? -10.410 -7.472 -17.799 1.00 97.88 385 GLU A CA 1
ATOM 3006 C C . GLU A 1 385 ? -10.913 -7.710 -16.364 1.00 97.88 385 GLU A C 1
ATOM 3008 O O . GLU A 1 385 ? -12.094 -7.495 -16.071 1.00 97.88 385 GLU A O 1
ATOM 3013 N N . LEU A 1 386 ? -10.024 -8.102 -15.444 1.00 97.50 386 LEU A N 1
ATOM 3014 C CA . LEU A 1 386 ? -10.351 -8.250 -14.025 1.00 97.50 386 LEU A CA 1
ATOM 3015 C C . LEU A 1 386 ? -10.765 -6.916 -13.391 1.00 97.50 386 LEU A C 1
ATOM 3017 O O . LEU A 1 386 ? -11.761 -6.865 -12.666 1.00 97.50 386 LEU A O 1
ATOM 3021 N N . LEU A 1 387 ? -10.025 -5.837 -13.645 1.00 96.50 387 LEU A N 1
ATOM 3022 C CA . LEU A 1 387 ? -10.319 -4.507 -13.105 1.00 96.50 387 LEU A CA 1
ATOM 3023 C C . LEU A 1 387 ? -11.654 -3.964 -13.635 1.00 96.50 387 LEU A C 1
ATOM 3025 O O . LEU A 1 387 ? -12.456 -3.414 -12.874 1.00 96.50 387 LEU A O 1
ATOM 3029 N N . GLU A 1 388 ? -11.946 -4.189 -14.916 1.00 94.38 388 GLU A N 1
ATOM 3030 C CA . GLU A 1 388 ? -13.253 -3.894 -15.498 1.00 94.38 388 GLU A CA 1
ATOM 3031 C C . GLU A 1 388 ? -14.360 -4.720 -14.848 1.00 94.38 388 GLU A C 1
ATOM 3033 O O . GLU A 1 388 ? -15.388 -4.163 -14.462 1.00 94.38 388 GLU A O 1
ATOM 3038 N N . LYS A 1 389 ? -14.160 -6.032 -14.677 1.00 94.00 389 LYS A N 1
ATOM 3039 C CA . LYS A 1 389 ? -15.129 -6.899 -13.995 1.00 94.00 389 LYS A CA 1
ATOM 3040 C C . LYS A 1 389 ? -15.395 -6.405 -12.574 1.00 94.00 389 LYS A C 1
ATOM 3042 O O . LYS A 1 389 ? -16.554 -6.269 -12.199 1.00 94.00 389 LYS A O 1
ATOM 3047 N N . THR A 1 390 ? -14.341 -6.074 -11.835 1.00 93.06 390 THR A N 1
ATOM 3048 C CA . THR A 1 390 ? -14.383 -5.541 -10.464 1.00 93.06 390 THR A CA 1
ATOM 3049 C C . THR A 1 390 ? -15.208 -4.259 -10.390 1.00 93.06 390 THR A C 1
ATOM 3051 O O . THR A 1 390 ? -16.070 -4.125 -9.524 1.00 93.06 390 THR A O 1
ATOM 3054 N N . SER A 1 391 ? -15.028 -3.347 -11.353 1.00 89.81 391 SER A N 1
ATOM 3055 C CA . SER A 1 391 ? -15.803 -2.100 -11.415 1.00 89.81 391 SER A CA 1
ATOM 3056 C C . SER A 1 391 ? -17.311 -2.314 -11.601 1.00 89.81 391 SER A C 1
ATOM 3058 O O . SER A 1 391 ? -18.100 -1.466 -11.193 1.00 89.81 391 SER A O 1
ATOM 3060 N N . ARG A 1 392 ? -17.718 -3.455 -12.177 1.00 85.88 392 ARG A N 1
ATOM 3061 C CA . ARG A 1 392 ? -19.122 -3.798 -12.465 1.00 85.88 392 ARG A CA 1
ATOM 3062 C C . ARG A 1 392 ? -19.815 -4.553 -11.328 1.00 85.88 392 ARG A C 1
ATOM 3064 O O . ARG A 1 392 ? -21.024 -4.750 -11.406 1.00 85.88 392 ARG A O 1
ATOM 3071 N N . VAL A 1 393 ? -19.087 -5.018 -10.304 1.00 74.50 393 VAL A N 1
ATOM 3072 C CA . VAL A 1 393 ? -19.686 -5.822 -9.217 1.00 74.50 393 VAL A CA 1
ATOM 3073 C C . VAL A 1 393 ? -20.601 -4.983 -8.315 1.00 74.50 393 VAL A C 1
ATOM 3075 O O . VAL A 1 393 ? -21.498 -5.519 -7.666 1.00 74.50 393 VAL A O 1
ATOM 3078 N N . ARG A 1 394 ? -20.480 -3.651 -8.334 1.00 65.12 394 ARG A N 1
ATOM 3079 C CA . ARG A 1 394 ? -21.528 -2.787 -7.782 1.00 65.12 394 ARG A CA 1
ATOM 3080 C C . ARG A 1 394 ? -22.646 -2.649 -8.805 1.00 65.12 394 ARG A C 1
ATOM 3082 O O . ARG A 1 394 ? -22.393 -2.261 -9.938 1.00 65.12 394 ARG A O 1
ATOM 3089 N N . GLY A 1 395 ? -23.885 -2.898 -8.383 1.00 52.53 395 GLY A N 1
ATOM 3090 C CA . GLY A 1 395 ? -25.118 -2.697 -9.156 1.00 52.53 395 GLY A CA 1
ATOM 3091 C C . GLY A 1 395 ? -25.410 -1.244 -9.564 1.00 52.53 395 GLY A C 1
ATOM 3092 O O . GLY A 1 395 ? -26.570 -0.904 -9.759 1.00 52.53 395 GLY A O 1
ATOM 3093 N N . PHE A 1 396 ? -24.377 -0.412 -9.725 1.00 51.72 396 PHE A N 1
ATOM 3094 C CA . PHE A 1 396 ? -24.385 0.880 -10.406 1.00 51.72 396 PHE A CA 1
ATOM 3095 C C . PHE A 1 396 ? -24.631 0.650 -11.903 1.00 51.72 396 PHE A C 1
ATOM 3097 O O . PHE A 1 396 ? -23.752 0.761 -12.755 1.00 51.72 396 PHE A O 1
ATOM 3104 N N . ARG A 1 397 ? -25.838 0.184 -12.217 1.00 46.59 397 ARG A N 1
ATOM 3105 C CA . ARG A 1 397 ? -26.286 -0.162 -13.568 1.00 46.59 397 ARG A CA 1
ATOM 3106 C C . ARG A 1 397 ? -27.112 0.951 -14.202 1.00 46.59 397 ARG A C 1
ATOM 3108 O O . ARG A 1 397 ? -27.707 0.735 -15.256 1.00 46.59 397 ARG A O 1
ATOM 3115 N N . THR A 1 398 ? -27.177 2.123 -13.585 1.00 47.50 398 THR A N 1
ATOM 3116 C CA . THR A 1 398 ? -27.984 3.223 -14.090 1.00 47.50 398 THR A CA 1
ATOM 3117 C C . THR A 1 398 ? -27.159 4.026 -15.085 1.00 47.50 398 THR A C 1
ATOM 3119 O O . THR A 1 398 ? -26.268 4.796 -14.740 1.00 47.50 398 THR A O 1
ATOM 3122 N N . GLY A 1 399 ? -27.463 3.838 -16.371 1.00 50.12 399 GLY A N 1
ATOM 3123 C CA . GLY A 1 399 ? -26.910 4.600 -17.497 1.00 50.12 399 GLY A CA 1
ATOM 3124 C C . GLY A 1 399 ? -27.256 6.098 -17.491 1.00 50.12 399 GLY A C 1
ATOM 3125 O O . GLY A 1 399 ? -27.330 6.700 -18.555 1.00 50.12 399 GLY A O 1
ATOM 3126 N N . LEU A 1 400 ? -27.494 6.686 -16.315 1.00 49.38 400 LEU A N 1
ATOM 3127 C CA . LEU A 1 400 ? -27.815 8.093 -16.091 1.00 49.38 400 LEU A CA 1
ATOM 3128 C C . LEU A 1 400 ? -26.694 8.859 -15.370 1.00 49.38 400 LEU A C 1
ATOM 3130 O O . LEU A 1 400 ? -26.680 10.083 -15.444 1.00 49.38 400 LEU A O 1
ATOM 3134 N N . THR A 1 401 ? -25.721 8.187 -14.746 1.00 50.09 401 THR A N 1
ATOM 3135 C CA . THR A 1 401 ? -24.574 8.842 -14.089 1.00 50.09 401 THR A CA 1
ATOM 3136 C C . THR A 1 401 ? -23.293 8.638 -14.899 1.00 50.09 401 THR A C 1
ATOM 3138 O O . THR A 1 401 ? -22.369 7.927 -14.513 1.00 50.09 401 THR A O 1
ATOM 3141 N N . ALA A 1 402 ? -23.218 9.293 -16.059 1.00 53.50 402 ALA A N 1
ATOM 3142 C CA . ALA A 1 402 ? -22.092 9.224 -17.000 1.00 53.50 402 ALA A CA 1
ATOM 3143 C C . ALA A 1 402 ? -20.719 9.711 -16.455 1.00 53.50 402 ALA A C 1
ATOM 3145 O O . ALA A 1 402 ? -19.774 9.811 -17.229 1.00 53.50 402 ALA A O 1
ATOM 3146 N N . GLY A 1 403 ? -20.582 10.004 -15.154 1.00 57.62 403 GLY A N 1
ATOM 3147 C CA . GLY A 1 403 ? -19.364 10.554 -14.535 1.00 57.62 403 GLY A CA 1
ATOM 3148 C C . GLY A 1 403 ? -18.806 9.769 -13.339 1.00 57.62 403 GLY A C 1
ATOM 3149 O O . GLY A 1 403 ? -17.798 10.168 -12.763 1.00 57.62 403 GLY A O 1
ATOM 3150 N N . ILE A 1 404 ? -19.432 8.659 -12.939 1.00 62.78 404 ILE A N 1
ATOM 3151 C CA . ILE A 1 404 ? -19.001 7.871 -11.775 1.00 62.78 404 ILE A CA 1
ATOM 3152 C C . ILE A 1 404 ? -18.043 6.759 -12.223 1.00 62.78 404 ILE A C 1
ATOM 3154 O O . ILE A 1 404 ? -18.466 5.705 -12.702 1.00 62.78 404 ILE A O 1
ATOM 3158 N N . GLU A 1 405 ? -16.733 6.973 -12.075 1.00 74.12 405 GLU A N 1
ATOM 3159 C CA . GLU A 1 405 ? -15.730 5.961 -12.428 1.00 74.12 405 GLU A CA 1
ATOM 3160 C C . GLU A 1 405 ? -15.056 5.339 -11.204 1.00 74.12 405 GLU A C 1
ATOM 3162 O O . GLU A 1 405 ? -14.183 5.921 -10.554 1.00 74.12 405 GLU A O 1
ATOM 3167 N N . HIS A 1 406 ? -15.415 4.082 -10.941 1.00 84.69 406 HIS A N 1
ATOM 3168 C CA . HIS A 1 406 ? -14.757 3.243 -9.944 1.00 84.69 406 HIS A CA 1
ATOM 3169 C C . HIS A 1 406 ? -13.222 3.240 -10.145 1.00 84.69 406 HIS A C 1
ATOM 3171 O O . HIS A 1 406 ? -12.764 3.104 -11.285 1.00 84.69 406 HIS A O 1
ATOM 3177 N N . PRO A 1 407 ? -12.399 3.312 -9.079 1.00 87.75 407 PRO A N 1
ATOM 3178 C CA . PRO A 1 407 ? -10.931 3.350 -9.179 1.00 87.75 407 PRO A CA 1
ATOM 3179 C C . PRO A 1 407 ? -10.331 2.178 -9.976 1.00 87.75 407 PRO A C 1
ATOM 3181 O O . PRO A 1 407 ? -9.382 2.365 -10.738 1.00 87.75 407 PRO A O 1
ATOM 3184 N N . ALA A 1 408 ? -10.930 0.984 -9.894 1.00 91.88 408 ALA A N 1
ATOM 3185 C CA . ALA A 1 408 ? -10.565 -0.151 -10.752 1.00 91.88 408 ALA A CA 1
ATOM 3186 C C . ALA A 1 408 ? -10.722 0.150 -12.256 1.00 91.88 408 ALA A C 1
ATOM 3188 O O . ALA A 1 408 ? -9.829 -0.159 -13.040 1.00 91.88 408 ALA A O 1
ATOM 3189 N N . LYS A 1 409 ? -11.828 0.789 -12.670 1.00 91.50 409 LYS A N 1
ATOM 3190 C CA . LYS A 1 409 ? -12.065 1.157 -14.075 1.00 91.50 409 LYS A CA 1
ATOM 3191 C C . LYS A 1 409 ? -11.028 2.176 -14.543 1.00 91.50 409 LYS A C 1
ATOM 3193 O O . LYS A 1 409 ? -10.410 1.965 -15.582 1.00 91.50 409 LYS A O 1
ATOM 3198 N N . ARG A 1 410 ? -10.773 3.211 -13.731 1.00 89.25 410 ARG A N 1
ATOM 3199 C CA . ARG A 1 410 ? -9.727 4.217 -13.993 1.00 89.25 410 ARG A CA 1
ATOM 3200 C C . ARG A 1 410 ? -8.354 3.569 -14.170 1.00 89.25 410 ARG A C 1
ATOM 3202 O O . ARG A 1 410 ? -7.648 3.876 -15.124 1.00 89.25 410 ARG A O 1
ATOM 3209 N N . SER A 1 411 ? -8.024 2.610 -13.306 1.00 92.62 411 SER A N 1
ATOM 3210 C CA . SER A 1 411 ? -6.785 1.828 -13.393 1.00 92.62 411 SER A CA 1
ATOM 3211 C C . SER A 1 411 ? -6.711 1.008 -14.682 1.00 92.62 411 SER A C 1
ATOM 3213 O O . SER A 1 411 ? -5.688 1.025 -15.359 1.00 92.62 411 SER A O 1
ATOM 3215 N N . SER A 1 412 ? -7.802 0.339 -15.071 1.00 95.56 412 SER A N 1
ATOM 3216 C CA . SER A 1 412 ? -7.867 -0.399 -16.341 1.00 95.56 412 SER A CA 1
ATOM 3217 C C . SER A 1 412 ? -7.642 0.520 -17.545 1.00 95.56 412 SER A C 1
ATOM 3219 O O . SER A 1 412 ? -6.834 0.208 -18.420 1.00 95.56 412 SER A O 1
ATOM 3221 N N . MET A 1 413 ? -8.296 1.686 -17.565 1.00 92.69 413 MET A N 1
ATOM 3222 C CA . MET A 1 413 ? -8.147 2.681 -18.631 1.00 92.69 413 MET A CA 1
ATOM 3223 C C . MET A 1 413 ? -6.717 3.222 -18.712 1.00 92.69 413 MET A C 1
ATOM 3225 O O . MET A 1 413 ? -6.157 3.281 -19.806 1.00 92.69 413 MET A O 1
ATOM 3229 N N . LEU A 1 414 ? -6.102 3.539 -17.568 1.00 92.06 414 LEU A N 1
ATOM 3230 C CA . LEU A 1 414 ? -4.714 3.999 -17.492 1.00 92.06 414 LEU A CA 1
ATOM 3231 C C . LEU A 1 414 ? -3.755 2.948 -18.060 1.00 92.06 414 LEU A C 1
ATOM 3233 O O . LEU A 1 414 ? -2.941 3.250 -18.935 1.00 92.06 414 LEU A O 1
ATOM 3237 N N . ILE A 1 415 ? -3.883 1.698 -17.606 1.00 95.88 415 ILE A N 1
ATOM 3238 C CA . ILE A 1 415 ? -3.068 0.578 -18.092 1.00 95.88 415 ILE A CA 1
ATOM 3239 C C . ILE A 1 415 ? -3.280 0.384 -19.597 1.00 95.88 415 ILE A C 1
ATOM 3241 O O . ILE A 1 415 ? -2.309 0.239 -20.339 1.00 95.88 415 ILE A O 1
ATOM 3245 N N . GLY A 1 416 ? -4.530 0.430 -20.062 1.00 96.06 416 GLY A N 1
ATOM 3246 C CA . GLY A 1 416 ? -4.884 0.307 -21.474 1.00 96.06 416 GLY A CA 1
ATOM 3247 C C . GLY A 1 416 ? -4.264 1.396 -22.346 1.00 96.06 416 GLY A C 1
ATOM 3248 O O . GLY A 1 416 ? -3.707 1.083 -23.401 1.00 96.06 416 GLY A O 1
ATOM 3249 N N . GLY A 1 417 ? -4.295 2.650 -21.887 1.00 93.31 417 GLY A N 1
ATOM 3250 C CA . GLY A 1 417 ? -3.670 3.784 -22.566 1.00 93.31 417 GLY A CA 1
ATOM 3251 C C . GLY A 1 417 ? -2.158 3.609 -22.708 1.00 93.31 417 GLY A C 1
ATOM 3252 O O . GLY A 1 417 ? -1.628 3.655 -23.820 1.00 93.31 417 GLY A O 1
ATOM 3253 N N . VAL A 1 418 ? -1.462 3.307 -21.606 1.00 93.81 418 VAL A N 1
ATOM 3254 C CA . VAL A 1 418 ? 0.002 3.119 -21.602 1.00 93.81 418 VAL A CA 1
ATOM 3255 C C . VAL A 1 418 ? 0.415 1.877 -22.407 1.00 93.81 418 VAL A C 1
ATOM 3257 O O . VAL A 1 418 ? 1.389 1.913 -23.162 1.00 93.81 418 VAL A O 1
ATOM 3260 N N . LEU A 1 419 ? -0.358 0.790 -22.340 1.00 94.50 419 LEU A N 1
ATOM 3261 C CA . LEU A 1 419 ? -0.146 -0.394 -23.178 1.00 94.50 419 LEU A CA 1
ATOM 3262 C C . LEU A 1 419 ? -0.373 -0.085 -24.670 1.00 94.50 419 LEU A C 1
ATOM 3264 O O . LEU A 1 419 ? 0.299 -0.650 -25.537 1.00 94.50 419 LEU A O 1
ATOM 3268 N N . GLY A 1 420 ? -1.300 0.820 -24.987 1.00 93.69 420 GLY A N 1
ATOM 3269 C CA . GLY A 1 420 ? -1.499 1.353 -26.333 1.00 93.69 420 GLY A CA 1
ATOM 3270 C C . GLY A 1 420 ? -0.265 2.091 -26.856 1.00 93.69 420 GLY A C 1
ATOM 3271 O O . GLY A 1 420 ? 0.140 1.864 -27.999 1.00 93.69 420 GLY A O 1
ATOM 3272 N N . LEU A 1 421 ? 0.386 2.903 -26.014 1.00 91.06 421 LEU A N 1
ATOM 3273 C CA . LEU A 1 421 ? 1.658 3.555 -26.352 1.00 91.06 421 LEU A CA 1
ATOM 3274 C C . LEU A 1 421 ? 2.760 2.521 -26.619 1.00 91.06 421 LEU A C 1
ATOM 3276 O O . LEU A 1 421 ? 3.441 2.603 -27.640 1.00 91.06 421 LEU A O 1
ATOM 3280 N N . TRP A 1 422 ? 2.878 1.498 -25.765 1.00 92.88 422 TRP A N 1
ATOM 3281 C CA . TRP A 1 422 ? 3.828 0.392 -25.951 1.00 92.88 422 TRP A CA 1
ATOM 3282 C C . TRP A 1 422 ? 3.646 -0.330 -27.295 1.00 92.88 422 TRP A C 1
ATOM 3284 O O . TRP A 1 422 ? 4.615 -0.564 -28.021 1.00 92.88 422 TRP A O 1
ATOM 3294 N N . LYS A 1 423 ? 2.405 -0.641 -27.679 1.00 93.00 423 LYS A N 1
ATOM 3295 C CA . LYS A 1 423 ? 2.109 -1.284 -28.973 1.00 93.00 423 LYS A CA 1
ATOM 3296 C C . LYS A 1 423 ? 2.466 -0.400 -30.170 1.00 93.00 423 LYS A C 1
ATOM 3298 O O . LYS A 1 423 ? 2.821 -0.921 -31.221 1.00 93.00 423 LYS A O 1
ATOM 3303 N N . ASN A 1 424 ? 2.415 0.921 -30.006 1.00 93.12 424 ASN A N 1
ATOM 3304 C CA . ASN A 1 424 ? 2.739 1.898 -31.047 1.00 93.12 424 ASN A CA 1
ATOM 3305 C C . ASN A 1 424 ? 4.175 2.456 -30.951 1.00 93.12 424 ASN A C 1
ATOM 3307 O O . ASN A 1 424 ? 4.500 3.415 -31.655 1.00 93.12 424 ASN A O 1
ATOM 3311 N N . LYS A 1 425 ? 5.049 1.860 -30.126 1.00 91.94 425 LYS A N 1
ATOM 3312 C CA . LYS A 1 425 ? 6.412 2.356 -29.851 1.00 91.94 425 LYS A CA 1
ATOM 3313 C C . LYS A 1 425 ? 7.255 2.635 -31.100 1.00 91.94 425 LYS A C 1
ATOM 3315 O O . LYS A 1 425 ? 7.947 3.643 -31.154 1.00 91.94 425 LYS A O 1
ATOM 3320 N N . GLU A 1 426 ? 7.157 1.796 -32.131 1.00 91.94 426 GLU A N 1
ATOM 3321 C CA . GLU A 1 426 ? 7.925 1.953 -33.375 1.00 91.94 426 GLU A CA 1
ATOM 3322 C C . GLU A 1 426 ? 7.491 3.191 -34.160 1.00 91.94 426 GLU A C 1
ATOM 3324 O O . GLU A 1 426 ? 8.332 3.959 -34.627 1.00 91.94 426 GLU A O 1
ATOM 3329 N N . LYS A 1 427 ? 6.176 3.427 -34.247 1.00 91.50 427 LYS A N 1
ATOM 3330 C CA . LYS A 1 427 ? 5.613 4.627 -34.879 1.00 91.50 427 LYS A CA 1
ATOM 3331 C C . LYS A 1 427 ? 6.017 5.881 -34.109 1.00 91.50 427 LYS A C 1
ATOM 3333 O O . LYS A 1 427 ? 6.428 6.863 -34.718 1.00 91.50 427 LYS A O 1
ATOM 3338 N N . LEU A 1 428 ? 5.962 5.835 -32.775 1.00 84.56 428 LEU A N 1
ATOM 3339 C CA . LEU A 1 428 ? 6.387 6.947 -31.917 1.00 84.56 428 LEU A CA 1
ATOM 3340 C C . LEU A 1 428 ? 7.881 7.257 -32.087 1.00 84.56 428 LEU A C 1
ATOM 3342 O O . LEU A 1 428 ? 8.256 8.419 -32.250 1.00 84.56 428 LEU A O 1
ATOM 3346 N N . ALA A 1 429 ? 8.731 6.228 -32.122 1.00 87.25 429 ALA A N 1
ATOM 3347 C CA . ALA A 1 429 ? 10.163 6.382 -32.359 1.00 87.25 429 ALA A CA 1
ATOM 3348 C C . ALA A 1 429 ? 10.462 6.927 -33.766 1.00 87.25 429 ALA A C 1
ATOM 3350 O O . ALA A 1 429 ? 11.337 7.782 -33.922 1.00 87.25 429 ALA A O 1
ATOM 3351 N N . HIS A 1 430 ? 9.723 6.478 -34.784 1.00 91.19 430 HIS A N 1
ATOM 3352 C CA . HIS A 1 430 ? 9.836 6.996 -36.147 1.00 91.19 430 HIS A CA 1
ATOM 3353 C C . HIS A 1 430 ? 9.461 8.483 -36.224 1.00 91.19 430 HIS A C 1
ATOM 3355 O O . HIS A 1 430 ? 10.246 9.287 -36.728 1.00 91.19 430 HIS A O 1
ATOM 3361 N N . ASN A 1 431 ? 8.320 8.863 -35.642 1.00 89.88 431 ASN A N 1
ATOM 3362 C CA . ASN A 1 431 ? 7.849 10.249 -35.609 1.00 89.88 431 ASN A CA 1
ATOM 3363 C C . ASN A 1 431 ? 8.831 11.173 -34.872 1.00 89.88 431 ASN A C 1
ATOM 3365 O O . ASN A 1 431 ? 9.077 12.291 -35.325 1.00 89.88 431 ASN A O 1
ATOM 3369 N N . ARG A 1 432 ? 9.441 10.705 -33.771 1.00 85.88 432 ARG A N 1
ATOM 3370 C CA . ARG A 1 432 ? 10.479 11.464 -33.051 1.00 85.88 432 ARG A CA 1
ATOM 3371 C C . ARG A 1 432 ? 11.704 11.708 -33.939 1.00 85.88 432 ARG A C 1
ATOM 3373 O O . ARG A 1 432 ? 12.105 12.853 -34.110 1.00 85.88 432 ARG A O 1
ATOM 3380 N N . ARG A 1 433 ? 12.220 10.664 -34.602 1.00 88.75 433 ARG A N 1
ATOM 3381 C CA . ARG A 1 433 ? 13.352 10.789 -35.544 1.00 88.75 433 ARG A CA 1
ATOM 3382 C C . ARG A 1 433 ? 13.044 11.733 -36.711 1.00 88.75 433 ARG A C 1
ATOM 3384 O O . ARG A 1 433 ? 13.936 12.444 -37.165 1.00 88.75 433 ARG A O 1
ATOM 3391 N N . GLN A 1 434 ? 11.807 11.741 -37.206 1.00 89.94 434 GLN A N 1
ATOM 3392 C CA . GLN A 1 434 ? 11.385 12.648 -38.275 1.00 89.94 434 GLN A CA 1
ATOM 3393 C C . GLN A 1 434 ? 11.314 14.104 -37.792 1.00 89.94 434 GLN A C 1
ATOM 3395 O O . GLN A 1 434 ? 11.795 14.999 -38.485 1.00 89.94 434 GLN A O 1
ATOM 3400 N N . LYS A 1 435 ? 10.784 14.343 -36.585 1.00 90.44 435 LYS A N 1
ATOM 3401 C CA . LYS A 1 435 ? 10.749 15.676 -35.965 1.00 90.44 435 LYS A CA 1
ATOM 3402 C C . LYS A 1 435 ? 12.159 16.239 -35.749 1.00 90.44 435 LYS A C 1
ATOM 3404 O O . LYS A 1 435 ? 12.399 17.398 -36.082 1.00 90.44 435 LYS A O 1
ATOM 3409 N N . ASP A 1 436 ? 13.092 15.412 -35.279 1.00 88.75 436 ASP A N 1
ATOM 3410 C CA . ASP A 1 436 ? 14.483 15.824 -35.039 1.00 88.75 436 ASP A CA 1
ATOM 3411 C C . ASP A 1 436 ? 15.227 16.173 -36.338 1.00 88.75 436 ASP A C 1
ATOM 3413 O O . ASP A 1 436 ? 16.057 17.082 -36.349 1.00 88.75 436 ASP A O 1
ATOM 3417 N N . ARG A 1 437 ? 14.921 15.486 -37.448 1.00 90.88 437 ARG A N 1
ATOM 3418 C CA . ARG A 1 437 ? 15.455 15.827 -38.780 1.00 90.88 437 ARG A CA 1
ATOM 3419 C C . ARG A 1 437 ? 14.909 17.165 -39.269 1.00 90.88 437 ARG A C 1
ATOM 3421 O O . ARG A 1 437 ? 15.688 18.066 -39.561 1.00 90.88 437 ARG A O 1
ATOM 3428 N N . ASN A 1 438 ? 13.589 17.337 -39.227 1.00 90.38 438 ASN A N 1
ATOM 3429 C CA . ASN A 1 438 ? 12.941 18.576 -39.660 1.00 90.38 438 ASN A CA 1
ATOM 3430 C C . ASN A 1 438 ? 13.405 19.797 -38.839 1.00 90.38 438 ASN A C 1
ATOM 3432 O O . ASN A 1 438 ? 13.547 20.889 -39.386 1.00 90.38 438 ASN A O 1
ATOM 3436 N N . SER A 1 439 ? 13.677 19.623 -37.538 1.00 88.69 439 SER A N 1
ATOM 3437 C CA . SER A 1 439 ? 14.202 20.696 -36.681 1.00 88.69 439 SER A CA 1
ATOM 3438 C C . SER A 1 439 ? 15.640 21.102 -37.021 1.00 88.69 439 SER A C 1
ATOM 3440 O O . SER A 1 439 ? 16.009 22.247 -36.768 1.00 88.69 439 SER A O 1
ATOM 3442 N N . LYS A 1 440 ? 16.461 20.188 -37.553 1.00 86.50 440 LYS A N 1
ATOM 3443 C CA . LYS A 1 440 ? 17.836 20.494 -37.976 1.00 86.50 440 LYS A CA 1
ATOM 3444 C C . LYS A 1 440 ? 17.861 21.184 -39.337 1.00 86.50 440 LYS A C 1
ATOM 3446 O O . LYS A 1 440 ? 18.613 22.140 -39.509 1.00 86.50 440 LYS A O 1
ATOM 3451 N N . ASP A 1 441 ? 16.990 20.767 -40.251 1.00 82.38 441 ASP A N 1
ATOM 3452 C CA . ASP A 1 441 ? 16.924 21.337 -41.600 1.00 82.38 441 ASP A CA 1
ATOM 3453 C C . ASP A 1 441 ? 16.319 22.756 -41.600 1.00 82.38 441 ASP A C 1
ATOM 3455 O O . ASP A 1 441 ? 16.785 23.630 -42.327 1.00 82.38 441 ASP A O 1
ATOM 3459 N N . GLY A 1 442 ? 15.358 23.042 -40.711 1.00 71.31 442 GLY A N 1
ATOM 3460 C CA . GLY A 1 442 ? 14.738 24.370 -40.590 1.00 71.31 442 GLY A CA 1
ATOM 3461 C C . GLY A 1 442 ? 15.656 25.486 -40.066 1.00 71.31 442 GLY A C 1
ATOM 3462 O O . GLY A 1 442 ? 15.337 26.662 -40.233 1.00 71.31 442 GLY A O 1
ATOM 3463 N N . HIS A 1 443 ? 16.799 25.150 -39.460 1.00 63.62 443 HIS A N 1
ATOM 3464 C CA . HIS A 1 443 ? 17.768 26.141 -38.975 1.00 63.62 443 HIS A CA 1
ATOM 3465 C C . HIS A 1 443 ? 18.875 26.469 -39.986 1.00 63.62 443 HIS A C 1
ATOM 3467 O O . HIS A 1 443 ? 19.551 27.486 -39.826 1.00 63.62 443 HIS A O 1
ATOM 3473 N N . ALA A 1 444 ? 19.049 25.652 -41.029 1.00 60.31 444 ALA A N 1
ATOM 3474 C CA . ALA A 1 444 ? 20.102 25.846 -42.023 1.00 60.31 444 ALA A CA 1
ATOM 3475 C C . ALA A 1 444 ? 19.769 26.930 -43.069 1.00 60.31 444 ALA A C 1
ATOM 3477 O O . ALA A 1 444 ? 20.687 27.476 -43.673 1.00 60.31 444 ALA A O 1
ATOM 3478 N N . ASP A 1 445 ? 18.492 27.292 -43.247 1.00 57.41 445 ASP A N 1
ATOM 3479 C CA . ASP A 1 445 ? 18.046 28.120 -44.385 1.00 57.41 445 ASP A CA 1
ATOM 3480 C C . ASP A 1 445 ? 17.679 29.577 -44.024 1.00 57.41 445 ASP A C 1
ATOM 3482 O O . ASP A 1 445 ? 17.258 30.360 -44.870 1.00 57.41 445 ASP A O 1
ATOM 3486 N N . MET A 1 446 ? 17.870 29.993 -42.763 1.00 58.19 446 MET A N 1
ATOM 3487 C CA . MET A 1 446 ? 17.631 31.383 -42.322 1.00 58.19 446 MET A CA 1
ATOM 3488 C C . MET A 1 446 ? 18.931 32.167 -42.047 1.00 58.19 446 MET A C 1
ATOM 3490 O O . MET A 1 446 ? 18.930 33.193 -41.368 1.00 58.19 446 MET A O 1
ATOM 3494 N N . GLY A 1 447 ? 20.055 31.682 -42.584 1.00 57.81 447 GLY A N 1
ATOM 3495 C CA . GLY A 1 447 ? 21.404 32.207 -42.367 1.00 57.81 447 GLY A CA 1
ATOM 3496 C C . GLY A 1 447 ? 22.070 32.781 -43.618 1.00 57.81 447 GLY A C 1
ATOM 3497 O O . GLY A 1 447 ? 23.259 32.561 -43.819 1.00 57.81 447 GLY A O 1
ATOM 3498 N N . THR A 1 448 ? 21.350 33.486 -44.497 1.00 55.94 448 THR A N 1
ATOM 3499 C CA . THR A 1 448 ? 21.991 34.311 -45.546 1.00 55.94 448 THR A CA 1
ATOM 3500 C C . THR A 1 448 ? 21.131 35.505 -45.973 1.00 55.94 448 THR A C 1
ATOM 3502 O O . THR A 1 448 ? 20.937 35.761 -47.154 1.00 55.94 448 THR A O 1
ATOM 3505 N N . SER A 1 449 ? 20.621 36.290 -45.019 1.00 50.38 449 SER A N 1
ATOM 3506 C CA . SER A 1 449 ? 20.175 37.658 -45.320 1.00 50.38 449 SER A CA 1
ATOM 3507 C C . SER A 1 449 ? 21.104 38.647 -44.629 1.00 50.38 449 SER A C 1
ATOM 3509 O O . SER A 1 449 ? 21.026 38.874 -43.423 1.00 50.38 449 SER A O 1
ATOM 3511 N N . ALA A 1 450 ? 22.027 39.191 -45.421 1.00 53.22 450 ALA A N 1
ATOM 3512 C CA . ALA A 1 450 ? 23.024 40.173 -45.032 1.00 53.22 450 ALA A CA 1
ATOM 3513 C C . ALA A 1 450 ? 22.384 41.372 -44.313 1.00 53.22 450 ALA A C 1
ATOM 3515 O O . ALA A 1 450 ? 21.710 42.197 -44.929 1.00 53.22 450 ALA A O 1
ATOM 3516 N N . ARG A 1 451 ? 22.636 41.502 -43.007 1.00 47.19 451 ARG A N 1
ATOM 3517 C CA . ARG A 1 451 ? 22.382 42.738 -42.264 1.00 47.19 451 ARG A CA 1
ATOM 3518 C C . ARG A 1 451 ? 23.701 43.489 -42.135 1.00 47.19 451 ARG A C 1
ATOM 3520 O O . ARG A 1 451 ? 24.511 43.221 -41.255 1.00 47.19 451 ARG A O 1
ATOM 3527 N N . VAL A 1 452 ? 23.913 44.404 -43.074 1.00 52.75 452 VAL A N 1
ATOM 3528 C CA . VAL A 1 452 ? 24.948 45.438 -43.015 1.00 52.75 452 VAL A CA 1
ATOM 3529 C C . VAL A 1 452 ? 24.701 46.277 -41.758 1.00 52.75 452 VAL A C 1
ATOM 3531 O O . VAL A 1 452 ? 23.673 46.943 -41.658 1.00 52.75 452 VAL A O 1
ATOM 3534 N N . HIS A 1 453 ? 25.629 46.239 -40.803 1.00 44.34 453 HIS A N 1
ATOM 3535 C CA . HIS A 1 453 ? 25.692 47.192 -39.696 1.00 44.34 453 HIS A CA 1
ATOM 3536 C C . HIS A 1 453 ? 26.930 48.082 -39.879 1.00 44.34 453 HIS A C 1
ATOM 3538 O O . HIS A 1 453 ? 28.032 47.546 -40.016 1.00 44.34 453 HIS A O 1
ATOM 3544 N N . PRO A 1 454 ? 26.781 49.419 -39.899 1.00 50.19 454 PRO A N 1
ATOM 3545 C CA . PRO A 1 454 ? 27.908 50.334 -39.936 1.00 50.19 454 PRO A CA 1
ATOM 3546 C C . PRO A 1 454 ? 28.521 50.501 -38.540 1.00 50.19 454 PRO A C 1
ATOM 3548 O O . PRO A 1 454 ? 27.835 50.561 -37.521 1.00 50.19 454 PRO A O 1
ATOM 3551 N N . SER A 1 455 ? 29.843 50.578 -38.543 1.00 51.88 455 SER A N 1
ATOM 3552 C CA . SER A 1 455 ? 30.761 50.810 -37.432 1.00 51.88 455 SER A CA 1
ATOM 3553 C C . SER A 1 455 ? 30.530 52.133 -36.693 1.00 51.88 455 SER A C 1
ATOM 3555 O O . SER A 1 455 ? 30.442 53.181 -37.333 1.00 51.88 455 SER A O 1
ATOM 3557 N N . GLN A 1 456 ? 30.582 52.101 -35.357 1.00 37.59 456 GLN A N 1
ATOM 3558 C CA . GLN A 1 456 ? 30.907 53.267 -34.529 1.00 37.59 456 GLN A CA 1
ATOM 3559 C C . GLN A 1 456 ? 31.770 52.893 -33.306 1.00 37.59 456 GLN A C 1
ATOM 3561 O O . GLN A 1 456 ? 31.784 51.727 -32.910 1.00 37.59 456 GLN A O 1
ATOM 3566 N N . PRO A 1 457 ? 32.550 53.859 -32.774 1.00 49.22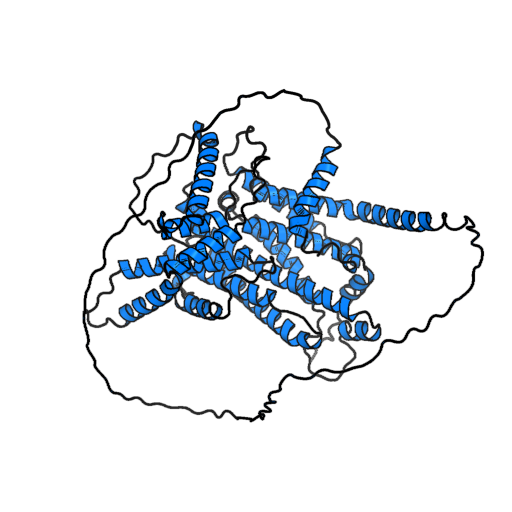 457 PRO A N 1
ATOM 3567 C CA . PRO A 1 457 ? 33.788 53.600 -32.048 1.00 49.22 457 PRO A CA 1
ATOM 3568 C C . PRO A 1 457 ? 33.643 53.564 -30.523 1.00 49.22 457 PRO A C 1
ATOM 3570 O O . PRO A 1 457 ? 32.724 54.119 -29.927 1.00 49.22 457 PRO A O 1
ATOM 3573 N N . SER A 1 458 ? 34.647 52.936 -29.922 1.00 44.59 458 SER A N 1
ATOM 3574 C CA . SER A 1 458 ? 34.915 52.756 -28.501 1.00 44.59 458 SER A CA 1
ATOM 3575 C C . SER A 1 458 ? 35.002 54.075 -27.722 1.00 44.59 458 SER A C 1
ATOM 3577 O O . SER A 1 458 ? 35.764 54.966 -28.098 1.00 44.59 458 SER A O 1
ATOM 3579 N N . GLN A 1 459 ? 34.321 54.154 -26.575 1.00 35.19 459 GLN A N 1
ATOM 3580 C CA . GLN A 1 459 ? 34.652 55.094 -25.504 1.00 35.19 459 GLN A CA 1
ATOM 3581 C C . GLN A 1 459 ? 34.739 54.370 -24.160 1.00 35.19 459 GLN A C 1
ATOM 3583 O O . GLN A 1 459 ? 33.809 53.707 -23.708 1.00 35.19 459 GLN A O 1
ATOM 3588 N N . SER A 1 460 ? 35.914 54.510 -23.561 1.00 42.75 460 SER A N 1
ATOM 3589 C CA . SER A 1 460 ? 36.288 54.172 -22.196 1.00 42.75 460 SER A CA 1
ATOM 3590 C C . SER A 1 460 ? 35.740 55.206 -21.214 1.00 42.75 460 SER A C 1
ATOM 3592 O O . SER A 1 460 ? 36.004 56.394 -21.395 1.00 42.75 460 SER A O 1
ATOM 3594 N N . TYR A 1 461 ? 35.094 54.754 -20.140 1.00 35.53 461 TYR A N 1
ATOM 3595 C CA . TYR A 1 461 ? 34.894 55.552 -18.931 1.00 35.53 461 TYR A CA 1
ATOM 3596 C C . TYR A 1 461 ? 35.288 54.740 -17.695 1.00 35.53 461 TYR A C 1
ATOM 3598 O O . TYR A 1 461 ? 34.677 53.732 -17.353 1.00 35.53 461 TYR A O 1
ATOM 3606 N N . THR A 1 462 ? 36.366 55.198 -17.065 1.00 42.25 462 THR A N 1
ATOM 3607 C CA . THR A 1 462 ? 36.679 55.065 -15.642 1.00 42.25 462 THR A CA 1
ATOM 3608 C C . THR A 1 462 ? 35.728 55.940 -14.836 1.00 42.25 462 THR A C 1
ATOM 3610 O O . THR A 1 462 ? 35.615 57.124 -15.146 1.00 42.25 462 THR A O 1
ATOM 3613 N N . GLU A 1 463 ? 35.159 55.415 -13.754 1.00 36.41 463 GLU A N 1
ATOM 3614 C CA . GLU A 1 463 ? 34.684 56.260 -12.661 1.00 36.41 463 GLU A CA 1
ATOM 3615 C C . GLU A 1 463 ? 34.956 55.600 -11.308 1.00 36.41 463 GLU A C 1
ATOM 3617 O O . GLU A 1 463 ? 34.714 54.412 -11.093 1.00 36.41 463 GLU A O 1
ATOM 3622 N N . ALA A 1 464 ? 35.563 56.405 -10.443 1.00 38.12 464 ALA A N 1
ATOM 3623 C CA . ALA A 1 464 ? 35.918 56.127 -9.067 1.00 38.12 464 ALA A CA 1
ATOM 3624 C C . ALA A 1 464 ? 34.715 56.397 -8.158 1.00 38.12 464 ALA A C 1
ATOM 3626 O O . ALA A 1 464 ? 33.968 57.340 -8.411 1.00 38.12 464 ALA A O 1
ATOM 3627 N N . VAL A 1 465 ? 34.578 55.647 -7.062 1.00 39.09 465 VAL A N 1
ATOM 3628 C CA . VAL A 1 465 ? 33.785 56.094 -5.911 1.00 39.09 465 VAL A CA 1
ATOM 3629 C C . VAL A 1 465 ? 34.560 55.841 -4.624 1.00 39.09 465 VAL A C 1
ATOM 3631 O O . VAL A 1 465 ? 35.149 54.782 -4.412 1.00 39.09 465 VAL A O 1
ATOM 3634 N N . ASP A 1 466 ? 34.557 56.907 -3.836 1.00 33.66 466 ASP A N 1
ATOM 3635 C CA . ASP A 1 466 ? 35.308 57.212 -2.633 1.00 33.66 466 ASP A CA 1
ATOM 3636 C C . ASP A 1 466 ? 35.001 56.333 -1.416 1.00 33.66 466 ASP A C 1
ATOM 3638 O O . ASP A 1 466 ? 33.916 55.780 -1.235 1.00 33.66 466 ASP A O 1
ATOM 3642 N N . VAL A 1 467 ? 35.999 56.308 -0.537 1.00 37.66 467 VAL A N 1
ATOM 3643 C CA . VAL A 1 467 ? 36.023 55.707 0.797 1.00 37.66 467 VAL A CA 1
ATOM 3644 C C . VAL A 1 467 ? 35.646 56.765 1.839 1.00 37.66 467 VAL A C 1
ATOM 3646 O O . VAL A 1 467 ? 36.169 57.873 1.795 1.00 37.66 467 VAL A O 1
ATOM 3649 N N . THR A 1 468 ? 34.841 56.418 2.851 1.00 35.75 468 THR A N 1
ATOM 3650 C CA . THR A 1 468 ? 35.066 56.839 4.259 1.00 35.75 468 THR A CA 1
ATOM 3651 C C . THR A 1 468 ? 34.205 56.030 5.256 1.00 35.75 468 THR A C 1
ATOM 3653 O O . THR A 1 468 ? 33.193 55.459 4.854 1.00 35.75 468 THR A O 1
ATOM 3656 N N . PRO A 1 469 ? 34.631 55.907 6.538 1.00 49.66 469 PRO A N 1
ATOM 3657 C CA . PRO A 1 469 ? 34.317 54.764 7.404 1.00 49.66 469 PRO A CA 1
ATOM 3658 C C . PRO A 1 469 ? 33.351 55.072 8.565 1.00 49.66 469 PRO A C 1
ATOM 3660 O O . PRO A 1 469 ? 33.210 56.217 8.989 1.00 49.66 469 PRO A O 1
ATOM 3663 N N . GLY A 1 470 ? 32.772 54.021 9.161 1.00 28.84 470 GLY A N 1
ATOM 3664 C CA . GLY A 1 470 ? 31.968 54.125 10.384 1.00 28.84 470 GLY A CA 1
ATOM 3665 C C . GLY A 1 470 ? 31.660 52.777 11.047 1.00 28.84 470 GLY A C 1
ATOM 3666 O O . GLY A 1 470 ? 30.667 52.145 10.729 1.00 28.84 470 GLY A O 1
ATOM 3667 N N . THR A 1 471 ? 32.565 52.360 11.936 1.00 33.09 471 THR A N 1
ATOM 3668 C CA . THR A 1 471 ? 32.398 51.633 13.219 1.00 33.09 471 THR A CA 1
ATOM 3669 C C . THR A 1 471 ? 31.223 50.671 13.509 1.00 33.09 471 THR A C 1
ATOM 3671 O O . THR A 1 471 ? 30.055 51.030 13.432 1.00 33.09 471 THR A O 1
ATOM 3674 N N . SER A 1 472 ? 31.627 49.563 14.157 1.00 33.22 472 SER A N 1
ATOM 3675 C CA . SER A 1 472 ? 30.988 48.793 15.254 1.00 33.22 472 SER A CA 1
ATOM 3676 C C . SER A 1 472 ? 30.039 47.623 14.937 1.00 33.22 472 SER A C 1
ATOM 3678 O O . SER A 1 472 ? 28.899 47.826 14.551 1.00 33.22 472 SER A O 1
ATOM 3680 N N . SER A 1 473 ? 30.511 46.399 15.226 1.00 30.50 473 SER A N 1
ATOM 3681 C CA . SER A 1 473 ? 29.829 45.366 16.041 1.00 30.50 473 SER A CA 1
ATOM 3682 C C . SER A 1 473 ? 30.813 44.196 16.247 1.00 30.50 473 SER A C 1
ATOM 3684 O O . SER A 1 473 ? 31.294 43.616 15.278 1.00 30.50 473 SER A O 1
ATOM 3686 N N . GLU A 1 474 ? 31.376 44.027 17.440 1.00 30.53 474 GLU A N 1
ATOM 3687 C CA . GLU A 1 474 ? 30.952 43.017 18.429 1.00 30.53 474 GLU A CA 1
ATOM 3688 C C . GLU A 1 474 ? 31.121 41.556 17.969 1.00 30.53 474 GLU A C 1
ATOM 3690 O O . GLU A 1 474 ? 30.308 40.986 17.249 1.00 30.53 474 GLU A O 1
ATOM 3695 N N . SER A 1 475 ? 32.215 40.958 18.449 1.00 32.78 475 SER A N 1
ATOM 3696 C CA . SER A 1 475 ? 32.458 39.518 18.592 1.00 32.78 475 SER A CA 1
ATOM 3697 C C . SER A 1 475 ? 31.489 38.909 19.630 1.00 32.78 475 SER A C 1
ATOM 3699 O O . SER A 1 475 ? 31.008 39.653 20.488 1.00 32.78 475 SER A O 1
ATOM 3701 N N . PRO A 1 476 ? 31.270 37.573 19.669 1.00 38.31 476 PRO A N 1
ATOM 3702 C CA . PRO A 1 476 ? 32.241 36.754 20.404 1.00 38.31 476 PRO A CA 1
ATOM 3703 C C . PRO A 1 476 ? 32.449 35.289 19.943 1.00 38.31 476 PRO A C 1
ATOM 3705 O O . PRO A 1 476 ? 31.543 34.587 19.508 1.00 38.31 476 PRO A O 1
ATOM 3708 N N . SER A 1 477 ? 33.688 34.854 20.203 1.00 29.14 477 SER A N 1
ATOM 3709 C CA . SER A 1 477 ? 34.138 33.559 20.748 1.00 29.14 477 SER A CA 1
ATOM 3710 C C . SER A 1 477 ? 33.922 32.247 19.983 1.00 29.14 477 SER A C 1
ATOM 3712 O O . SER A 1 477 ? 32.846 31.654 19.975 1.00 29.14 477 SER A O 1
ATOM 3714 N N . GLU A 1 478 ? 35.065 31.739 19.517 1.00 30.39 478 GLU A N 1
ATOM 3715 C CA . GLU A 1 478 ? 35.426 30.333 19.344 1.00 30.39 478 GLU A CA 1
ATOM 3716 C C . GLU A 1 478 ? 35.161 29.482 20.599 1.00 30.39 478 GLU A C 1
ATOM 3718 O O . GLU A 1 478 ? 35.497 29.878 21.715 1.00 30.39 478 GLU A O 1
ATOM 3723 N N . TYR A 1 479 ? 34.683 28.254 20.387 1.00 28.75 479 TYR A N 1
ATOM 3724 C CA . TYR A 1 479 ? 34.922 27.127 21.287 1.00 28.75 479 TYR A CA 1
ATOM 3725 C C . TYR A 1 479 ? 35.472 25.947 20.479 1.00 28.75 479 TYR A C 1
ATOM 3727 O O . TYR A 1 479 ? 34.750 25.264 19.754 1.00 28.75 479 TYR A O 1
ATOM 3735 N N . GLN A 1 480 ? 36.777 25.718 20.628 1.00 28.28 480 GLN A N 1
ATOM 3736 C CA . GLN A 1 480 ? 37.414 24.418 20.437 1.00 28.28 480 GLN A CA 1
ATOM 3737 C C . GLN A 1 480 ? 36.967 23.483 21.564 1.00 28.28 480 GLN A C 1
ATOM 3739 O O . GLN A 1 480 ? 37.023 23.867 22.731 1.00 28.28 480 GLN A O 1
ATOM 3744 N N . LEU A 1 481 ? 36.608 22.237 21.245 1.00 28.80 481 LEU A N 1
ATOM 3745 C CA . LEU A 1 481 ? 36.567 21.169 22.240 1.00 28.80 481 LEU A CA 1
ATOM 3746 C C . LEU A 1 481 ? 37.072 19.849 21.659 1.00 28.80 481 LEU A C 1
ATOM 3748 O O . LEU A 1 481 ? 36.689 19.405 20.579 1.00 28.80 481 LEU A O 1
ATOM 3752 N N . HIS A 1 482 ? 38.002 19.292 22.425 1.00 26.59 482 HIS A N 1
ATOM 3753 C CA . HIS A 1 482 ? 38.808 18.111 22.193 1.00 26.59 482 HIS A CA 1
ATOM 3754 C C . HIS A 1 482 ? 38.009 16.827 21.962 1.00 26.59 482 HIS A C 1
ATOM 3756 O O . HIS A 1 482 ? 37.050 16.520 22.666 1.00 26.59 482 HIS A O 1
ATOM 3762 N N . ALA A 1 483 ? 38.528 16.014 21.042 1.00 25.73 483 ALA A N 1
ATOM 3763 C CA . ALA A 1 483 ? 38.246 14.594 20.947 1.00 25.73 483 ALA A CA 1
ATOM 3764 C C . ALA A 1 483 ? 38.826 13.853 22.163 1.00 25.73 483 ALA A C 1
ATOM 3766 O O . ALA A 1 483 ? 40.026 13.937 22.427 1.00 25.73 483 ALA A O 1
ATOM 3767 N N . HIS A 1 484 ? 37.990 13.077 22.855 1.00 27.34 484 HIS A N 1
ATOM 3768 C CA . HIS A 1 484 ? 38.441 12.051 23.789 1.00 27.34 484 HIS A CA 1
ATOM 3769 C C . HIS A 1 484 ? 37.850 10.691 23.413 1.00 27.34 484 HIS A C 1
ATOM 3771 O O . HIS A 1 484 ? 36.640 10.482 23.426 1.00 27.34 484 HIS A O 1
ATOM 3777 N N . ASN A 1 485 ? 38.761 9.770 23.092 1.00 26.98 485 ASN A N 1
ATOM 3778 C CA . ASN A 1 485 ? 38.557 8.328 23.056 1.00 26.98 485 ASN A CA 1
ATOM 3779 C C . ASN A 1 485 ? 38.007 7.826 24.397 1.00 26.98 485 ASN A C 1
ATOM 3781 O O . ASN A 1 485 ? 38.583 8.140 25.438 1.00 26.98 485 ASN A O 1
ATOM 3785 N N . MET A 1 486 ? 36.999 6.953 24.363 1.00 25.19 486 MET A N 1
ATOM 3786 C CA . MET A 1 486 ? 36.686 6.058 25.477 1.00 25.19 486 MET A CA 1
ATOM 3787 C C . MET A 1 486 ? 36.404 4.650 24.953 1.00 25.19 486 MET A C 1
ATOM 3789 O O . MET A 1 486 ? 35.495 4.416 24.161 1.00 25.19 486 MET A O 1
ATOM 3793 N N . HIS A 1 487 ? 37.247 3.728 25.411 1.00 27.42 487 HIS A N 1
ATOM 3794 C CA . HIS A 1 487 ? 37.096 2.286 25.317 1.00 27.42 487 HIS A CA 1
ATOM 3795 C C . HIS A 1 487 ? 35.894 1.799 26.134 1.00 27.42 487 HIS A C 1
ATOM 3797 O O . HIS A 1 487 ? 35.722 2.173 27.290 1.00 27.42 487 HIS A O 1
ATOM 3803 N N . THR A 1 488 ? 35.127 0.875 25.564 1.00 27.38 488 THR A N 1
ATOM 3804 C CA . THR A 1 488 ? 34.222 -0.032 26.281 1.00 27.38 488 THR A CA 1
ATOM 3805 C C . THR A 1 488 ? 34.985 -1.220 26.869 1.00 27.38 488 THR A C 1
ATOM 3807 O O . THR A 1 488 ? 35.727 -1.869 26.127 1.00 27.38 488 THR A O 1
ATOM 3810 N N . PRO A 1 489 ? 34.715 -1.608 28.128 1.00 30.67 489 PRO A N 1
ATOM 3811 C CA . PRO A 1 489 ? 34.906 -2.979 28.574 1.00 30.67 489 PRO A CA 1
ATOM 3812 C C . PRO A 1 489 ? 33.575 -3.664 28.923 1.00 30.67 489 PRO A C 1
ATOM 3814 O O . PRO A 1 489 ? 32.600 -3.046 29.346 1.00 30.67 489 PRO A O 1
ATOM 3817 N N . ALA A 1 490 ? 33.571 -4.979 28.728 1.00 27.95 490 ALA A N 1
ATOM 3818 C CA . ALA A 1 490 ? 32.518 -5.915 29.099 1.00 27.95 490 ALA A CA 1
ATOM 3819 C C . ALA A 1 490 ? 32.562 -6.275 30.599 1.00 27.95 490 ALA A C 1
ATOM 3821 O O . ALA A 1 490 ? 33.642 -6.273 31.188 1.00 27.95 490 ALA A O 1
ATOM 3822 N N . GLY A 1 491 ? 31.427 -6.700 31.181 1.00 25.78 491 GLY A N 1
ATOM 3823 C CA . GLY A 1 491 ? 31.425 -7.509 32.415 1.00 25.78 491 GLY A CA 1
ATOM 3824 C C . GLY A 1 491 ? 30.241 -7.342 33.385 1.00 25.78 491 GLY A C 1
ATOM 3825 O O . GLY A 1 491 ? 30.245 -6.440 34.203 1.00 25.78 491 GLY A O 1
ATOM 3826 N N . GLN A 1 492 ? 29.269 -8.256 33.268 1.00 26.06 492 GLN A N 1
ATOM 3827 C CA . GLN A 1 492 ? 28.497 -9.028 34.273 1.00 26.06 492 GLN A CA 1
ATOM 3828 C C . GLN A 1 492 ? 28.202 -8.563 35.739 1.00 26.06 492 GLN A C 1
ATOM 3830 O O . GLN A 1 492 ? 29.059 -8.073 36.458 1.00 26.06 492 GLN A O 1
ATOM 3835 N N . PHE A 1 493 ? 27.008 -9.016 36.188 1.00 26.62 493 PHE A N 1
ATOM 3836 C CA . PHE A 1 493 ? 26.484 -9.356 37.540 1.00 26.62 493 PHE A CA 1
ATOM 3837 C C . PHE A 1 493 ? 25.891 -8.290 38.502 1.00 26.62 493 PHE A C 1
ATOM 3839 O O . PHE A 1 493 ? 26.594 -7.509 39.120 1.00 26.62 493 PHE A O 1
ATOM 3846 N N . SER A 1 494 ? 24.563 -8.429 38.702 1.00 25.86 494 SER A N 1
ATOM 3847 C CA . SER A 1 494 ? 23.785 -8.577 39.961 1.00 25.86 494 SER A CA 1
ATOM 3848 C C . SER A 1 494 ? 23.991 -7.622 41.152 1.00 25.86 494 SER A C 1
ATOM 3850 O O . SER A 1 494 ? 25.047 -7.626 41.772 1.00 25.86 494 SER A O 1
ATOM 3852 N N . THR A 1 495 ? 22.918 -6.937 41.585 1.00 28.67 495 THR A N 1
ATOM 3853 C CA . THR A 1 495 ? 22.186 -7.115 42.876 1.00 28.67 495 THR A CA 1
ATOM 3854 C C . THR A 1 495 ? 21.330 -5.875 43.228 1.00 28.67 495 THR A C 1
ATOM 3856 O O . THR A 1 495 ? 21.794 -4.744 43.164 1.00 28.67 495 THR A O 1
ATOM 3859 N N . HIS A 1 496 ? 20.061 -6.103 43.604 1.00 27.52 496 HIS A N 1
ATOM 3860 C CA . HIS A 1 496 ? 19.200 -5.207 44.415 1.00 27.52 496 HIS A CA 1
ATOM 3861 C C . HIS A 1 496 ? 19.778 -5.061 45.844 1.00 27.52 496 HIS A C 1
ATOM 3863 O O . HIS A 1 496 ? 20.539 -5.958 46.216 1.00 27.52 496 HIS A O 1
ATOM 3869 N N . PRO A 1 497 ? 19.456 -4.040 46.687 1.00 38.06 497 PRO A N 1
ATOM 3870 C CA . PRO A 1 497 ? 18.119 -3.494 47.054 1.00 38.06 497 PRO A CA 1
ATOM 3871 C C . PRO A 1 497 ? 18.123 -1.938 47.145 1.00 38.06 497 PRO A C 1
ATOM 3873 O O . PRO A 1 497 ? 19.127 -1.329 46.816 1.00 38.06 497 PRO A O 1
ATOM 3876 N N . GLY A 1 498 ? 17.117 -1.139 47.520 1.00 25.05 498 GLY A N 1
ATOM 3877 C CA . GLY A 1 498 ? 15.820 -1.218 48.205 1.00 25.05 498 GLY A CA 1
ATOM 3878 C C . GLY A 1 498 ? 15.554 0.175 48.841 1.00 25.05 498 GLY A C 1
ATOM 3879 O O . GLY A 1 498 ? 16.496 0.953 48.967 1.00 25.05 498 GLY A O 1
ATOM 3880 N N . LEU A 1 499 ? 14.315 0.434 49.294 1.00 28.19 499 LEU A N 1
ATOM 3881 C CA . LEU A 1 499 ? 13.817 1.598 50.080 1.00 28.19 499 LEU A CA 1
ATOM 3882 C C . LEU A 1 499 ? 13.418 2.851 49.262 1.00 28.19 499 LEU A C 1
ATOM 3884 O O . LEU A 1 499 ? 14.245 3.463 48.602 1.00 28.19 499 LEU A O 1
ATOM 3888 N N . ALA A 1 500 ? 12.123 3.160 49.104 1.00 25.50 500 ALA A N 1
ATOM 3889 C CA . ALA A 1 500 ? 11.120 3.660 50.068 1.00 25.50 500 ALA A CA 1
ATOM 3890 C C . ALA A 1 500 ? 11.167 5.188 50.226 1.00 25.50 500 ALA A C 1
ATOM 3892 O O . ALA A 1 500 ? 12.102 5.693 50.827 1.00 25.50 500 ALA A O 1
ATOM 3893 N N . TYR A 1 501 ? 10.127 5.883 49.745 1.00 29.45 501 TYR A N 1
ATOM 3894 C CA . TYR A 1 501 ? 9.585 7.099 50.361 1.00 29.45 501 TYR A CA 1
ATOM 3895 C C . TYR A 1 501 ? 8.109 7.271 49.975 1.00 29.45 501 TYR A C 1
ATOM 3897 O O . TYR A 1 501 ? 7.770 7.421 48.803 1.00 29.45 501 TYR A O 1
ATOM 3905 N N . ASP A 1 502 ? 7.264 7.241 51.004 1.00 25.06 502 ASP A N 1
ATOM 3906 C CA . ASP A 1 502 ? 5.920 7.809 51.036 1.00 25.06 502 ASP A CA 1
ATOM 3907 C C . ASP A 1 502 ? 5.974 9.330 50.867 1.00 25.06 502 ASP A C 1
ATOM 3909 O O . ASP A 1 502 ? 6.856 9.979 51.434 1.00 25.06 502 ASP A O 1
ATOM 3913 N N . LEU A 1 503 ? 4.966 9.904 50.204 1.00 28.36 503 LEU A N 1
ATOM 3914 C CA . LEU A 1 503 ? 4.351 11.159 50.645 1.00 28.36 503 LEU A CA 1
ATOM 3915 C C . LEU A 1 503 ? 2.985 11.357 49.977 1.00 28.36 503 LEU A C 1
ATOM 3917 O O . LEU A 1 503 ? 2.861 11.640 48.788 1.00 28.36 503 LEU A O 1
ATOM 3921 N N . GLN A 1 504 ? 1.955 11.206 50.809 1.00 24.73 504 GLN A N 1
ATOM 3922 C CA . GLN A 1 504 ? 0.602 11.708 50.607 1.00 24.73 504 GLN A CA 1
ATOM 3923 C C . GLN A 1 504 ? 0.616 13.221 50.359 1.00 24.73 504 GLN A C 1
ATOM 3925 O O . GLN A 1 504 ? 1.353 13.944 51.023 1.00 24.73 504 GLN A O 1
ATOM 3930 N N . THR A 1 505 ? -0.270 13.713 49.492 1.00 27.27 505 THR A N 1
ATOM 3931 C CA . THR A 1 505 ? -1.036 14.954 49.716 1.00 27.27 505 THR A CA 1
ATOM 3932 C C . THR A 1 505 ? -2.183 15.055 48.703 1.00 27.27 505 THR A C 1
ATOM 3934 O O . THR A 1 505 ? -1.991 15.120 47.495 1.00 27.27 505 THR A O 1
ATOM 3937 N N . THR A 1 506 ? -3.396 15.096 49.235 1.00 27.39 506 THR A N 1
ATOM 3938 C CA . THR A 1 506 ? -4.626 15.657 48.650 1.00 27.39 506 THR A CA 1
ATOM 3939 C C . THR A 1 506 ? -5.123 16.721 49.639 1.00 27.39 506 THR A C 1
ATOM 3941 O O . THR A 1 506 ? -4.677 16.693 50.789 1.00 27.39 506 THR A O 1
ATOM 3944 N N . PRO A 1 507 ? -6.187 17.489 49.360 1.00 39.88 507 PRO A N 1
ATOM 3945 C CA . PRO A 1 507 ? -6.655 18.089 48.104 1.00 39.88 507 PRO A CA 1
ATOM 3946 C C . PRO A 1 507 ? -6.925 19.602 48.289 1.00 39.88 507 PRO A C 1
ATOM 3948 O O . PRO A 1 507 ? -7.022 20.070 49.418 1.00 39.88 507 PRO A O 1
ATOM 3951 N N . SER A 1 508 ? -7.175 20.342 47.203 1.00 27.31 508 SER A N 1
ATOM 3952 C CA . SER A 1 508 ? -7.963 21.584 47.284 1.00 27.31 508 SER A CA 1
ATOM 3953 C C . SER A 1 508 ? -8.769 21.814 46.010 1.00 27.31 508 SER A C 1
ATOM 3955 O O . SER A 1 508 ? -8.220 21.982 44.923 1.00 27.31 508 SER A O 1
ATOM 3957 N N . SER A 1 509 ? -10.082 21.815 46.197 1.00 27.36 509 SER A N 1
ATOM 3958 C CA . SER A 1 509 ? -11.112 22.390 45.339 1.00 27.36 509 SER A CA 1
ATOM 3959 C C . SER A 1 509 ? -10.912 23.902 45.172 1.00 27.36 509 SER A C 1
ATOM 3961 O O . SER A 1 509 ? -10.421 24.542 46.097 1.00 27.36 509 SER A O 1
ATOM 3963 N N . ASP A 1 510 ? -11.309 24.473 44.030 1.00 28.42 510 ASP A N 1
ATOM 3964 C CA . ASP A 1 510 ? -12.383 25.481 43.981 1.00 28.42 510 ASP A CA 1
ATOM 3965 C C . ASP A 1 510 ? -12.608 26.066 42.571 1.00 28.42 510 ASP A C 1
ATOM 3967 O O . ASP A 1 510 ? -11.691 26.519 41.891 1.00 28.42 510 ASP A O 1
ATOM 3971 N N . LEU A 1 511 ? -13.889 26.013 42.177 1.00 30.08 511 LEU A N 1
ATOM 3972 C CA . LEU A 1 511 ? -14.715 27.052 41.544 1.00 30.08 511 LEU A CA 1
ATOM 3973 C C . LEU A 1 511 ? -14.054 28.015 40.548 1.00 30.08 511 LEU A C 1
ATOM 3975 O O . LEU A 1 511 ? -13.301 28.879 40.964 1.00 30.08 511 LEU A O 1
ATOM 3979 N N . TYR A 1 512 ? -14.531 28.029 39.296 1.00 30.80 512 TYR A N 1
ATOM 3980 C CA . TYR A 1 512 ? -14.881 29.285 38.615 1.00 30.80 512 TYR A CA 1
ATOM 3981 C C . TYR A 1 512 ? -15.948 29.093 37.528 1.00 30.80 512 TYR A C 1
ATOM 3983 O O . TYR A 1 512 ? -16.206 28.009 37.012 1.00 30.80 512 TYR A O 1
ATOM 3991 N N . THR A 1 513 ? -16.609 30.212 37.287 1.00 29.28 513 THR A N 1
ATOM 3992 C CA . THR A 1 513 ? -17.997 30.422 36.904 1.00 29.28 513 THR A CA 1
ATOM 3993 C C . THR A 1 513 ? -18.215 30.463 35.392 1.00 29.28 513 THR A C 1
ATOM 3995 O O . THR A 1 513 ? -17.342 30.849 34.622 1.00 29.28 513 THR A O 1
ATOM 3998 N N . SER A 1 514 ? -19.442 30.128 34.996 1.00 28.58 514 SER A N 1
ATOM 3999 C CA . SER A 1 514 ? -20.004 30.242 33.651 1.00 28.58 514 SER A CA 1
ATOM 4000 C C . SER A 1 514 ? -19.932 31.662 33.080 1.00 28.58 514 SER A C 1
ATOM 4002 O O . SER A 1 514 ? -20.313 32.592 33.786 1.00 28.58 514 SER A O 1
ATOM 4004 N N . LEU A 1 515 ? -19.631 31.811 31.788 1.00 29.78 515 LEU A N 1
ATOM 4005 C CA . LEU A 1 515 ? -20.054 32.956 30.971 1.00 29.78 515 LEU A CA 1
ATOM 4006 C C . LEU A 1 515 ? -20.169 32.518 29.498 1.00 29.78 515 LEU A C 1
ATOM 4008 O O . LEU A 1 515 ? -19.175 32.217 28.844 1.00 29.78 515 LEU A O 1
ATOM 4012 N N . SER A 1 516 ? -21.401 32.478 28.990 1.00 33.06 516 SER A N 1
ATOM 4013 C CA . SER A 1 516 ? -21.729 32.266 27.574 1.00 33.06 516 SER A CA 1
ATOM 4014 C C . SER A 1 516 ? -21.544 33.555 26.764 1.00 33.06 516 SER A C 1
ATOM 4016 O O . SER A 1 516 ? -21.920 34.619 27.262 1.00 33.06 516 SER A O 1
ATOM 4018 N N . PRO A 1 517 ? -21.107 33.483 25.493 1.00 35.78 517 PRO A N 1
ATOM 4019 C CA . PRO A 1 517 ? -21.286 34.573 24.540 1.00 35.78 517 PRO A CA 1
ATOM 4020 C C . PRO A 1 517 ? -22.297 34.255 23.411 1.00 35.78 517 PRO A C 1
ATOM 4022 O O . PRO A 1 517 ? -22.617 33.090 23.163 1.00 35.78 517 PRO A O 1
ATOM 4025 N N . PRO A 1 518 ? -22.841 35.301 22.752 1.00 35.56 518 PRO A N 1
ATOM 4026 C CA . PRO A 1 518 ? -24.097 35.256 22.002 1.00 35.56 518 PRO A CA 1
ATOM 4027 C C . PRO A 1 518 ? -23.971 34.880 20.515 1.00 35.56 518 PRO A C 1
ATOM 4029 O O . PRO A 1 518 ? -22.939 35.047 19.870 1.00 35.56 518 PRO A O 1
ATOM 4032 N N . THR A 1 519 ? -25.101 34.418 19.979 1.00 33.31 519 THR A N 1
ATOM 4033 C CA . THR A 1 519 ? -25.380 34.019 18.592 1.00 33.31 519 THR A CA 1
ATOM 4034 C C . THR A 1 519 ? -25.470 35.215 17.627 1.00 33.31 519 THR A C 1
ATOM 4036 O O . THR A 1 519 ? -26.200 36.160 17.930 1.00 33.31 519 THR A O 1
ATOM 4039 N N . PRO A 1 520 ? -24.857 35.162 16.427 1.00 35.00 520 PRO A N 1
ATOM 4040 C CA . PRO A 1 520 ? -25.184 36.073 15.327 1.00 35.00 520 PRO A CA 1
ATOM 4041 C C . PRO A 1 520 ? -26.113 35.428 14.282 1.00 35.00 520 PRO A C 1
ATOM 4043 O O . PRO A 1 520 ? -25.951 34.269 13.903 1.00 35.00 520 PRO A O 1
ATOM 4046 N N . GLN A 1 521 ? -27.082 36.218 13.815 1.00 29.09 521 GLN A N 1
ATOM 4047 C CA . GLN A 1 521 ? -28.078 35.896 12.789 1.00 29.09 521 GLN A CA 1
ATOM 4048 C C . GLN A 1 521 ? -27.487 35.924 11.365 1.00 29.09 521 GLN A C 1
ATOM 4050 O O . GLN A 1 521 ? -26.693 36.804 11.039 1.00 29.09 521 GLN A O 1
ATOM 4055 N N . LEU A 1 522 ? -27.933 34.998 10.506 1.00 29.94 522 LEU A N 1
ATOM 4056 C CA . LEU A 1 522 ? -27.686 34.992 9.056 1.00 29.94 522 LEU A CA 1
ATOM 4057 C C . LEU A 1 522 ? -28.742 35.821 8.296 1.00 29.94 522 LEU A C 1
ATOM 4059 O O . LEU A 1 522 ? -29.927 35.728 8.631 1.00 29.94 522 LEU A O 1
ATOM 4063 N N . PRO A 1 523 ? -28.362 36.531 7.217 1.00 34.41 523 PRO A N 1
ATOM 4064 C CA . PRO A 1 523 ? -29.304 37.080 6.254 1.00 34.41 523 PRO A CA 1
ATOM 4065 C C . PRO A 1 523 ? -29.610 36.121 5.091 1.00 34.41 523 PRO A C 1
ATOM 4067 O O . PRO A 1 523 ? -28.866 35.197 4.768 1.00 34.41 523 PRO A O 1
ATOM 4070 N N . GLN A 1 524 ? -30.774 36.379 4.503 1.00 28.61 524 GLN A N 1
ATOM 4071 C CA . GLN A 1 524 ? -31.531 35.563 3.564 1.00 28.61 524 GLN A CA 1
ATOM 4072 C C . GLN A 1 524 ? -31.018 35.609 2.110 1.00 28.61 524 GLN A C 1
ATOM 4074 O O . GLN A 1 524 ? -30.392 36.564 1.665 1.00 28.61 524 GLN A O 1
ATOM 4079 N N . ASN A 1 525 ? -31.391 34.543 1.399 1.00 30.53 525 ASN A N 1
ATOM 4080 C CA . ASN A 1 525 ? -31.334 34.250 -0.040 1.00 30.53 525 ASN A CA 1
ATOM 4081 C C . ASN A 1 525 ? -31.759 35.416 -0.970 1.00 30.53 525 ASN A C 1
ATOM 4083 O O . ASN A 1 525 ? -32.548 36.268 -0.555 1.00 30.53 525 ASN A O 1
ATOM 4087 N N . PRO A 1 526 ? -31.404 35.373 -2.272 1.00 38.78 526 PRO A N 1
ATOM 4088 C CA . PRO A 1 526 ? -32.462 35.005 -3.220 1.00 38.78 526 PRO A CA 1
ATOM 4089 C C . PRO A 1 526 ? -32.043 34.141 -4.426 1.00 38.78 526 PRO A C 1
ATOM 4091 O O . PRO A 1 526 ? -30.895 34.065 -4.850 1.00 38.78 526 PRO A O 1
ATOM 4094 N N . GLN A 1 527 ? -33.086 33.515 -4.968 1.00 29.14 527 GLN A N 1
ATOM 4095 C CA . GLN A 1 527 ? -33.165 32.558 -6.066 1.00 29.14 527 GLN A CA 1
ATOM 4096 C C . GLN A 1 527 ? -32.735 33.096 -7.442 1.00 29.14 527 GLN A C 1
ATOM 4098 O O . GLN A 1 527 ? -32.923 34.272 -7.743 1.00 29.14 527 GLN A O 1
ATOM 4103 N N . SER A 1 528 ? -32.322 32.187 -8.335 1.00 26.03 528 SER A N 1
ATOM 4104 C CA . SER A 1 528 ? -32.461 32.366 -9.786 1.00 26.03 528 SER A CA 1
ATOM 4105 C C . SER A 1 528 ? -32.768 31.038 -10.493 1.00 26.03 528 SER A C 1
ATOM 4107 O O . SER A 1 528 ? -32.365 29.965 -10.048 1.00 26.03 528 SER A O 1
ATOM 4109 N N . ILE A 1 529 ? -33.546 31.152 -11.568 1.00 27.61 529 ILE A N 1
ATOM 4110 C CA . ILE A 1 529 ? -34.353 30.145 -12.264 1.00 27.61 529 ILE A CA 1
ATOM 4111 C C . ILE A 1 529 ? -33.721 29.792 -13.632 1.00 27.61 529 ILE A C 1
ATOM 4113 O O . ILE A 1 529 ? -33.325 30.680 -14.374 1.00 27.61 529 ILE A O 1
ATOM 4117 N N . TYR A 1 530 ? -33.674 28.483 -13.924 1.00 26.41 530 TYR A N 1
ATOM 4118 C CA . TYR A 1 530 ? -33.670 27.715 -15.195 1.00 26.41 530 TYR A CA 1
ATOM 4119 C C . TYR A 1 530 ? -33.412 28.351 -16.585 1.00 26.41 530 TYR A C 1
ATOM 4121 O O . TYR A 1 530 ? -34.126 29.257 -17.001 1.00 26.41 530 TYR A O 1
ATOM 4129 N N . HIS A 1 531 ? -32.585 27.661 -17.401 1.00 26.66 531 HIS A N 1
ATOM 4130 C CA . HIS A 1 531 ? -32.998 26.949 -18.644 1.00 26.66 531 HIS A CA 1
ATOM 4131 C C . HIS A 1 531 ? -31.830 26.155 -19.298 1.00 26.66 531 HIS A C 1
ATOM 4133 O O . HIS A 1 531 ? -30.757 26.730 -19.463 1.00 26.66 531 HIS A O 1
ATOM 4139 N N . PRO A 1 532 ? -32.010 24.892 -19.758 1.00 29.47 532 PRO A N 1
ATOM 4140 C CA . PRO A 1 532 ? -31.051 24.215 -20.637 1.00 29.47 532 PRO A CA 1
ATOM 4141 C C . PRO A 1 532 ? -31.542 24.170 -22.097 1.00 29.47 532 PRO A C 1
ATOM 4143 O O . PRO A 1 532 ? -32.715 23.896 -22.360 1.00 29.47 532 PRO A O 1
ATOM 4146 N N . GLN A 1 533 ? -30.635 24.396 -23.054 1.00 25.14 533 GLN A N 1
ATOM 4147 C CA . GLN A 1 533 ? -30.856 24.125 -24.478 1.00 25.14 533 GLN A CA 1
ATOM 4148 C C . GLN A 1 533 ? -30.106 22.862 -24.911 1.00 25.14 533 GLN A C 1
ATOM 4150 O O . GLN A 1 533 ? -28.914 22.690 -24.672 1.00 25.14 533 GLN A O 1
ATOM 4155 N N . THR A 1 534 ? -30.858 21.987 -25.565 1.00 29.31 534 THR A N 1
ATOM 4156 C CA . THR A 1 534 ? -30.453 20.757 -26.246 1.00 29.31 534 THR A CA 1
ATOM 4157 C C . THR A 1 534 ? -29.734 21.041 -27.564 1.00 29.31 534 THR A C 1
ATOM 4159 O O . THR A 1 534 ? -30.241 21.808 -28.381 1.00 29.31 534 THR A O 1
ATOM 4162 N N . GLY A 1 535 ? -28.636 20.330 -27.828 1.00 25.45 535 GLY A N 1
ATOM 4163 C CA . GLY A 1 535 ? -27.992 20.274 -29.142 1.00 25.45 535 GLY A CA 1
ATOM 4164 C C . GLY A 1 535 ? -27.108 19.033 -29.280 1.00 25.45 535 GLY A C 1
ATOM 4165 O O . GLY A 1 535 ? -25.979 19.018 -28.809 1.00 25.45 535 GLY A O 1
ATOM 4166 N N . LEU A 1 536 ? -27.640 17.986 -29.914 1.00 27.42 536 LEU A N 1
ATOM 4167 C CA . LEU A 1 536 ? -26.895 16.822 -30.407 1.00 27.42 536 LEU A CA 1
ATOM 4168 C C . LEU A 1 536 ? -26.279 17.162 -31.770 1.00 27.42 536 LEU A C 1
ATOM 4170 O O . LEU A 1 536 ? -27.024 17.597 -32.646 1.00 27.42 536 LEU A O 1
ATOM 4174 N N . SER A 1 537 ? -24.987 16.880 -31.987 1.00 26.44 537 SER A N 1
ATOM 4175 C CA . SER A 1 537 ? -24.449 16.391 -33.275 1.00 26.44 537 SER A CA 1
ATOM 4176 C C . SER A 1 537 ? -22.978 15.950 -33.191 1.00 26.44 537 SER A C 1
ATOM 4178 O O . SER A 1 537 ? -22.100 16.732 -32.859 1.00 26.44 537 SER A O 1
ATOM 4180 N N . GLN A 1 538 ? -22.768 14.673 -33.528 1.00 30.59 538 GLN A N 1
ATOM 4181 C CA . GLN A 1 538 ? -21.649 14.053 -34.260 1.00 30.59 538 GLN A CA 1
ATOM 4182 C C . GLN A 1 538 ? -20.261 14.732 -34.268 1.00 30.59 538 GLN A C 1
ATOM 4184 O O . GLN A 1 538 ? -20.039 15.636 -35.063 1.00 30.59 538 GLN A O 1
ATOM 4189 N N . THR A 1 539 ? -19.281 14.114 -33.590 1.00 28.55 539 THR A N 1
ATOM 4190 C CA . THR A 1 539 ? -17.855 14.103 -33.998 1.00 28.55 539 THR A CA 1
ATOM 4191 C C . THR A 1 539 ? -17.118 12.876 -33.431 1.00 28.55 539 THR A C 1
ATOM 4193 O O . THR A 1 539 ? -16.446 12.960 -32.411 1.00 28.55 539 THR A O 1
ATOM 4196 N N . ASN A 1 540 ? -17.191 11.725 -34.110 1.00 32.84 540 ASN A N 1
ATOM 4197 C CA . ASN A 1 540 ? -16.380 10.539 -33.782 1.00 32.84 540 ASN A CA 1
ATOM 4198 C C . ASN A 1 540 ? -15.109 10.518 -34.646 1.00 32.84 540 ASN A C 1
ATOM 4200 O O . ASN A 1 540 ? -15.095 9.845 -35.672 1.00 32.84 540 ASN A O 1
ATOM 4204 N N . HIS A 1 541 ? -14.077 11.287 -34.274 1.00 36.09 541 HIS A N 1
ATOM 4205 C CA . HIS A 1 541 ? -12.669 10.996 -34.631 1.00 36.09 541 HIS A CA 1
ATOM 4206 C C . HIS A 1 541 ? -11.646 11.968 -34.012 1.00 36.09 541 HIS A C 1
ATOM 4208 O O . HIS A 1 541 ? -10.47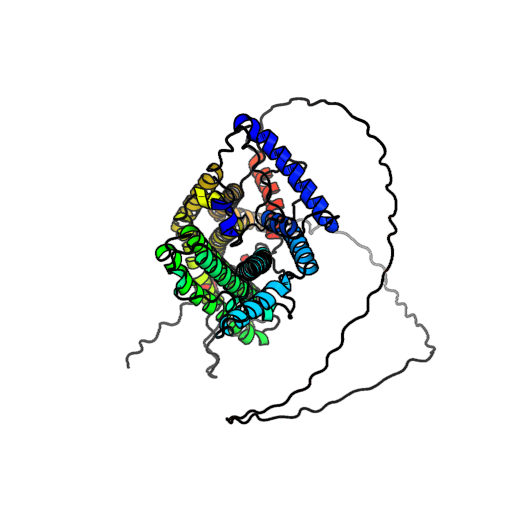5 11.617 -33.914 1.00 36.09 541 HIS A O 1
ATOM 4214 N N . LEU A 1 542 ? -12.079 13.155 -33.569 1.00 33.75 542 LEU A N 1
ATOM 4215 C CA . LEU A 1 542 ? -11.248 14.147 -32.861 1.00 33.75 542 LEU A CA 1
ATOM 4216 C C . LEU A 1 542 ? -11.117 13.874 -31.351 1.00 33.75 542 LEU A C 1
ATOM 4218 O O . LEU A 1 542 ? -10.286 14.474 -30.677 1.00 33.75 542 LEU A O 1
ATOM 4222 N N . ASP A 1 543 ? -11.901 12.930 -30.835 1.00 39.81 543 ASP A N 1
ATOM 4223 C CA . ASP A 1 543 ? -12.029 12.690 -29.400 1.00 39.81 543 ASP A CA 1
ATOM 4224 C C . ASP A 1 543 ? -10.840 11.911 -28.820 1.00 39.81 543 ASP A C 1
ATOM 4226 O O . ASP A 1 543 ? -10.530 12.048 -27.649 1.00 39.81 543 ASP A O 1
ATOM 4230 N N . MET A 1 544 ? -10.105 11.125 -29.618 1.00 35.09 544 MET A N 1
ATOM 4231 C CA . MET A 1 544 ? -9.007 10.305 -29.088 1.00 35.09 544 MET A CA 1
ATOM 4232 C C . MET A 1 544 ? -7.761 11.135 -28.756 1.00 35.09 544 MET A C 1
ATOM 4234 O O . MET A 1 544 ? -7.145 10.884 -27.728 1.00 35.09 544 MET A O 1
ATOM 4238 N N . ASP A 1 545 ? -7.426 12.148 -29.559 1.00 35.12 545 ASP A N 1
ATOM 4239 C CA . ASP A 1 545 ? -6.289 13.040 -29.285 1.00 35.12 545 ASP A CA 1
ATOM 4240 C C . ASP A 1 545 ? -6.620 14.053 -28.183 1.00 35.12 545 ASP A C 1
ATOM 4242 O O . ASP A 1 545 ? -5.754 14.400 -27.385 1.00 35.12 545 ASP A O 1
ATOM 4246 N N . GLN A 1 546 ? -7.885 14.473 -28.070 1.00 37.69 546 GLN A N 1
ATOM 4247 C CA . GLN A 1 546 ? -8.350 15.349 -26.993 1.00 37.69 546 GLN A CA 1
ATOM 4248 C C . GLN A 1 546 ? -8.519 14.579 -25.675 1.00 37.69 546 GLN A C 1
ATOM 4250 O O . GLN A 1 546 ? -8.128 15.077 -24.621 1.00 37.69 546 GLN A O 1
ATOM 4255 N N . THR A 1 547 ? -8.979 13.324 -25.737 1.00 38.19 547 THR A N 1
ATOM 4256 C CA . THR A 1 547 ? -8.959 12.390 -24.604 1.00 38.19 547 THR A CA 1
ATOM 4257 C C . THR A 1 547 ? -7.522 12.092 -24.206 1.00 38.19 547 THR A C 1
ATOM 4259 O O . THR A 1 547 ? -7.222 12.220 -23.030 1.00 38.19 547 THR A O 1
ATOM 4262 N N . LEU A 1 548 ? -6.603 11.798 -25.138 1.00 34.84 548 LEU A N 1
ATOM 4263 C CA . LEU A 1 548 ? -5.182 11.643 -24.813 1.00 34.84 548 LEU A CA 1
ATOM 4264 C C . LEU A 1 548 ? -4.607 12.926 -24.214 1.00 34.84 548 LEU A C 1
ATOM 4266 O O . LEU A 1 548 ? -3.920 12.813 -23.218 1.00 34.84 548 LEU A O 1
ATOM 4270 N N . SER A 1 549 ? -4.892 14.122 -24.733 1.00 34.94 549 SER A N 1
ATOM 4271 C CA . SER A 1 549 ? -4.355 15.392 -24.210 1.00 34.94 549 SER A CA 1
ATOM 4272 C C . SER A 1 549 ? -4.898 15.738 -22.818 1.00 34.94 549 SER A C 1
ATOM 4274 O O . SER A 1 549 ? -4.126 16.124 -21.944 1.00 34.94 549 SER A O 1
ATOM 4276 N N . ASN A 1 550 ? -6.195 15.536 -22.572 1.00 36.47 550 ASN A N 1
ATOM 4277 C CA . ASN A 1 550 ? -6.806 15.714 -21.249 1.00 36.47 550 ASN A CA 1
ATOM 4278 C C . ASN A 1 550 ? -6.314 14.643 -20.263 1.00 36.47 550 ASN A C 1
ATOM 4280 O O . ASN A 1 550 ? -6.073 14.929 -19.092 1.00 36.47 550 ASN A O 1
ATOM 4284 N N . TYR A 1 551 ? -6.093 13.417 -20.742 1.00 35.84 551 TYR A N 1
ATOM 4285 C CA . TYR A 1 551 ? -5.491 12.346 -19.955 1.00 35.84 551 TYR A CA 1
ATOM 4286 C C . TYR A 1 551 ? -4.004 12.596 -19.710 1.00 35.84 551 TYR A C 1
ATOM 4288 O O . TYR A 1 551 ? -3.532 12.275 -18.633 1.00 35.84 551 TYR A O 1
ATOM 4296 N N . THR A 1 552 ? -3.291 13.222 -20.653 1.00 32.78 552 THR A N 1
ATOM 4297 C CA . THR A 1 552 ? -1.883 13.611 -20.518 1.00 32.78 552 THR A CA 1
ATOM 4298 C C . THR A 1 552 ? -1.762 14.697 -19.458 1.00 32.78 552 THR A C 1
ATOM 4300 O O . THR A 1 552 ? -0.961 14.522 -18.555 1.00 32.78 552 THR A O 1
ATOM 4303 N N . ALA A 1 553 ? -2.639 15.708 -19.455 1.00 31.80 553 ALA A N 1
ATOM 4304 C CA . ALA A 1 553 ? -2.716 16.747 -18.421 1.00 31.80 553 ALA A CA 1
ATOM 4305 C C . ALA A 1 553 ? -3.112 16.199 -17.030 1.00 31.80 553 ALA A C 1
ATOM 4307 O O . ALA A 1 553 ? -2.564 16.604 -16.004 1.00 31.80 553 ALA A O 1
ATOM 4308 N N . HIS A 1 554 ? -4.019 15.216 -16.963 1.00 31.73 554 HIS A N 1
ATOM 4309 C CA . HIS A 1 554 ? -4.329 14.528 -15.703 1.00 31.73 554 HIS A CA 1
ATOM 4310 C C . HIS A 1 554 ? -3.200 13.598 -15.251 1.00 31.73 554 HIS A C 1
ATOM 4312 O O . HIS A 1 554 ? -2.899 13.541 -14.058 1.00 31.73 554 HIS A O 1
ATOM 4318 N N . THR A 1 555 ? -2.527 12.912 -16.179 1.00 32.91 555 THR A N 1
ATOM 4319 C CA . THR A 1 555 ? -1.304 12.180 -15.869 1.00 32.91 555 THR A CA 1
ATOM 4320 C C . THR A 1 555 ? -0.160 13.120 -15.568 1.00 32.91 555 THR A C 1
ATOM 4322 O O . THR A 1 555 ? 0.660 12.701 -14.792 1.00 32.91 555 THR A O 1
ATOM 4325 N N . GLU A 1 556 ? -0.091 14.360 -16.048 1.00 30.28 556 GLU A N 1
ATOM 4326 C CA . GLU A 1 556 ? 0.960 15.330 -15.714 1.00 30.28 556 GLU A CA 1
ATOM 4327 C C . GLU A 1 556 ? 0.914 15.702 -14.232 1.00 30.28 556 GLU A C 1
ATOM 4329 O O . GLU A 1 556 ? 1.966 15.877 -13.640 1.00 30.28 556 GLU A O 1
ATOM 4334 N N . ASN A 1 557 ? -0.245 15.660 -13.569 1.00 32.19 557 ASN A N 1
ATOM 4335 C CA . ASN A 1 557 ? -0.308 15.776 -12.105 1.00 32.19 557 ASN A CA 1
ATOM 4336 C C . ASN A 1 557 ? 0.138 14.496 -11.359 1.00 32.19 557 ASN A C 1
ATOM 4338 O O . ASN A 1 557 ? 0.601 14.582 -10.224 1.00 32.19 557 ASN A O 1
ATOM 4342 N N . TYR A 1 558 ? 0.082 13.316 -11.993 1.00 32.09 558 TYR A N 1
ATOM 4343 C CA . TYR A 1 558 ? 0.623 12.045 -11.462 1.00 32.09 558 TYR A CA 1
ATOM 4344 C C . TYR A 1 558 ? 2.062 11.725 -11.954 1.00 32.09 558 TYR A C 1
ATOM 4346 O O . TYR A 1 558 ? 2.789 10.932 -11.352 1.00 32.09 558 TYR A O 1
ATOM 4354 N N . ALA A 1 559 ? 2.489 12.361 -13.043 1.00 30.58 559 ALA A N 1
ATOM 4355 C CA . ALA A 1 559 ? 3.735 12.229 -13.794 1.00 30.58 559 ALA A CA 1
ATOM 4356 C C . ALA A 1 559 ? 4.630 13.465 -13.631 1.00 30.58 559 ALA A C 1
ATOM 4358 O O . ALA A 1 559 ? 5.791 13.405 -14.033 1.00 30.58 559 ALA A O 1
ATOM 4359 N N . ALA A 1 560 ? 4.170 14.486 -12.893 1.00 29.23 560 ALA A N 1
ATOM 4360 C CA . ALA A 1 560 ? 4.966 15.559 -12.281 1.00 29.23 560 ALA A CA 1
ATOM 4361 C C . ALA A 1 560 ? 6.138 15.026 -11.432 1.00 29.23 560 ALA A C 1
ATOM 4363 O O . ALA A 1 560 ? 7.004 15.778 -11.003 1.00 29.23 560 ALA A O 1
ATOM 4364 N N . ASN A 1 561 ? 6.223 13.708 -11.251 1.00 34.47 561 ASN A N 1
ATOM 4365 C CA . ASN A 1 561 ? 7.398 12.989 -10.782 1.00 34.47 561 ASN A CA 1
ATOM 4366 C C . ASN A 1 561 ? 8.581 12.945 -11.781 1.00 34.47 561 ASN A C 1
ATOM 4368 O O . ASN A 1 561 ? 9.520 12.191 -11.537 1.00 34.47 561 ASN A O 1
ATOM 4372 N N . GLY A 1 562 ? 8.570 13.687 -12.903 1.00 30.58 562 GLY A N 1
ATOM 4373 C CA . GLY A 1 562 ? 9.750 13.984 -13.751 1.00 30.58 562 GLY A CA 1
ATOM 4374 C C . GLY A 1 562 ? 10.471 12.783 -14.391 1.00 30.58 562 GLY A C 1
ATOM 4375 O O . GLY A 1 562 ? 11.516 12.909 -15.023 1.00 30.58 562 GLY A O 1
ATOM 4376 N N . TRP A 1 563 ? 9.934 11.584 -14.208 1.00 39.91 563 TRP A N 1
ATOM 4377 C CA . TRP A 1 563 ? 10.606 10.322 -14.462 1.00 39.91 563 TRP A CA 1
ATOM 4378 C C . TRP A 1 563 ? 10.627 9.905 -15.934 1.00 39.91 563 TRP A C 1
ATOM 4380 O O . TRP A 1 563 ? 11.621 9.319 -16.339 1.00 39.91 563 TRP A O 1
ATOM 4390 N N . MET A 1 564 ? 9.620 10.232 -16.756 1.00 32.19 564 MET A N 1
ATOM 4391 C CA . MET A 1 564 ? 9.632 9.914 -18.201 1.00 32.19 564 MET A CA 1
ATOM 4392 C C . MET A 1 564 ? 10.363 10.952 -19.076 1.00 32.19 564 MET A C 1
ATOM 4394 O O . MET A 1 564 ? 10.701 10.647 -20.218 1.00 32.19 564 MET A O 1
ATOM 4398 N N . GLU A 1 565 ? 10.647 12.150 -18.558 1.00 32.19 565 GLU A N 1
ATOM 4399 C CA . GLU A 1 565 ? 11.253 13.248 -19.336 1.00 32.19 565 GLU A CA 1
ATOM 4400 C C . GLU A 1 565 ? 12.779 13.343 -19.218 1.00 32.19 565 GLU A C 1
ATOM 4402 O O . GLU A 1 565 ? 13.418 14.109 -19.937 1.00 32.19 565 GLU A O 1
ATOM 4407 N N . SER A 1 566 ? 13.395 12.535 -18.355 1.00 36.72 566 SER A N 1
ATOM 4408 C CA . SER A 1 566 ? 14.850 12.493 -18.225 1.00 36.72 566 SER A CA 1
ATOM 4409 C C . SER A 1 566 ? 15.510 12.127 -19.565 1.00 36.72 566 SER A C 1
ATOM 4411 O O . SER A 1 566 ? 15.194 11.091 -20.161 1.00 36.72 566 SER A O 1
ATOM 4413 N N . ALA A 1 567 ? 16.476 12.944 -20.011 1.00 35.72 567 ALA A N 1
ATOM 4414 C CA . ALA A 1 567 ? 17.287 12.750 -21.226 1.00 35.72 567 ALA A CA 1
ATOM 4415 C C . ALA A 1 567 ? 17.954 11.356 -21.322 1.00 35.72 567 ALA A C 1
ATOM 4417 O O . ALA A 1 567 ? 18.399 10.931 -22.380 1.00 35.72 567 ALA A O 1
ATOM 4418 N N . LEU A 1 568 ? 17.961 10.607 -20.223 1.00 38.19 568 LEU A N 1
ATOM 4419 C CA . LEU A 1 568 ? 18.659 9.342 -20.021 1.00 38.19 568 LEU A CA 1
ATOM 4420 C C . LEU A 1 568 ? 17.790 8.115 -20.336 1.00 38.19 568 LEU A C 1
ATOM 4422 O O . LEU A 1 568 ? 18.307 7.029 -20.590 1.00 38.19 568 LEU A O 1
ATOM 4426 N N . PHE A 1 569 ? 16.464 8.283 -20.429 1.00 38.47 569 PHE A N 1
ATOM 4427 C CA . PHE A 1 569 ? 15.613 7.317 -21.143 1.00 38.47 569 PHE A CA 1
ATOM 4428 C C . PHE A 1 569 ? 15.894 7.306 -22.653 1.00 38.47 569 PHE A C 1
ATOM 4430 O O . PHE A 1 569 ? 15.410 6.420 -23.360 1.00 38.47 569 PHE A O 1
ATOM 4437 N N . GLN A 1 570 ? 16.651 8.294 -23.139 1.00 41.28 570 GLN A N 1
ATOM 4438 C CA . GLN A 1 570 ? 16.927 8.526 -24.551 1.00 41.28 570 GLN A CA 1
ATOM 4439 C C . GLN A 1 570 ? 18.367 8.197 -24.954 1.00 41.28 570 GLN A C 1
ATOM 4441 O O . GLN A 1 570 ? 18.698 8.432 -26.113 1.00 41.28 570 GLN A O 1
ATOM 4446 N N . ASP A 1 571 ? 19.196 7.643 -24.055 1.00 43.88 571 ASP A N 1
ATOM 4447 C CA . ASP A 1 571 ? 20.538 7.150 -24.392 1.00 43.88 571 ASP A CA 1
ATOM 4448 C C . ASP A 1 571 ? 20.564 5.609 -24.511 1.00 43.88 571 ASP A C 1
ATOM 4450 O O . ASP A 1 571 ? 20.820 4.905 -23.528 1.00 43.88 571 ASP A O 1
ATOM 4454 N N . PRO A 1 572 ? 20.298 5.052 -25.710 1.00 42.31 572 PRO A N 1
ATOM 4455 C CA . PRO A 1 572 ? 20.462 3.635 -26.008 1.00 42.31 572 PRO A CA 1
ATOM 4456 C C . PRO A 1 572 ? 21.844 3.070 -25.671 1.00 42.31 572 PRO A C 1
ATOM 4458 O O . PRO A 1 572 ? 21.936 1.869 -25.426 1.00 42.31 572 PRO A O 1
ATOM 4461 N N . HIS A 1 573 ? 22.915 3.877 -25.679 1.00 46.88 573 HIS A N 1
ATOM 4462 C CA . HIS A 1 573 ? 24.269 3.383 -25.414 1.00 46.88 573 HIS A CA 1
ATOM 4463 C C . HIS A 1 573 ? 24.459 3.023 -23.944 1.00 46.88 573 HIS A C 1
ATOM 4465 O O . HIS A 1 573 ? 24.904 1.913 -23.665 1.00 46.88 573 HIS A O 1
ATOM 4471 N N . PHE A 1 574 ? 24.035 3.888 -23.019 1.00 46.22 574 PHE A N 1
ATOM 4472 C CA . PHE A 1 574 ? 24.054 3.598 -21.579 1.00 46.22 574 PHE A CA 1
ATOM 4473 C C . PHE A 1 574 ? 23.365 2.267 -21.254 1.00 46.22 574 PHE A C 1
ATOM 4475 O O . PHE A 1 574 ? 23.902 1.422 -20.537 1.00 46.22 574 PHE A O 1
ATOM 4482 N N . TRP A 1 575 ? 22.181 2.047 -21.827 1.00 47.09 575 TRP A N 1
ATOM 4483 C CA . TRP A 1 575 ? 21.439 0.821 -21.571 1.00 47.09 575 TRP A CA 1
ATOM 4484 C C . TRP A 1 575 ? 22.024 -0.401 -22.290 1.00 47.09 575 TRP A C 1
ATOM 4486 O O . TRP A 1 575 ? 21.964 -1.506 -21.753 1.00 47.09 575 TRP A O 1
ATOM 4496 N N . ASN A 1 576 ? 22.607 -0.231 -23.477 1.00 46.34 576 ASN A N 1
ATOM 4497 C CA . ASN A 1 576 ? 23.330 -1.309 -24.148 1.00 46.34 576 ASN A CA 1
ATOM 4498 C C . ASN A 1 576 ? 24.571 -1.744 -23.366 1.00 46.34 576 ASN A C 1
ATOM 4500 O O . ASN A 1 576 ? 24.802 -2.941 -23.243 1.00 46.34 576 ASN A O 1
ATOM 4504 N N . GLU A 1 577 ? 25.346 -0.813 -22.813 1.00 48.91 577 GLU A N 1
ATOM 4505 C CA . GLU A 1 577 ? 26.529 -1.135 -22.003 1.00 48.91 577 GLU A CA 1
ATOM 4506 C C . GLU A 1 577 ? 26.153 -1.865 -20.709 1.00 48.91 577 GLU A C 1
ATOM 4508 O O . GLU A 1 577 ? 26.742 -2.896 -20.394 1.00 48.91 577 GLU A O 1
ATOM 4513 N N . MET A 1 578 ? 25.116 -1.392 -20.012 1.00 40.84 578 MET A N 1
ATOM 4514 C CA . MET A 1 578 ? 24.605 -2.015 -18.786 1.00 40.84 578 MET A CA 1
ATOM 4515 C C . MET A 1 578 ? 24.087 -3.441 -19.025 1.00 40.84 578 MET A C 1
ATOM 4517 O O . MET A 1 578 ? 24.380 -4.362 -18.268 1.00 40.84 578 MET A O 1
ATOM 4521 N N . TRP A 1 579 ? 23.310 -3.654 -20.091 1.00 44.31 579 TRP A N 1
ATOM 4522 C CA . TRP A 1 579 ? 22.607 -4.923 -20.279 1.00 44.31 579 TRP A CA 1
ATOM 4523 C C . TRP A 1 579 ? 23.283 -5.931 -21.218 1.00 44.31 579 TRP A C 1
ATOM 4525 O O . TRP A 1 579 ? 22.835 -7.085 -21.260 1.00 44.31 579 TRP A O 1
ATOM 4535 N N . ASN A 1 580 ? 24.304 -5.517 -21.975 1.00 42.97 580 ASN A N 1
ATOM 4536 C CA . ASN A 1 580 ? 25.193 -6.420 -22.717 1.00 42.97 580 ASN A CA 1
ATOM 4537 C C . ASN A 1 580 ? 26.418 -6.832 -21.887 1.00 42.97 580 ASN A C 1
ATOM 4539 O O . ASN A 1 580 ? 27.266 -7.568 -22.393 1.00 42.97 580 ASN A O 1
ATOM 4543 N N . TYR A 1 581 ? 26.497 -6.416 -20.616 1.00 39.19 581 TYR A N 1
ATOM 4544 C CA . TYR A 1 581 ? 27.424 -6.993 -19.653 1.00 39.19 581 TYR A CA 1
ATOM 4545 C C . TYR A 1 581 ? 27.070 -8.473 -19.442 1.00 39.19 581 TYR A C 1
ATOM 4547 O O . TYR A 1 581 ? 26.200 -8.835 -18.649 1.00 39.19 581 TYR A O 1
ATOM 4555 N N . GLN A 1 582 ? 27.717 -9.350 -20.208 1.00 37.22 582 GLN A N 1
ATOM 4556 C CA . GLN A 1 582 ? 27.773 -10.765 -19.880 1.00 37.22 582 GLN A CA 1
ATOM 4557 C C . GLN A 1 582 ? 28.618 -10.875 -18.616 1.00 37.22 582 GLN A C 1
ATOM 4559 O O . GLN A 1 582 ? 29.780 -10.466 -18.614 1.00 37.22 582 GLN A O 1
ATOM 4564 N N . ALA A 1 583 ? 28.035 -11.407 -17.537 1.00 32.66 583 ALA A N 1
ATOM 4565 C CA . ALA A 1 583 ? 28.837 -11.852 -16.407 1.00 32.66 583 ALA A CA 1
ATOM 4566 C C . ALA A 1 583 ? 29.979 -12.724 -16.965 1.00 32.66 583 ALA A C 1
ATOM 4568 O O . ALA A 1 583 ? 29.702 -13.557 -17.839 1.00 32.66 583 ALA A O 1
ATOM 4569 N N . PRO A 1 584 ? 31.241 -12.523 -16.538 1.00 35.50 584 PRO A N 1
ATOM 4570 C CA . PRO A 1 584 ? 32.314 -13.412 -16.958 1.00 35.50 584 PRO A CA 1
ATOM 4571 C C . PRO A 1 584 ? 31.871 -14.853 -16.672 1.00 35.50 584 PRO A C 1
ATOM 4573 O O . PRO A 1 584 ? 31.211 -15.070 -15.647 1.00 35.50 584 PRO A O 1
ATOM 4576 N N . PRO A 1 585 ? 32.143 -15.811 -17.582 1.00 34.25 585 PRO A N 1
ATOM 4577 C CA . PRO A 1 585 ? 31.779 -17.203 -17.360 1.00 34.25 585 PRO A CA 1
ATOM 4578 C C . PRO A 1 585 ? 32.257 -17.583 -15.963 1.00 34.25 585 PRO A C 1
ATOM 4580 O O . PRO A 1 585 ? 33.408 -17.328 -15.616 1.00 34.25 585 PRO A O 1
ATOM 4583 N N . SER A 1 586 ? 31.338 -18.072 -15.130 1.00 34.22 586 SER A N 1
ATOM 4584 C CA . SER A 1 586 ? 31.680 -18.545 -13.798 1.00 34.22 586 SER A CA 1
ATOM 4585 C C . SER A 1 586 ? 32.720 -19.639 -13.981 1.00 34.22 586 SER A C 1
ATOM 4587 O O . SER A 1 586 ? 32.372 -20.706 -14.484 1.00 34.22 586 SER A O 1
ATOM 4589 N N . ASP A 1 587 ? 33.977 -19.352 -13.647 1.00 36.00 587 ASP A N 1
ATOM 4590 C CA . ASP A 1 587 ? 35.017 -20.369 -13.638 1.00 36.00 587 ASP A CA 1
ATOM 4591 C C . ASP A 1 587 ? 34.520 -21.507 -12.745 1.00 36.00 587 ASP A C 1
ATOM 4593 O O . ASP A 1 587 ? 34.172 -21.297 -11.577 1.00 36.00 587 ASP A O 1
ATOM 4597 N N . ASP A 1 588 ? 34.403 -22.690 -13.346 1.00 37.28 588 ASP A N 1
ATOM 4598 C CA . ASP A 1 588 ? 33.996 -23.915 -12.681 1.00 37.28 588 ASP A CA 1
ATOM 4599 C C . ASP A 1 588 ? 34.851 -24.100 -11.423 1.00 37.28 588 ASP A C 1
ATOM 4601 O O . ASP A 1 588 ? 36.047 -24.396 -11.487 1.00 37.28 588 ASP A O 1
ATOM 4605 N N . PHE A 1 589 ? 34.231 -23.945 -10.252 1.00 39.44 589 PHE A N 1
ATOM 4606 C CA . PHE A 1 589 ? 34.800 -24.409 -8.993 1.00 39.44 589 PHE A CA 1
ATOM 4607 C C . PHE A 1 589 ? 34.749 -25.942 -8.981 1.00 39.44 589 PHE A C 1
ATOM 4609 O O . PHE A 1 589 ? 33.900 -26.558 -8.338 1.00 39.44 589 PHE A O 1
ATOM 4616 N N . THR A 1 590 ? 35.669 -26.571 -9.709 1.00 47.16 590 THR A N 1
ATOM 4617 C CA . THR A 1 590 ? 36.120 -27.931 -9.413 1.00 47.16 590 THR A CA 1
ATOM 4618 C C . THR A 1 590 ? 37.327 -27.852 -8.486 1.00 47.16 590 THR A C 1
ATOM 4620 O O . THR A 1 590 ? 38.465 -27.766 -8.949 1.00 47.16 590 THR A O 1
ATOM 4623 N N . SER A 1 591 ? 37.067 -27.896 -7.179 1.00 42.28 591 SER A N 1
ATOM 4624 C CA . SER A 1 591 ? 37.982 -28.443 -6.167 1.00 42.28 591 SER A CA 1
ATOM 4625 C C . SER A 1 591 ? 37.218 -28.776 -4.896 1.00 42.28 591 SER A C 1
ATOM 4627 O O . SER A 1 591 ? 36.656 -27.817 -4.316 1.00 42.28 591 SER A O 1
#

Solvent-accessible surface area (backbone atoms only — not comparable to full-atom values): 36387 Å² total; per-residue (Å²): 137,58,60,74,78,57,42,35,66,82,58,40,47,75,91,66,72,96,63,92,73,78,87,74,82,84,78,64,79,91,52,45,68,70,48,47,56,49,51,48,53,51,47,52,50,51,50,51,44,43,74,75,44,50,90,80,49,61,65,63,53,47,31,53,52,27,49,52,50,32,40,38,71,78,68,73,46,57,100,82,54,80,71,74,77,54,32,66,59,36,36,53,50,23,52,51,54,35,53,74,74,44,38,81,48,24,54,60,53,36,53,50,51,52,52,48,53,74,64,49,81,80,83,82,60,82,71,57,67,64,63,52,50,50,25,47,51,44,27,36,46,44,52,37,52,51,40,49,41,42,56,73,23,58,92,66,86,46,77,33,86,66,57,52,83,79,39,56,67,47,53,61,54,49,49,66,72,44,54,85,51,85,60,50,65,43,91,46,62,64,51,43,31,42,39,49,48,41,53,51,39,53,45,46,54,36,30,48,53,22,57,66,49,66,76,88,49,84,87,37,49,66,62,29,50,48,44,33,48,55,26,52,49,50,50,53,53,49,45,68,62,42,64,56,41,36,73,66,29,93,60,63,28,68,59,38,46,50,50,44,45,50,48,51,45,38,49,44,50,28,44,51,49,51,49,49,52,52,49,52,48,58,62,72,56,39,85,42,74,76,46,44,52,63,76,72,48,77,80,83,70,88,77,78,88,73,94,71,68,62,60,61,59,57,57,45,48,61,50,41,52,59,48,34,54,49,47,55,52,59,53,69,76,51,58,43,68,64,56,56,48,55,46,45,62,59,36,50,49,52,36,49,36,54,50,49,48,54,50,51,50,53,54,49,34,55,26,79,38,88,90,67,78,66,66,61,60,55,50,51,51,53,48,30,54,48,24,44,51,18,47,56,62,51,86,81,73,63,95,78,58,93,46,56,66,47,57,36,36,53,31,25,51,52,52,50,53,55,52,50,49,61,76,39,42,67,61,54,53,49,53,50,56,50,51,56,48,53,60,54,58,67,64,67,77,77,76,81,77,88,79,89,74,86,89,82,83,92,80,91,80,89,83,87,84,86,88,86,87,82,86,90,82,84,84,85,82,88,80,89,80,83,90,75,90,79,86,85,84,87,83,89,83,90,82,88,89,83,86,91,82,90,80,90,84,85,85,82,88,82,89,89,79,91,82,88,84,86,87,83,87,84,87,81,87,87,88,87,83,90,88,88,85,87,81,90,79,91,73,95,73,68,51,62,63,50,48,47,49,55,48,46,58,56,41,42,75,73,48,68,72,58,69,88,74,43,77,69,84,70,41,40,62,65,42,34,59,64,70,65,58,68,75,74,80,77,77,80,86,82,127

Nearest PDB structures (foldseek):
  6rm5-assembly1_A-2  TM=2.696E-01  e=7.253E-01  Homo sapiens
  7nn2-assembly1_A-2  TM=2.696E-01  e=7.554E-01  Homo sapiens
  8u1a-assembly1_B  TM=2.649E-01  e=3.009E+00  synthetic construct

Radius of gyration: 31.55 Å; Cα contacts (8 Å, |Δi|>4): 434; chains: 1; bounding box: 79×86×97 Å